Protein AF-A0A7S3SD68-F1 (afdb_monomer)

Foldseek 3Di:
DPPPQPPQLCADPQFGHAQEEAQDDQPLCLVVLVVVLCVVVQEDFFAFDPPPQPPTGSAAHCQLQDPVNLVVADNSVRNRGDGSVVHDHYYHYHHCLLLRPRSLVSVLVRCDPVNLLLHAYEYEAFALLSSLQSLLLVLVVVQVVCVVPPGCPPVSDDQSNVLCDPDHDFSAVVLVVCVVVVHPPGPSRSSNLRQVSVVSNCVSRVAYEYEQSLNCQVQVVLQSQLVSQQSSCSNVPSDGDPPCSSQSVPPDDDDDDDDPPPPLDDDPLVRHDPVSVVSSLVVRVVSLVSVLCCDVPPPRYHYPPPPDDCVSRNCRNPDPNDDDPPPPPDDDPPVPPDDDPPVVVVVVVVDDPDDDDDDDDPPVVVVVVVVVVVVVVVVDVVPPDDDDDDDDDDDDDDDDDD

InterPro domains:
  IPR027417 P-loop containing nucleoside triphosphate hydrolase [G3DSA:3.40.50.300] (6-228)
  IPR027417 P-loop containing nucleoside triphosphate hydrolase [SSF52540] (15-207)
  IPR037359 Heparan sulfate sulfotransferase [PTHR10605] (15-203)

Solvent-accessible surface area (backbone atoms only — not comparable to full-atom values): 23434 Å² total; per-residue (Å²): 143,77,79,83,63,78,79,40,85,52,36,46,97,59,8,27,43,59,29,35,31,34,32,13,35,64,74,30,54,46,69,58,54,50,52,54,44,46,72,38,91,64,32,38,62,36,40,47,67,95,74,81,54,86,78,43,31,40,46,21,64,54,42,55,60,35,68,77,50,44,74,60,38,66,72,54,59,21,68,33,28,47,43,42,92,76,38,91,32,22,45,40,41,28,29,61,36,43,70,29,86,59,11,38,52,48,48,34,66,70,48,35,71,75,43,46,40,22,39,39,46,36,34,23,43,50,27,36,65,62,27,29,48,51,45,54,48,50,49,51,49,54,53,58,57,29,70,81,42,78,70,76,50,78,90,74,50,49,64,45,53,63,57,68,51,84,78,86,66,54,62,29,60,47,48,50,50,29,58,76,68,71,51,69,77,51,44,53,49,44,67,44,43,48,26,71,36,51,49,49,38,33,72,41,61,66,39,39,33,38,29,42,42,69,40,35,75,73,36,51,61,25,28,52,50,25,52,51,44,43,34,54,38,13,54,73,69,43,41,81,60,63,91,64,79,43,61,28,63,83,56,84,69,72,82,85,70,87,68,81,85,61,78,80,57,78,60,66,80,82,41,39,53,70,69,49,48,53,57,54,51,60,77,37,43,72,30,50,51,45,42,52,49,39,63,75,68,37,92,48,37,42,63,42,52,50,86,63,61,65,86,65,47,74,62,48,64,51,84,83,81,70,76,62,88,76,66,80,79,61,85,75,84,77,86,67,86,72,83,82,85,67,57,69,73,51,51,62,74,74,60,75,98,79,78,88,80,78,94,74,72,84,68,62,59,56,56,55,51,51,55,54,50,52,52,54,53,61,58,46,77,78,46,98,66,89,78,85,84,80,85,80,85,80,85,88,81,87,85,76,96,127

Secondary structure (DSSP, 8-state):
--GGGTT-TTEETTEE--SEEEEE-TTTTHHHHHHHHHHSTTEE-----SS--TT--SS---TTT-HHHHTTHHHHHHTTSPBTTT-SEEEE--TTTTTSTTHHHHHHHHHHHHHHHT-EEEEEE--HHHHHHHHHHHHHHHHHHTTTS----GGG--HHHHHH-SS---HHHHHHHHHHHT---SHHHHTT--HHHHHHHHHHHS-EEEEEHHHHTTSHHHHHHHHHHHHHHHHHHSSPPPTTTT--TT--PPPPPP-TTTTSS--GGGSS-HHHHHHHHHTTHHHHHHHHHHHHH-TTEEESSSSS-GGGTTTTTS---PPPGGGGS----GGG--S-SSHHHHHHHH----SPPP---THHHHHHHHHHHHHHHHHHTTS--PPP---PPPPP------

Nearest PDB structures (foldseek):
  2iyr-assembly1_A  TM=3.519E-01  e=1.895E+00  Mycobacterium tuberculosis H37Rv
  6voo-assembly1_C  TM=1.651E-01  e=2.221E+00  Spinacia oleracea

pLDDT: mean 78.7, std 23.63, range [26.19, 98.69]

Structure (mmCIF, N/CA/C/O backbone):
data_AF-A0A7S3SD68-F1
#
_entry.id   AF-A0A7S3SD68-F1
#
loop_
_atom_site.group_PDB
_atom_site.id
_atom_site.type_symbol
_atom_site.label_atom_id
_atom_site.label_alt_id
_atom_site.label_comp_id
_atom_site.label_asym_id
_atom_site.label_entity_id
_atom_site.label_seq_id
_atom_site.pdbx_PDB_ins_code
_atom_site.Cartn_x
_atom_site.Cartn_y
_atom_site.Cartn_z
_atom_site.occupancy
_atom_site.B_iso_or_equiv
_atom_site.auth_seq_id
_atom_site.auth_comp_id
_atom_site.auth_asym_id
_atom_site.auth_atom_id
_atom_site.pdbx_PDB_model_num
ATOM 1 N N . MET A 1 1 ? -20.235 -7.145 31.728 1.00 45.88 1 MET A N 1
ATOM 2 C CA . MET A 1 1 ? -19.307 -6.408 30.833 1.00 45.88 1 MET A CA 1
ATOM 3 C C . MET A 1 1 ? -19.720 -6.555 29.355 1.00 45.88 1 MET A C 1
ATOM 5 O O . MET A 1 1 ? -18.863 -6.823 28.525 1.00 45.88 1 MET A O 1
ATOM 9 N N . SER A 1 2 ? -21.004 -6.404 28.993 1.00 45.41 2 SER A N 1
ATOM 10 C CA . SER A 1 2 ? -21.493 -6.671 27.618 1.00 45.41 2 SER A CA 1
ATOM 11 C C . SER A 1 2 ? -21.974 -5.443 26.838 1.00 45.41 2 SER A C 1
ATOM 13 O O . SER A 1 2 ? -22.003 -5.509 25.616 1.00 45.41 2 SER A O 1
ATOM 15 N N . ASP A 1 3 ? -22.279 -4.320 27.492 1.00 44.66 3 ASP A N 1
ATOM 16 C CA . ASP A 1 3 ? -23.001 -3.221 26.823 1.00 44.66 3 ASP A CA 1
ATOM 17 C C . ASP A 1 3 ? -22.100 -2.143 26.201 1.00 44.66 3 ASP A C 1
ATOM 19 O O . ASP A 1 3 ? -22.580 -1.264 25.499 1.00 44.66 3 ASP A O 1
ATOM 23 N N . GLN A 1 4 ? -20.779 -2.213 26.391 1.00 48.41 4 GLN A N 1
ATOM 24 C CA . GLN A 1 4 ? -19.869 -1.137 25.968 1.00 48.41 4 GLN A CA 1
ATOM 25 C C . GLN A 1 4 ? -19.414 -1.224 24.495 1.00 48.41 4 GLN A C 1
ATOM 27 O O . GLN A 1 4 ? -18.772 -0.303 24.000 1.00 48.41 4 GLN A O 1
ATOM 32 N N . TYR A 1 5 ? -19.723 -2.317 23.783 1.00 53.31 5 TYR A N 1
ATOM 33 C CA . TYR A 1 5 ? -19.239 -2.553 22.411 1.00 53.31 5 TYR A CA 1
ATOM 34 C C . TYR A 1 5 ? -20.271 -2.283 21.307 1.00 53.31 5 TYR A C 1
ATOM 36 O O . TYR A 1 5 ? -19.901 -2.327 20.134 1.00 53.31 5 TYR A O 1
ATOM 44 N N . HIS A 1 6 ? -21.541 -2.018 21.640 1.00 53.97 6 HIS A N 1
ATOM 45 C CA . HIS A 1 6 ? 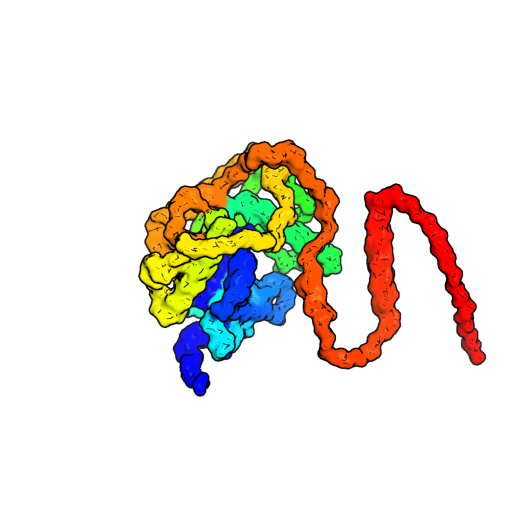-22.571 -1.759 20.624 1.00 53.97 6 HIS A CA 1
ATOM 46 C C . HIS A 1 6 ? -22.479 -0.366 19.984 1.00 53.97 6 HIS A C 1
ATOM 48 O O . HIS A 1 6 ? -22.871 -0.230 18.828 1.00 53.97 6 HIS A O 1
ATOM 54 N N . ASP A 1 7 ? -21.851 0.604 20.654 1.00 72.69 7 ASP A N 1
ATOM 55 C CA . ASP A 1 7 ? -21.763 1.989 20.163 1.00 72.69 7 ASP A CA 1
ATOM 56 C C . ASP A 1 7 ? -20.435 2.327 19.460 1.00 72.69 7 ASP A C 1
ATOM 58 O O . ASP A 1 7 ? -20.222 3.457 19.012 1.00 72.69 7 ASP A O 1
ATOM 62 N N . ASP A 1 8 ? -19.509 1.370 19.328 1.00 90.00 8 ASP A N 1
ATOM 63 C CA . ASP A 1 8 ? -18.271 1.619 18.590 1.00 90.00 8 ASP A CA 1
ATOM 64 C C . ASP A 1 8 ? -18.556 1.672 17.082 1.00 90.00 8 ASP A C 1
ATOM 66 O O . ASP A 1 8 ? -18.919 0.668 16.475 1.00 90.00 8 ASP A O 1
ATOM 70 N N . ILE A 1 9 ? -18.311 2.820 16.441 1.00 93.56 9 ILE A N 1
ATOM 71 C CA . ILE A 1 9 ? -18.489 2.991 14.988 1.00 93.56 9 ILE A CA 1
ATOM 72 C C . ILE A 1 9 ? -17.643 2.029 14.133 1.00 93.56 9 ILE A C 1
ATOM 74 O O . ILE A 1 9 ? -17.964 1.818 12.961 1.00 93.56 9 ILE A O 1
ATOM 78 N N . MET A 1 10 ? -16.583 1.436 14.694 1.00 95.69 10 MET A N 1
ATOM 79 C CA . MET A 1 10 ? -15.778 0.389 14.051 1.00 95.69 10 MET A CA 1
ATOM 80 C C . MET A 1 10 ? -16.393 -1.011 14.200 1.00 95.69 10 MET A C 1
ATOM 82 O O . MET A 1 10 ? -15.876 -1.970 13.629 1.00 95.69 10 MET A O 1
ATOM 86 N N . CYS A 1 11 ? -17.488 -1.148 14.945 1.00 96.00 11 CYS A N 1
ATOM 87 C CA . CYS A 1 11 ? -18.274 -2.365 15.064 1.00 96.00 11 CYS A CA 1
ATOM 88 C C . CYS A 1 11 ? -19.447 -2.328 14.072 1.00 96.00 11 CYS A C 1
ATOM 90 O O . CYS A 1 11 ? -20.323 -1.472 14.153 1.00 96.00 11 CYS A O 1
ATOM 92 N N . VAL A 1 12 ? -19.477 -3.257 13.115 1.00 96.06 12 VAL A N 1
ATOM 93 C CA . VAL A 1 12 ? -20.584 -3.408 12.155 1.00 96.06 12 VAL A CA 1
ATOM 94 C C . VAL A 1 12 ? -21.152 -4.810 12.294 1.00 96.06 12 VAL A C 1
ATOM 96 O O . VAL A 1 12 ? -20.423 -5.787 12.143 1.00 96.06 12 VAL A O 1
ATOM 99 N N . ASP A 1 13 ? -22.442 -4.904 12.625 1.00 94.50 13 ASP A N 1
ATOM 100 C CA . ASP A 1 13 ? -23.149 -6.163 12.901 1.00 94.50 13 ASP A CA 1
ATOM 101 C C . ASP A 1 13 ? -22.372 -7.079 13.879 1.00 94.50 13 ASP A C 1
ATOM 103 O O . ASP A 1 13 ? -22.239 -8.289 13.687 1.00 94.50 13 ASP A O 1
ATOM 107 N N . GLY A 1 14 ? -21.789 -6.482 14.926 1.00 95.00 14 GLY A N 1
ATOM 108 C CA . GLY A 1 14 ? -21.011 -7.196 15.943 1.00 95.00 14 GLY A CA 1
ATOM 109 C C . GLY A 1 14 ? -19.599 -7.616 15.514 1.00 95.00 14 GLY A C 1
ATOM 110 O O . GLY A 1 14 ? -18.927 -8.312 16.280 1.00 95.00 14 GLY A O 1
ATOM 111 N N . ARG A 1 15 ? -19.124 -7.212 14.326 1.00 96.56 15 ARG A N 1
ATOM 112 C CA . ARG A 1 15 ? -17.778 -7.507 13.803 1.00 96.56 15 ARG A CA 1
ATOM 113 C C . ARG A 1 15 ? -16.884 -6.268 13.745 1.00 96.56 15 ARG A C 1
ATOM 115 O O . ARG A 1 15 ? -17.340 -5.184 13.385 1.00 96.56 15 ARG A O 1
ATOM 122 N N . ARG A 1 16 ? -15.599 -6.436 14.077 1.00 96.38 16 ARG A N 1
ATOM 123 C CA . ARG A 1 16 ? -14.609 -5.345 14.154 1.00 96.38 16 ARG A CA 1
ATOM 124 C C . ARG A 1 16 ? -14.020 -5.020 12.778 1.00 96.38 16 ARG A C 1
ATOM 126 O O . ARG A 1 16 ? -13.140 -5.735 12.303 1.00 96.38 16 ARG A O 1
ATOM 133 N N . LEU A 1 17 ? -14.440 -3.917 12.164 1.00 97.88 17 LEU A N 1
ATOM 134 C CA . LEU A 1 17 ? -13.827 -3.414 10.930 1.00 97.88 17 LEU A CA 1
ATOM 135 C C . LEU A 1 17 ? -12.346 -3.042 11.130 1.00 97.88 17 LEU A C 1
ATOM 137 O O . LEU A 1 17 ? -11.998 -2.552 12.208 1.00 97.88 17 LEU A O 1
ATOM 141 N N . PRO A 1 18 ? -11.497 -3.189 10.093 1.00 97.62 18 PRO A N 1
ATOM 142 C CA . PRO A 1 18 ? -10.097 -2.782 10.146 1.00 97.62 18 PRO A CA 1
ATOM 143 C C . PRO A 1 18 ? -9.900 -1.330 10.528 1.00 97.62 18 PRO A C 1
ATOM 145 O O . PRO A 1 18 ? -10.494 -0.436 9.923 1.00 97.62 18 PRO A O 1
ATOM 148 N N . THR A 1 19 ? -9.016 -1.123 11.497 1.00 97.19 19 THR A N 1
ATOM 149 C CA . THR A 1 19 ? -8.502 0.184 11.925 1.00 97.19 19 THR A CA 1
ATOM 150 C C . THR A 1 19 ? -7.141 0.484 11.298 1.00 97.19 19 THR A C 1
ATOM 152 O O . THR A 1 19 ? -6.697 1.629 11.304 1.00 97.19 19 THR A O 1
ATOM 155 N N . LEU A 1 20 ? -6.495 -0.522 10.702 1.00 98.12 20 LEU A N 1
ATOM 156 C CA . LEU A 1 20 ? -5.298 -0.379 9.883 1.00 98.12 20 LEU A CA 1
ATOM 157 C C . LEU A 1 20 ? -5.532 -0.985 8.499 1.00 98.12 20 LEU A C 1
ATOM 159 O O . LEU A 1 20 ? -6.016 -2.111 8.370 1.00 98.12 20 LEU A O 1
ATOM 163 N N . PHE A 1 21 ? -5.096 -0.262 7.474 1.00 98.62 21 PHE A N 1
ATOM 164 C CA . PHE A 1 21 ? -4.935 -0.785 6.128 1.00 98.62 21 PHE A CA 1
ATOM 165 C C . PHE A 1 21 ? -3.475 -0.719 5.695 1.00 98.62 21 PHE A C 1
ATOM 167 O O . PHE A 1 21 ? -2.864 0.347 5.752 1.00 98.62 21 PHE A O 1
ATOM 174 N N . ILE A 1 22 ? -2.934 -1.835 5.201 1.00 98.50 22 ILE A N 1
ATOM 175 C CA . ILE A 1 22 ? -1.673 -1.848 4.445 1.00 98.50 22 ILE A CA 1
ATOM 176 C C . ILE A 1 22 ? -2.030 -2.057 2.976 1.00 98.50 22 ILE A C 1
ATOM 178 O O . ILE A 1 22 ? -2.191 -3.184 2.508 1.00 98.50 22 ILE A O 1
ATOM 182 N N . VAL A 1 23 ? -2.197 -0.954 2.255 1.00 98.38 23 VAL A N 1
ATOM 183 C CA . VAL A 1 23 ? -2.877 -0.952 0.948 1.00 98.38 23 VAL A CA 1
ATOM 184 C C . VAL A 1 23 ? -1.957 -1.344 -0.205 1.00 98.38 23 VAL A C 1
ATOM 186 O O . VAL A 1 23 ? -2.410 -1.593 -1.317 1.00 98.38 23 VAL A O 1
ATOM 189 N N . GLY A 1 24 ? -0.652 -1.420 0.040 1.00 97.44 24 GLY A N 1
ATOM 190 C CA . GLY A 1 24 ? 0.339 -1.730 -0.977 1.00 97.44 24 GLY A CA 1
ATOM 191 C C . GLY A 1 24 ? 1.759 -1.535 -0.477 1.00 97.44 24 GLY A C 1
ATOM 192 O O . GLY A 1 24 ? 1.967 -1.320 0.710 1.00 97.44 24 GLY A O 1
ATOM 193 N N . ALA A 1 25 ? 2.753 -1.629 -1.352 1.00 97.50 25 ALA A N 1
ATOM 194 C CA . ALA A 1 25 ? 2.660 -2.110 -2.726 1.00 97.50 25 ALA A CA 1
ATOM 195 C C . ALA A 1 25 ? 2.907 -3.625 -2.796 1.00 97.50 25 ALA A C 1
ATOM 197 O O . ALA A 1 25 ? 3.632 -4.223 -1.991 1.00 97.50 25 ALA A O 1
ATOM 198 N N . GLN A 1 26 ? 2.315 -4.273 -3.797 1.00 94.69 26 GLN A N 1
ATOM 199 C CA . GLN A 1 26 ? 2.551 -5.690 -4.053 1.00 94.69 26 GLN A CA 1
ATOM 200 C C . GLN A 1 26 ? 4.046 -5.954 -4.257 1.00 94.69 26 GLN A C 1
ATOM 202 O O . GLN A 1 26 ? 4.686 -5.292 -5.071 1.00 94.69 26 GLN A O 1
ATOM 207 N N . LYS A 1 27 ? 4.556 -6.972 -3.549 1.00 93.75 27 LYS A N 1
ATOM 208 C CA . LYS A 1 27 ? 5.970 -7.392 -3.506 1.00 93.75 27 LYS A CA 1
ATOM 209 C C . LYS A 1 27 ? 6.917 -6.482 -2.716 1.00 93.75 27 LYS A C 1
ATOM 211 O O . LYS A 1 27 ? 8.107 -6.764 -2.682 1.00 93.75 27 LYS A O 1
ATOM 216 N N . CYS A 1 28 ? 6.397 -5.498 -1.988 1.00 95.50 28 CYS A N 1
ATOM 217 C CA . CYS A 1 28 ? 7.182 -4.654 -1.088 1.00 95.50 28 CYS A CA 1
ATOM 218 C C . CYS A 1 28 ? 6.975 -5.041 0.390 1.00 95.50 28 CYS A C 1
ATOM 220 O O . CYS A 1 28 ? 6.731 -4.191 1.226 1.00 95.50 28 CYS A O 1
ATOM 222 N N . ALA A 1 29 ? 7.037 -6.337 0.723 1.00 93.75 29 ALA A N 1
ATOM 223 C CA . ALA A 1 29 ? 6.995 -6.859 2.103 1.00 93.75 29 ALA A CA 1
ATOM 224 C C . ALA A 1 29 ? 5.717 -6.614 2.944 1.00 93.75 29 ALA A C 1
ATOM 226 O O . ALA A 1 29 ? 5.742 -6.817 4.158 1.00 93.75 29 ALA A O 1
ATOM 227 N N . THR A 1 30 ? 4.567 -6.303 2.332 1.00 95.44 30 THR A N 1
ATOM 228 C CA . THR A 1 30 ? 3.289 -6.160 3.070 1.00 95.44 30 THR A CA 1
ATOM 229 C C . THR A 1 30 ? 2.927 -7.402 3.894 1.00 95.44 30 THR A C 1
ATOM 231 O O . THR A 1 30 ? 2.394 -7.288 4.994 1.00 95.44 30 THR A O 1
ATOM 234 N N . SER A 1 31 ? 3.247 -8.603 3.398 1.00 92.94 31 SER A N 1
ATOM 235 C CA . SER A 1 31 ? 3.030 -9.861 4.124 1.00 92.94 31 SER A CA 1
ATOM 236 C C . SER A 1 31 ? 3.932 -10.018 5.346 1.00 92.94 31 SER A C 1
ATOM 238 O O . SER A 1 31 ? 3.476 -10.581 6.336 1.00 92.94 31 SER A O 1
ATOM 240 N N . SER A 1 32 ? 5.178 -9.538 5.293 1.00 92.31 32 SER A N 1
ATOM 241 C CA . SER A 1 32 ? 6.097 -9.591 6.437 1.00 92.31 32 SER A CA 1
ATOM 242 C C . SER A 1 32 ? 5.591 -8.693 7.559 1.00 92.31 32 SER A C 1
ATOM 244 O O . SER A 1 32 ? 5.398 -9.173 8.673 1.00 92.31 32 SER A O 1
ATOM 246 N N . ILE A 1 33 ? 5.252 -7.442 7.228 1.00 94.12 33 ILE A N 1
ATOM 247 C CA . ILE A 1 33 ? 4.716 -6.477 8.193 1.00 94.12 33 ILE A CA 1
ATOM 248 C C . ILE A 1 33 ? 3.411 -6.993 8.800 1.00 94.12 33 ILE A C 1
ATOM 250 O O . ILE A 1 33 ? 3.291 -7.049 10.017 1.00 94.12 33 ILE A O 1
ATOM 254 N N . ALA A 1 34 ? 2.451 -7.445 7.988 1.00 94.69 34 ALA A N 1
ATOM 255 C CA . ALA A 1 34 ? 1.184 -7.949 8.515 1.00 94.69 34 ALA A CA 1
ATOM 256 C C . ALA A 1 34 ? 1.363 -9.177 9.422 1.00 94.69 34 ALA A C 1
ATOM 258 O O . ALA A 1 34 ? 0.767 -9.229 10.491 1.00 94.69 34 ALA A O 1
ATOM 259 N N . LYS A 1 35 ? 2.206 -10.151 9.039 1.00 92.44 35 LYS A N 1
ATOM 260 C CA . LYS A 1 35 ? 2.485 -11.331 9.877 1.00 92.44 35 LYS A CA 1
ATOM 261 C C . LYS A 1 35 ? 3.128 -10.939 11.205 1.00 92.44 35 LYS A C 1
ATOM 263 O O . LYS A 1 35 ? 2.746 -11.478 12.237 1.00 92.44 35 LYS A O 1
ATOM 268 N N . GLN A 1 36 ? 4.071 -9.998 11.186 1.00 92.69 36 GLN A N 1
ATOM 269 C CA . GLN A 1 36 ? 4.694 -9.486 12.403 1.00 92.69 36 GLN A CA 1
ATOM 270 C C . GLN A 1 36 ? 3.688 -8.718 13.270 1.00 92.69 36 GLN A C 1
ATOM 272 O O . GLN A 1 36 ? 3.681 -8.907 14.480 1.00 92.69 36 GLN A O 1
ATOM 277 N N . LEU A 1 37 ? 2.799 -7.916 12.677 1.00 93.88 37 LEU A N 1
ATOM 278 C CA . LEU A 1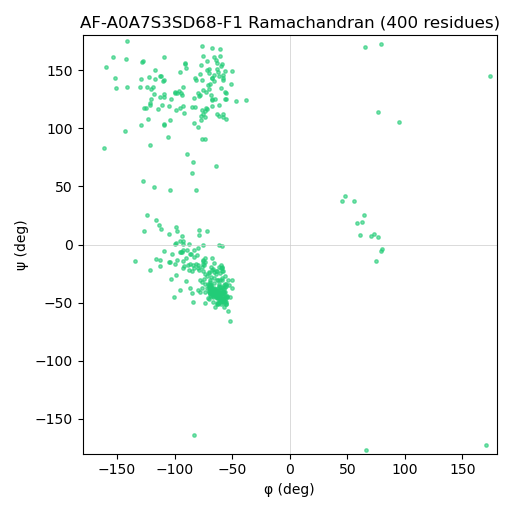 37 ? 1.730 -7.231 13.409 1.00 93.88 37 LEU A CA 1
ATOM 279 C C . LEU A 1 37 ? 0.711 -8.206 14.005 1.00 93.88 37 LEU A C 1
ATOM 281 O O . LEU A 1 37 ? 0.286 -7.969 15.122 1.00 93.88 37 LEU A O 1
ATOM 285 N N . PHE A 1 38 ? 0.358 -9.302 13.325 1.00 92.50 38 PHE A N 1
ATOM 286 C CA . PHE A 1 38 ? -0.507 -10.351 13.889 1.00 92.50 38 PHE A CA 1
ATOM 287 C C . PHE A 1 38 ? 0.174 -11.147 15.005 1.00 92.50 38 PHE A C 1
ATOM 289 O O . PHE A 1 38 ? -0.481 -11.591 15.942 1.00 92.50 38 PHE A O 1
ATOM 296 N N . ALA A 1 39 ? 1.490 -11.355 14.903 1.00 89.62 39 ALA A N 1
ATOM 297 C CA . ALA A 1 39 ? 2.266 -12.009 15.953 1.00 89.62 39 ALA A CA 1
ATOM 298 C C . ALA A 1 39 ? 2.395 -11.129 17.208 1.00 89.62 39 ALA A C 1
ATOM 300 O O . ALA A 1 39 ? 2.603 -11.638 18.308 1.00 89.62 39 ALA A O 1
ATOM 301 N N . ARG A 1 40 ? 2.259 -9.808 17.053 1.00 82.12 40 ARG A N 1
ATOM 302 C CA . ARG A 1 40 ? 2.111 -8.861 18.157 1.00 82.12 40 ARG A CA 1
ATOM 303 C C . ARG A 1 40 ? 0.635 -8.857 18.565 1.00 82.12 40 ARG A C 1
ATOM 305 O O . ARG A 1 40 ? -0.242 -8.645 17.741 1.00 82.12 40 ARG A O 1
ATOM 312 N N . SER A 1 41 ? 0.331 -9.085 19.837 1.00 66.00 41 SER A N 1
ATOM 313 C CA . SER A 1 41 ? -1.037 -9.329 20.335 1.00 66.00 41 SER A CA 1
ATOM 314 C C . SER A 1 41 ? -2.054 -8.190 20.129 1.00 66.00 41 SER A C 1
ATOM 316 O O . SER A 1 41 ? -3.207 -8.332 20.524 1.00 66.00 41 SER A O 1
ATOM 318 N N . ALA A 1 42 ? -1.658 -7.062 19.536 1.00 81.38 42 ALA A N 1
ATOM 319 C CA . ALA A 1 42 ? -2.522 -5.913 19.296 1.00 81.38 42 ALA A CA 1
ATOM 320 C C . ALA A 1 42 ? -3.470 -6.090 18.095 1.00 81.38 42 ALA A C 1
ATOM 322 O O . ALA A 1 42 ? -4.572 -5.541 18.118 1.00 81.38 42 ALA A O 1
ATOM 323 N N . PHE A 1 43 ? -3.081 -6.850 17.059 1.00 92.81 43 PHE A N 1
ATOM 324 C CA . PHE A 1 43 ? -3.864 -6.986 15.824 1.00 92.81 43 PHE A CA 1
ATOM 325 C C . PHE A 1 43 ? -4.427 -8.388 15.636 1.00 92.81 43 PHE A C 1
ATOM 327 O O . PHE A 1 43 ? -3.695 -9.373 15.591 1.00 92.81 43 PHE A O 1
ATOM 334 N N . SER A 1 44 ? -5.737 -8.469 15.417 1.00 93.75 44 SER A N 1
ATOM 335 C CA . SER A 1 44 ? -6.393 -9.717 15.037 1.00 93.75 44 SER A CA 1
ATOM 336 C C . SER A 1 44 ? -6.502 -9.856 13.512 1.00 93.75 44 SER A C 1
ATOM 338 O O . SER A 1 44 ? -6.889 -8.892 12.838 1.00 93.75 44 SER A O 1
ATOM 340 N N . PRO A 1 45 ? -6.194 -11.040 12.950 1.00 92.69 45 PRO A N 1
ATOM 341 C CA . PRO A 1 45 ? -6.396 -11.313 11.534 1.00 92.69 45 PRO A CA 1
ATOM 342 C C . PRO A 1 45 ? -7.886 -11.460 11.197 1.00 92.69 45 PRO A C 1
ATOM 344 O O . PRO A 1 45 ? -8.711 -11.769 12.062 1.00 92.69 45 PRO A O 1
ATOM 347 N N . GLY A 1 46 ? -8.225 -11.261 9.924 1.00 93.12 46 GLY A N 1
ATOM 348 C CA . GLY A 1 46 ? -9.540 -11.609 9.391 1.00 93.12 46 GLY A CA 1
ATOM 349 C C . GLY A 1 46 ? -9.632 -13.088 9.014 1.00 93.12 46 GLY A C 1
ATOM 350 O O . GLY A 1 46 ? -8.802 -13.917 9.400 1.00 93.12 46 GLY A O 1
ATOM 351 N N . ARG A 1 47 ? -10.644 -13.429 8.220 1.00 93.94 47 ARG A N 1
ATOM 352 C CA . ARG A 1 47 ? -10.848 -14.758 7.642 1.00 93.94 47 ARG A CA 1
ATOM 353 C C . ARG A 1 47 ? -11.064 -14.622 6.135 1.00 93.94 47 ARG A C 1
ATOM 355 O O . ARG A 1 47 ? -11.708 -13.680 5.689 1.00 93.94 47 ARG A O 1
ATOM 362 N N . PRO A 1 48 ? -10.549 -15.549 5.316 1.00 92.06 48 PRO A N 1
ATOM 363 C CA . PRO A 1 48 ? -10.850 -15.518 3.890 1.00 92.06 48 PRO A CA 1
ATOM 364 C C . PRO A 1 48 ? -12.366 -15.592 3.663 1.00 92.06 48 PRO A C 1
ATOM 366 O O . PRO A 1 48 ? -13.079 -16.262 4.411 1.00 92.06 48 PRO A O 1
ATOM 369 N N . PHE A 1 49 ? -12.852 -14.922 2.619 1.00 89.94 49 PHE A N 1
ATOM 370 C CA . PHE A 1 49 ? -14.238 -15.083 2.201 1.00 89.94 49 PHE A CA 1
ATOM 371 C C . PHE A 1 49 ? -14.468 -16.493 1.649 1.00 89.94 49 PHE A C 1
ATOM 373 O O . PHE A 1 49 ? -13.626 -17.040 0.938 1.00 89.94 49 PHE A O 1
ATOM 380 N N . GLU A 1 50 ? -15.640 -17.058 1.927 1.00 85.19 50 GLU A N 1
ATOM 381 C CA . GLU A 1 50 ? -16.075 -18.356 1.397 1.00 85.19 50 GLU A CA 1
ATOM 382 C C . GLU A 1 50 ? -16.641 -18.221 -0.031 1.00 85.19 50 GLU A C 1
ATOM 384 O O . GLU A 1 50 ? -17.721 -18.711 -0.343 1.00 85.19 50 GLU A O 1
ATOM 389 N N . ASP A 1 51 ? -15.933 -17.506 -0.910 1.00 82.44 51 ASP A N 1
ATOM 390 C CA . ASP A 1 51 ? -16.325 -17.278 -2.311 1.00 82.44 51 ASP A CA 1
ATOM 391 C C . ASP A 1 51 ? -15.402 -17.983 -3.322 1.00 82.44 51 ASP A C 1
ATOM 393 O O . ASP A 1 51 ? -15.462 -17.711 -4.518 1.00 82.44 51 ASP A O 1
ATOM 397 N N . GLN A 1 52 ? -14.569 -18.909 -2.832 1.00 74.12 52 GLN A N 1
ATOM 398 C CA . GLN A 1 52 ? -13.664 -19.765 -3.611 1.00 74.12 52 GLN A CA 1
ATOM 399 C C . GLN A 1 52 ? -12.593 -19.020 -4.431 1.00 74.12 52 GLN A C 1
ATOM 401 O O . GLN A 1 52 ? -11.854 -19.650 -5.189 1.00 74.12 52 GLN A O 1
ATOM 406 N N . LEU A 1 53 ? -12.438 -17.703 -4.262 1.00 77.81 53 LEU A N 1
ATOM 407 C CA . LEU A 1 53 ? -11.351 -16.964 -4.899 1.00 77.81 53 LEU A CA 1
ATOM 408 C C . LEU A 1 53 ? -10.025 -17.281 -4.196 1.00 77.81 53 LEU A C 1
ATOM 410 O O . LEU A 1 53 ? -9.813 -16.932 -3.034 1.00 77.81 53 LEU A O 1
ATOM 414 N N . TRP A 1 54 ? -9.111 -17.917 -4.933 1.00 73.44 54 TRP A N 1
ATOM 415 C CA . TRP A 1 54 ? -7.843 -18.464 -4.425 1.00 73.44 54 TRP A CA 1
ATOM 416 C C . TRP A 1 54 ? -6.909 -17.432 -3.770 1.00 73.44 54 TRP A C 1
ATOM 418 O O . TRP A 1 54 ? -6.013 -17.800 -3.015 1.00 73.44 54 TRP A O 1
ATOM 428 N N . PHE A 1 55 ? -7.099 -16.146 -4.062 1.00 78.38 55 PHE A N 1
ATOM 429 C CA . PHE A 1 55 ? -6.290 -15.046 -3.535 1.00 78.38 55 PHE A CA 1
ATOM 430 C C . PHE A 1 55 ? -6.865 -14.425 -2.250 1.00 78.38 55 PHE A C 1
ATOM 432 O O . PHE A 1 55 ? -6.278 -13.496 -1.701 1.00 78.38 55 PHE A O 1
ATOM 439 N N . SER A 1 56 ? -7.994 -14.923 -1.730 1.00 84.94 56 SER A N 1
ATOM 440 C CA . SER A 1 56 ? -8.482 -14.512 -0.412 1.00 84.94 56 SER A CA 1
ATOM 441 C C . SER A 1 56 ? -7.668 -15.156 0.701 1.00 84.94 56 SER A C 1
ATOM 443 O O . SER A 1 56 ? -7.484 -16.369 0.723 1.00 84.94 56 SER A O 1
ATOM 445 N N . SER A 1 57 ? -7.257 -14.373 1.692 1.00 89.62 57 SER A N 1
ATOM 446 C CA . SER A 1 57 ? -6.600 -14.894 2.892 1.00 89.62 57 SER A CA 1
ATOM 447 C C . SER A 1 57 ? -7.045 -14.141 4.142 1.00 89.62 57 SER A C 1
ATOM 449 O O . SER A 1 57 ? -7.741 -13.135 4.057 1.00 89.62 57 SER A O 1
ATOM 451 N N . ALA A 1 58 ? -6.593 -14.596 5.312 1.00 90.88 58 ALA A N 1
ATOM 452 C CA . ALA A 1 58 ? -6.774 -13.885 6.581 1.00 90.88 58 ALA A CA 1
ATOM 453 C C . ALA A 1 58 ? -6.145 -12.471 6.594 1.00 90.88 58 ALA A C 1
ATOM 455 O O . ALA A 1 58 ? -6.466 -11.648 7.451 1.00 90.88 58 ALA A O 1
ATOM 456 N N . LYS A 1 59 ? -5.228 -12.202 5.650 1.00 93.12 59 LYS A N 1
ATOM 457 C CA . LYS A 1 59 ? -4.546 -10.917 5.459 1.00 93.12 59 LYS A CA 1
ATOM 458 C C . LYS A 1 59 ? -5.144 -10.098 4.311 1.00 93.12 59 LYS A C 1
ATOM 460 O O . LYS A 1 59 ? -5.278 -8.885 4.442 1.00 93.12 5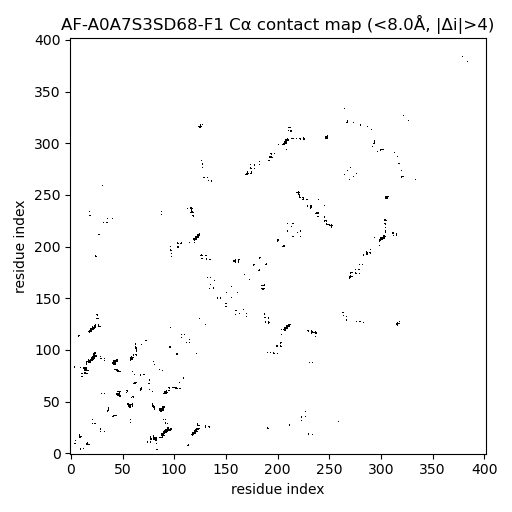9 LYS A O 1
ATOM 465 N N . GLU A 1 60 ? -5.404 -10.747 3.175 1.00 95.12 60 GLU A N 1
ATOM 466 C CA . GLU A 1 60 ? -5.793 -10.120 1.905 1.00 95.12 60 GLU A CA 1
ATOM 467 C C . GLU A 1 60 ? -7.262 -10.429 1.601 1.00 95.12 60 GLU A C 1
ATOM 469 O O . GLU A 1 60 ? -7.614 -11.535 1.184 1.00 95.12 60 GLU A O 1
ATOM 474 N N . HIS A 1 61 ? -8.129 -9.447 1.833 1.00 95.62 61 HIS A N 1
ATOM 475 C CA . HIS A 1 61 ? -9.577 -9.591 1.698 1.00 95.62 61 HIS A CA 1
ATOM 476 C C . HIS A 1 61 ? -10.092 -9.207 0.323 1.00 95.62 61 HIS A C 1
ATOM 478 O O . HIS A 1 61 ? -11.206 -9.587 -0.022 1.00 95.62 61 HIS A O 1
ATOM 484 N N . HIS A 1 62 ? -9.320 -8.454 -0.460 1.00 96.12 62 HIS A N 1
ATOM 485 C CA . HIS A 1 62 ? -9.691 -8.028 -1.808 1.00 96.12 62 HIS A CA 1
ATOM 486 C C . HIS A 1 62 ? -11.133 -7.498 -1.938 1.00 96.12 62 HIS A C 1
ATOM 488 O O . HIS A 1 62 ? -11.844 -7.790 -2.896 1.00 96.12 62 HIS A O 1
ATOM 494 N N . PHE A 1 63 ? -11.620 -6.775 -0.928 1.00 97.75 63 PHE A N 1
ATOM 495 C CA . PHE A 1 63 ? -13.004 -6.305 -0.897 1.00 97.75 63 PHE A CA 1
ATOM 496 C C . PHE A 1 63 ? -13.196 -5.064 -1.774 1.00 97.75 63 PHE A C 1
ATOM 498 O O . PHE A 1 63 ? -14.199 -4.953 -2.475 1.00 97.75 63 PHE A O 1
ATOM 505 N N . PHE A 1 64 ? -12.224 -4.147 -1.765 1.00 98.06 64 PHE A N 1
ATOM 506 C CA . PHE A 1 64 ? -12.318 -2.871 -2.480 1.00 98.06 64 PHE A CA 1
ATOM 507 C C . PHE A 1 64 ? -11.820 -2.920 -3.933 1.00 98.06 64 PHE A C 1
ATOM 509 O O . PHE A 1 64 ? -12.172 -2.040 -4.723 1.00 98.06 64 PHE A O 1
ATOM 516 N N . ASP A 1 65 ? -11.043 -3.933 -4.324 1.00 95.38 65 ASP A N 1
ATOM 517 C CA . ASP A 1 65 ? -10.548 -4.127 -5.694 1.00 95.38 65 ASP A CA 1
ATOM 518 C C . ASP A 1 65 ? -11.372 -5.135 -6.511 1.00 95.38 65 ASP A C 1
ATOM 520 O O . ASP A 1 65 ? -11.439 -4.981 -7.730 1.00 95.38 65 ASP A O 1
ATOM 524 N N . VAL A 1 66 ? -12.060 -6.096 -5.878 1.00 93.38 66 VAL A N 1
ATOM 525 C CA . VAL A 1 66 ? -12.954 -7.050 -6.564 1.00 93.38 66 VAL A CA 1
ATOM 526 C C . VAL A 1 66 ? -14.392 -6.513 -6.600 1.00 93.38 66 VAL A C 1
ATOM 528 O O . VAL A 1 66 ? -15.043 -6.436 -5.552 1.00 93.38 66 VAL A O 1
ATOM 531 N N . PRO A 1 67 ? -14.938 -6.170 -7.786 1.00 92.56 67 PRO A N 1
ATOM 532 C CA . PRO A 1 67 ? -16.284 -5.609 -7.908 1.00 92.56 67 PRO A CA 1
ATOM 533 C C . PRO A 1 67 ? -17.382 -6.483 -7.290 1.00 92.56 67 PRO A C 1
ATOM 535 O O . PRO A 1 67 ? -18.328 -5.961 -6.703 1.00 92.56 67 PRO A O 1
ATOM 538 N N . GLU A 1 68 ? -17.258 -7.805 -7.395 1.00 92.12 68 GLU A N 1
ATOM 539 C CA . GLU A 1 68 ? -18.211 -8.789 -6.870 1.00 92.12 68 GLU A CA 1
ATOM 540 C C . GLU A 1 68 ? -18.308 -8.705 -5.348 1.00 92.12 68 GLU A C 1
ATOM 542 O O . GLU A 1 68 ? -19.411 -8.713 -4.804 1.00 92.12 68 GLU A O 1
ATOM 547 N N . ARG A 1 69 ? -17.166 -8.574 -4.664 1.00 94.50 69 ARG A N 1
ATOM 548 C CA . ARG A 1 69 ? -17.107 -8.422 -3.207 1.00 94.50 69 ARG A CA 1
ATOM 549 C C . ARG A 1 69 ? -17.649 -7.063 -2.797 1.00 94.50 69 ARG A C 1
ATOM 551 O O . ARG A 1 69 ? -18.526 -7.006 -1.939 1.00 94.50 69 ARG A O 1
ATOM 558 N N . TRP A 1 70 ? -17.211 -5.999 -3.471 1.00 96.75 70 TRP A N 1
ATOM 559 C CA . TRP A 1 70 ? -17.670 -4.637 -3.208 1.00 96.75 70 TRP A CA 1
ATOM 560 C C . TRP A 1 70 ? -19.200 -4.504 -3.272 1.00 96.75 70 TRP A C 1
ATOM 562 O O . TRP A 1 70 ? -19.810 -3.948 -2.358 1.00 96.75 70 TRP A O 1
ATOM 572 N N . ARG A 1 71 ? -19.844 -5.081 -4.300 1.00 96.44 71 ARG A N 1
ATOM 573 C CA . ARG A 1 71 ? -21.310 -5.038 -4.479 1.00 96.44 71 ARG A CA 1
ATOM 574 C C . ARG A 1 71 ? -22.099 -5.652 -3.318 1.00 96.44 71 ARG A C 1
ATOM 576 O O . ARG A 1 71 ? -23.272 -5.331 -3.161 1.00 96.44 71 ARG A O 1
ATOM 583 N N . ARG A 1 72 ? -21.484 -6.506 -2.493 1.00 96.88 72 ARG A N 1
ATOM 584 C CA . ARG A 1 72 ? -22.134 -7.112 -1.316 1.00 96.88 72 ARG A CA 1
ATOM 585 C C . ARG A 1 72 ? -22.177 -6.181 -0.096 1.00 96.88 72 ARG A C 1
ATOM 587 O O . ARG A 1 72 ? -22.858 -6.494 0.878 1.00 96.88 72 ARG A O 1
ATOM 594 N N . GLY A 1 73 ? -21.488 -5.040 -0.150 1.00 97.50 73 GLY A N 1
ATOM 595 C CA . GLY A 1 73 ? -21.572 -3.974 0.847 1.00 97.50 73 GLY A CA 1
ATOM 596 C C . GLY A 1 73 ? -20.768 -4.211 2.129 1.00 97.50 73 GLY A C 1
ATOM 597 O O . GLY A 1 73 ? -20.197 -5.276 2.369 1.00 97.50 73 GLY A O 1
ATOM 598 N N . LEU A 1 74 ? -20.719 -3.179 2.977 1.00 97.81 74 LEU A N 1
ATOM 599 C CA . LEU A 1 74 ? -19.866 -3.141 4.172 1.00 97.81 74 LEU A CA 1
ATOM 600 C C . LEU A 1 74 ? -20.194 -4.241 5.194 1.00 97.81 74 LEU A C 1
ATOM 602 O O . LEU A 1 74 ? -19.290 -4.773 5.831 1.00 97.81 74 LEU A O 1
ATOM 606 N N . ARG A 1 75 ? -21.471 -4.617 5.329 1.00 97.31 75 ARG A N 1
ATOM 607 C CA . ARG A 1 75 ? -21.883 -5.720 6.212 1.00 97.31 75 ARG A CA 1
ATOM 608 C C . ARG A 1 75 ? -21.247 -7.041 5.796 1.00 97.31 75 ARG A C 1
ATOM 610 O O . ARG A 1 75 ? -20.746 -7.766 6.646 1.00 97.31 75 ARG A O 1
ATOM 617 N N . TYR A 1 76 ? -21.194 -7.323 4.492 1.00 97.00 76 TYR A N 1
ATOM 618 C CA . TYR A 1 76 ? -20.483 -8.494 3.987 1.00 97.00 76 TYR A CA 1
ATOM 619 C C . TYR A 1 76 ? -18.988 -8.415 4.294 1.00 97.00 76 TYR A C 1
ATOM 621 O O . TYR A 1 76 ? -18.432 -9.385 4.800 1.00 97.00 76 TYR A O 1
ATOM 629 N N . TYR A 1 77 ? -18.351 -7.262 4.075 1.00 97.88 77 TYR A N 1
ATOM 630 C CA . TYR A 1 77 ? -16.939 -7.075 4.425 1.00 97.88 77 TYR A CA 1
ATOM 631 C C . TYR A 1 77 ? -16.650 -7.392 5.896 1.00 97.88 77 TYR A C 1
ATOM 633 O O . TYR A 1 77 ? -15.711 -8.124 6.206 1.00 97.88 77 TYR A O 1
ATOM 641 N N . ALA A 1 78 ? -17.513 -6.908 6.792 1.00 97.50 78 ALA A N 1
ATOM 642 C CA . ALA A 1 78 ? -17.391 -7.101 8.229 1.00 97.50 78 ALA A CA 1
ATOM 643 C C . ALA A 1 78 ? -17.388 -8.589 8.638 1.00 97.50 78 ALA A C 1
ATOM 645 O O . ALA A 1 78 ? -16.735 -8.945 9.615 1.00 97.50 78 ALA A O 1
ATOM 646 N N . THR A 1 79 ? -18.041 -9.479 7.875 1.00 96.31 79 THR A N 1
ATOM 647 C CA . THR A 1 79 ? -18.119 -10.922 8.193 1.00 96.31 79 THR A CA 1
ATOM 648 C C . THR A 1 79 ? -16.762 -11.625 8.245 1.00 96.31 79 THR A C 1
ATOM 650 O O . THR A 1 79 ? -16.635 -12.629 8.950 1.00 96.31 79 THR A O 1
ATOM 653 N N . SER A 1 80 ? -15.752 -11.088 7.553 1.00 96.12 80 SER A N 1
ATOM 654 C CA . SER A 1 80 ? -14.386 -11.609 7.608 1.00 96.12 80 SER A CA 1
ATOM 655 C C . SER A 1 80 ? -13.748 -11.438 8.995 1.00 96.12 80 SER A C 1
ATOM 657 O O . SER A 1 80 ? -12.947 -12.262 9.441 1.00 96.12 80 SER A O 1
ATOM 659 N N . PHE A 1 81 ? -14.091 -10.367 9.702 1.00 96.75 81 PHE A N 1
ATOM 660 C CA . PHE A 1 81 ? -13.360 -9.949 10.890 1.00 96.75 81 PHE A CA 1
ATOM 661 C C . PHE A 1 81 ? -13.928 -10.574 12.171 1.00 96.75 81 PHE A C 1
ATOM 663 O O . PHE A 1 81 ? -15.092 -10.984 12.199 1.00 96.75 81 PHE A O 1
ATOM 670 N N . PRO A 1 82 ? -13.130 -10.697 13.247 1.00 95.88 82 PRO A N 1
ATOM 671 C CA . PRO A 1 82 ? -13.583 -11.228 14.535 1.00 95.88 82 PRO A CA 1
ATOM 672 C C . PRO A 1 82 ? -14.710 -10.399 15.161 1.00 95.88 82 PRO A C 1
ATOM 674 O O . PRO A 1 82 ? -15.022 -9.284 14.721 1.00 95.88 82 PRO A O 1
ATOM 677 N N . ARG A 1 83 ? -15.334 -10.948 16.210 1.00 96.06 83 ARG A N 1
ATOM 678 C CA . ARG A 1 83 ? -16.337 -10.195 16.973 1.00 96.06 83 ARG A CA 1
ATOM 679 C C . ARG A 1 83 ? -15.699 -8.976 17.640 1.00 96.06 83 ARG A C 1
ATOM 681 O O . ARG A 1 83 ? -14.535 -9.016 18.030 1.00 96.06 83 ARG A O 1
ATOM 688 N N . CYS A 1 84 ? -16.471 -7.912 17.842 1.00 94.31 84 CYS A N 1
ATOM 689 C CA . CYS A 1 84 ? -15.976 -6.686 18.487 1.00 94.31 84 CYS A CA 1
ATOM 690 C C . CYS A 1 84 ? -15.437 -6.923 19.906 1.00 94.31 84 CYS A C 1
ATOM 692 O O . CYS A 1 84 ? -14.489 -6.260 20.315 1.00 94.31 84 CYS A O 1
ATOM 694 N N . SER A 1 85 ? -15.989 -7.908 20.621 1.00 92.31 85 SER A N 1
ATOM 695 C CA . SER A 1 85 ? -15.526 -8.333 21.946 1.00 92.31 85 SER A CA 1
ATOM 696 C C . SER A 1 85 ? -14.230 -9.153 21.930 1.00 92.31 85 SER A C 1
ATOM 698 O O . SER A 1 85 ? -13.627 -9.344 22.978 1.00 92.31 85 SER A O 1
ATOM 700 N N . GLU A 1 86 ? -13.829 -9.688 20.774 1.00 92.19 86 GLU A N 1
ATOM 701 C CA . GLU A 1 86 ? -12.686 -10.603 20.627 1.00 92.19 86 GLU A CA 1
ATOM 702 C C . GLU A 1 86 ? -11.424 -9.891 20.116 1.00 92.19 86 GLU A C 1
ATOM 704 O O . GLU A 1 86 ? -10.331 -10.437 20.227 1.00 92.19 86 GLU A O 1
ATOM 709 N N . ALA A 1 87 ? -11.557 -8.685 19.555 1.00 91.06 87 ALA A N 1
ATOM 710 C CA . ALA A 1 87 ? -10.447 -7.949 18.962 1.00 91.06 87 ALA A CA 1
ATOM 711 C C . ALA A 1 87 ? -10.544 -6.452 19.246 1.00 91.06 87 ALA A C 1
ATOM 713 O O . ALA A 1 87 ? -11.600 -5.843 19.059 1.00 91.06 87 ALA A O 1
ATOM 714 N N . GLN A 1 88 ? -9.423 -5.836 19.620 1.00 88.12 88 GLN A N 1
ATOM 715 C CA . GLN A 1 88 ? -9.320 -4.382 19.746 1.00 88.12 88 GLN A CA 1
ATOM 716 C C . GLN A 1 88 ? -9.010 -3.731 18.395 1.00 88.12 88 GLN A C 1
ATOM 718 O O . GLN A 1 88 ? -9.712 -2.810 17.986 1.00 88.12 88 GLN A O 1
ATOM 723 N N . LEU A 1 89 ? -8.001 -4.241 17.683 1.00 94.44 89 LEU A N 1
ATOM 724 C CA . LEU A 1 89 ? -7.610 -3.774 16.356 1.00 94.44 89 LEU A CA 1
ATOM 725 C C . LEU A 1 89 ? -7.675 -4.924 15.352 1.00 94.44 89 LEU A C 1
ATOM 727 O O . LEU A 1 89 ? -7.330 -6.067 15.662 1.00 94.44 89 LEU A O 1
ATOM 731 N N . THR A 1 90 ? -8.077 -4.611 14.127 1.00 96.81 90 THR A N 1
ATOM 732 C CA . THR A 1 90 ? -8.027 -5.528 12.984 1.00 96.81 90 THR A CA 1
ATOM 733 C C . THR A 1 90 ? -7.322 -4.850 11.812 1.00 96.81 90 THR A C 1
ATOM 735 O O . THR A 1 90 ? -7.229 -3.620 11.740 1.00 96.81 90 THR A O 1
ATOM 738 N N . LEU A 1 91 ? -6.779 -5.666 10.911 1.00 96.56 91 LEU A N 1
ATOM 739 C CA . LEU A 1 91 ? -5.949 -5.232 9.788 1.00 96.56 91 LEU A CA 1
ATOM 740 C C . LEU A 1 91 ? -6.446 -5.862 8.481 1.00 96.56 91 LEU A C 1
ATOM 742 O O . LEU A 1 91 ? -6.665 -7.072 8.421 1.00 96.56 91 LEU A O 1
ATOM 746 N N . ASP A 1 92 ? -6.532 -5.055 7.422 1.00 97.88 92 ASP A N 1
ATOM 747 C CA . ASP A 1 92 ? -6.589 -5.535 6.036 1.00 97.88 92 ASP A CA 1
ATOM 748 C C . ASP A 1 92 ? -5.321 -5.088 5.300 1.00 97.88 92 ASP A C 1
ATOM 750 O O . ASP A 1 92 ? -5.045 -3.899 5.144 1.00 97.88 92 ASP A O 1
ATOM 754 N N . ALA A 1 93 ? -4.518 -6.053 4.862 1.00 97.38 93 ALA A N 1
ATOM 755 C CA . ALA A 1 93 ? -3.243 -5.807 4.202 1.00 97.38 93 ALA A CA 1
ATOM 756 C C . ALA A 1 93 ? -3.248 -6.343 2.766 1.00 97.38 93 ALA A C 1
ATOM 758 O O . ALA A 1 93 ? -2.334 -7.078 2.368 1.00 97.38 93 ALA A O 1
ATOM 759 N N . THR A 1 94 ? -4.293 -5.997 2.009 1.00 97.81 94 THR A N 1
ATOM 760 C CA . THR A 1 94 ? -4.438 -6.307 0.582 1.00 97.81 94 THR A CA 1
ATOM 761 C C . THR A 1 94 ? -3.574 -5.370 -0.275 1.00 97.81 94 THR A C 1
ATOM 763 O O . THR A 1 94 ? -3.934 -4.210 -0.482 1.00 97.81 94 THR A O 1
ATOM 766 N N . PRO A 1 95 ? -2.455 -5.846 -0.854 1.00 97.00 95 PRO A N 1
ATOM 767 C CA . PRO A 1 95 ? -1.507 -4.975 -1.544 1.00 97.00 95 PRO A CA 1
ATOM 768 C C . PRO A 1 95 ? -1.982 -4.466 -2.912 1.00 97.00 95 PRO A C 1
ATOM 770 O O . PRO A 1 95 ? -1.363 -3.566 -3.480 1.00 97.00 95 PRO A O 1
ATOM 773 N N . ASN A 1 96 ? -3.025 -5.077 -3.480 1.00 95.56 96 ASN A N 1
ATOM 774 C CA . ASN A 1 96 ? -3.596 -4.659 -4.758 1.00 95.56 96 ASN A CA 1
ATOM 775 C C . ASN A 1 96 ? -4.426 -3.376 -4.635 1.00 95.56 96 ASN A C 1
ATOM 777 O O . ASN A 1 96 ? -4.675 -2.734 -5.655 1.00 95.56 96 ASN A O 1
ATOM 781 N N . TYR A 1 97 ? -4.838 -2.987 -3.426 1.00 98.31 97 TYR A N 1
ATOM 782 C CA . TYR A 1 97 ? -5.630 -1.779 -3.200 1.00 98.31 97 TYR A CA 1
ATOM 783 C C . TYR A 1 97 ? -4.922 -0.515 -3.709 1.00 98.31 97 TYR A C 1
ATOM 785 O O . TYR A 1 97 ? -5.577 0.332 -4.310 1.00 98.31 97 TYR A O 1
ATOM 793 N N . LEU A 1 98 ? -3.596 -0.417 -3.562 1.00 98.44 98 LEU A N 1
ATOM 794 C CA . LEU A 1 98 ? -2.812 0.744 -3.992 1.00 98.44 98 LEU A CA 1
ATOM 795 C C . LEU A 1 98 ? -3.002 1.063 -5.481 1.00 98.44 98 LEU A C 1
ATOM 797 O O . LEU A 1 98 ? -3.291 2.200 -5.833 1.00 98.44 98 LEU A O 1
ATOM 801 N N . SER A 1 99 ? -2.889 0.054 -6.346 1.00 96.50 99 SER A N 1
ATOM 802 C CA . SER A 1 99 ? -2.940 0.233 -7.803 1.00 96.50 99 SER A CA 1
ATOM 803 C C . SER A 1 99 ? -4.329 0.029 -8.413 1.00 96.50 99 SER A C 1
ATOM 805 O O . SER A 1 99 ? -4.492 0.177 -9.623 1.00 96.50 99 SER A O 1
ATOM 807 N N . SER A 1 100 ? -5.312 -0.410 -7.625 1.00 95.88 100 SER A N 1
ATOM 808 C CA . SER A 1 100 ? -6.637 -0.753 -8.143 1.00 95.88 100 SER A CA 1
ATOM 809 C C . SER A 1 100 ? -7.495 0.493 -8.302 1.00 95.88 100 SER A C 1
ATOM 811 O O . SER A 1 100 ? -7.826 1.168 -7.326 1.00 95.88 100 SER A O 1
ATOM 813 N N . ALA A 1 101 ? -7.901 0.768 -9.541 1.00 92.94 101 ALA A N 1
ATOM 814 C CA . ALA A 1 101 ? -8.765 1.896 -9.854 1.00 92.94 101 ALA A CA 1
ATOM 815 C C . ALA A 1 101 ? -10.057 1.851 -9.016 1.00 92.94 101 ALA A C 1
ATOM 817 O O . ALA A 1 101 ? -10.782 0.853 -9.000 1.00 92.94 101 ALA A O 1
ATOM 818 N N . GLY A 1 102 ? -10.332 2.945 -8.306 1.00 95.75 102 GLY A N 1
ATOM 819 C CA . GLY A 1 102 ? -11.517 3.103 -7.466 1.00 95.75 102 GLY A CA 1
ATOM 820 C C . GLY A 1 102 ? -11.456 2.428 -6.091 1.00 95.75 102 GLY A C 1
ATOM 821 O O . GLY A 1 102 ? -12.373 2.649 -5.307 1.00 95.75 102 GLY A O 1
ATOM 822 N N . ALA A 1 103 ? -10.415 1.657 -5.749 1.00 98.12 103 ALA A N 1
ATOM 823 C CA . ALA A 1 103 ? -10.330 1.015 -4.431 1.00 98.12 103 ALA A CA 1
ATOM 824 C C . ALA A 1 103 ? -10.293 2.046 -3.287 1.00 98.12 103 ALA A C 1
ATOM 826 O O . ALA A 1 103 ? -11.046 1.909 -2.324 1.00 98.12 103 ALA A O 1
ATOM 827 N N . ALA A 1 104 ? -9.498 3.112 -3.434 1.00 98.44 104 ALA A N 1
ATOM 828 C CA . ALA A 1 104 ? -9.427 4.210 -2.467 1.00 98.44 104 ALA A CA 1
ATOM 829 C C . ALA A 1 104 ? -10.794 4.898 -2.273 1.00 98.44 104 ALA A C 1
ATOM 831 O O . ALA A 1 104 ? -11.275 5.026 -1.149 1.00 98.44 104 ALA A O 1
ATOM 832 N N . ALA A 1 105 ? -11.472 5.249 -3.373 1.00 98.44 105 ALA A N 1
ATOM 833 C CA . ALA A 1 105 ? -12.791 5.886 -3.339 1.00 98.44 105 ALA A CA 1
ATOM 834 C C . ALA A 1 105 ? -13.871 4.984 -2.716 1.00 98.44 105 ALA A C 1
ATOM 836 O O . ALA A 1 105 ? -14.660 5.442 -1.892 1.00 98.44 105 ALA A O 1
ATOM 837 N N . ARG A 1 106 ? -13.890 3.686 -3.054 1.00 98.69 106 ARG A N 1
ATOM 838 C CA . ARG A 1 106 ? -14.818 2.709 -2.454 1.00 98.69 106 ARG A CA 1
ATOM 839 C C . ARG A 1 106 ? -14.573 2.548 -0.958 1.00 98.69 106 ARG A C 1
ATOM 841 O O . ARG A 1 106 ? -15.533 2.464 -0.197 1.00 98.69 106 ARG A O 1
ATOM 848 N N . LEU A 1 107 ? -13.308 2.533 -0.530 1.00 98.56 107 LEU A N 1
ATOM 849 C CA . LEU A 1 107 ? -12.964 2.494 0.888 1.00 98.56 107 LEU A CA 1
ATOM 850 C C . LEU A 1 107 ? -13.487 3.736 1.602 1.00 98.56 107 LEU A C 1
ATOM 852 O O . LEU A 1 107 ? -14.195 3.602 2.600 1.00 98.56 107 LEU A O 1
ATOM 856 N N . ALA A 1 108 ? -13.202 4.923 1.068 1.00 98.50 108 ALA A N 1
ATOM 857 C CA . ALA A 1 108 ? -13.670 6.177 1.643 1.00 98.50 108 ALA A CA 1
ATOM 858 C C . ALA A 1 108 ? -15.201 6.239 1.730 1.00 98.50 108 ALA A C 1
ATOM 860 O O . ALA A 1 108 ? -15.744 6.600 2.774 1.00 98.50 108 ALA A O 1
ATOM 861 N N . GLN A 1 109 ? -15.898 5.794 0.680 1.00 98.31 109 GLN A N 1
ATOM 862 C CA . GLN A 1 109 ? -17.355 5.687 0.654 1.00 98.31 109 GLN A CA 1
ATOM 863 C C . GLN A 1 109 ? -17.884 4.729 1.730 1.00 98.31 109 GLN A C 1
ATOM 865 O O . GLN A 1 109 ? -18.860 5.040 2.409 1.00 98.31 109 GLN A O 1
ATOM 870 N N . ALA A 1 110 ? -17.262 3.561 1.890 1.00 98.12 110 ALA A N 1
ATOM 871 C CA . ALA A 1 110 ? -17.707 2.555 2.849 1.00 98.12 110 ALA A CA 1
ATOM 872 C C . ALA A 1 110 ? -17.467 2.987 4.301 1.00 98.12 110 ALA A C 1
ATOM 874 O O . ALA A 1 110 ? -18.304 2.758 5.174 1.00 98.12 110 ALA A O 1
ATOM 875 N N . TYR A 1 111 ? -16.315 3.598 4.568 1.00 98.06 111 TYR A N 1
ATOM 876 C CA . TYR A 1 111 ? -15.928 3.995 5.916 1.00 98.06 111 TYR A CA 1
ATOM 877 C C . TYR A 1 111 ? -16.640 5.280 6.344 1.00 98.06 111 TYR A C 1
ATOM 879 O O . TYR A 1 111 ? -17.123 5.366 7.477 1.00 98.06 111 TYR A O 1
ATOM 887 N N . GLY A 1 112 ? -16.764 6.247 5.436 1.00 97.94 112 GLY A N 1
ATOM 888 C CA . GLY A 1 112 ? -17.249 7.586 5.741 1.00 97.94 112 GLY A CA 1
ATOM 889 C C . GLY A 1 112 ? -16.301 8.363 6.671 1.00 97.94 112 GLY A C 1
ATOM 890 O O . GLY A 1 112 ? -15.376 7.788 7.255 1.00 97.94 112 GLY A O 1
ATOM 891 N N . PRO A 1 113 ? -16.528 9.675 6.859 1.00 96.81 113 PRO A N 1
ATOM 892 C CA . PRO A 1 113 ? -15.586 10.544 7.571 1.00 96.81 113 PRO A CA 1
ATOM 893 C C . PRO A 1 113 ? -15.259 10.078 8.997 1.00 96.81 113 PRO A C 1
ATOM 895 O O . PRO A 1 113 ? -14.098 10.081 9.401 1.00 96.81 113 PRO A O 1
ATOM 898 N N . ALA A 1 114 ? -16.266 9.612 9.743 1.00 96.00 114 ALA A N 1
ATOM 899 C CA . ALA A 1 114 ? -16.098 9.216 11.141 1.00 96.00 114 ALA A CA 1
ATOM 900 C C . ALA A 1 114 ? -15.190 7.983 11.312 1.00 96.00 114 ALA A C 1
ATOM 902 O O . ALA A 1 114 ? -14.334 7.968 12.197 1.00 96.00 114 ALA A O 1
ATOM 903 N N . ARG A 1 115 ? -15.325 6.956 10.456 1.00 97.31 115 ARG A N 1
ATOM 904 C CA . ARG A 1 115 ? -14.436 5.780 10.519 1.00 97.31 115 ARG A CA 1
ATOM 905 C C . ARG A 1 115 ? -13.070 6.079 9.925 1.00 97.31 115 ARG A C 1
ATOM 907 O O . ARG A 1 115 ? -12.077 5.621 10.480 1.00 97.31 115 ARG A O 1
ATOM 914 N N . LEU A 1 116 ? -12.995 6.867 8.848 1.00 97.50 116 LEU A N 1
ATOM 915 C CA . LEU A 1 116 ? -11.714 7.296 8.273 1.00 97.50 116 LEU A CA 1
ATOM 916 C C . LEU A 1 116 ? -10.856 8.042 9.303 1.00 97.50 116 LEU A C 1
ATOM 918 O O . LEU A 1 116 ? -9.663 7.765 9.416 1.00 97.50 116 LEU A O 1
ATOM 922 N N . ALA A 1 117 ? -11.464 8.910 10.119 1.00 96.56 117 ALA A N 1
ATOM 923 C CA . ALA A 1 117 ? -10.767 9.594 11.207 1.00 96.56 117 ALA A CA 1
ATOM 924 C C . ALA A 1 117 ? -10.109 8.612 12.195 1.00 96.56 117 ALA A C 1
ATOM 926 O O . ALA A 1 117 ? -9.004 8.867 12.664 1.00 96.56 117 ALA A O 1
ATOM 927 N N . ARG A 1 118 ? -10.736 7.456 12.445 1.00 96.94 118 ARG A N 1
ATOM 928 C CA . ARG A 1 118 ? -10.240 6.395 13.342 1.00 96.94 118 ARG A CA 1
ATOM 929 C C . ARG A 1 118 ? -9.437 5.292 12.642 1.00 96.94 118 ARG A C 1
ATOM 931 O O . ARG A 1 118 ? -9.095 4.293 13.269 1.00 96.94 118 ARG A O 1
ATOM 938 N N . THR A 1 119 ? -9.133 5.463 11.356 1.00 97.75 119 THR A N 1
ATOM 939 C CA . THR A 1 119 ? -8.418 4.479 10.534 1.00 97.75 119 THR A CA 1
ATOM 940 C C . THR A 1 119 ? -7.041 5.005 10.136 1.00 97.75 119 THR A C 1
ATOM 942 O O . THR A 1 119 ? -6.859 6.203 9.900 1.00 97.75 119 THR A O 1
ATOM 945 N N . SER A 1 120 ? -6.061 4.108 10.065 1.00 97.94 120 SER A N 1
ATOM 946 C CA . SER A 1 120 ? -4.705 4.376 9.581 1.00 97.94 120 SER A CA 1
ATOM 947 C C . SER A 1 120 ? -4.464 3.707 8.232 1.00 97.94 120 SER A C 1
ATOM 949 O O . SER A 1 120 ? -4.854 2.557 8.026 1.00 97.94 120 SER A O 1
ATOM 951 N N . PHE A 1 121 ? -3.750 4.398 7.345 1.00 98.38 121 PHE A N 1
ATOM 952 C CA . PHE A 1 121 ? -3.396 3.909 6.013 1.00 98.38 121 PHE A CA 1
ATOM 953 C C . PHE A 1 121 ? -1.881 3.884 5.856 1.00 98.38 121 PHE A C 1
ATOM 955 O O . PHE A 1 121 ? -1.219 4.911 5.998 1.00 98.38 121 PHE A O 1
ATOM 962 N N . VAL A 1 122 ? -1.341 2.704 5.563 1.00 98.56 122 VAL A N 1
ATOM 963 C CA . VAL A 1 122 ? 0.087 2.463 5.365 1.00 98.56 122 VAL A CA 1
ATOM 964 C C . VAL A 1 122 ? 0.334 1.951 3.949 1.00 98.56 122 VAL A C 1
ATOM 966 O O . VAL A 1 122 ? -0.347 1.042 3.468 1.00 98.56 122 VAL A O 1
ATOM 969 N N . VAL A 1 123 ? 1.357 2.495 3.296 1.00 98.62 123 VAL A N 1
ATOM 970 C CA . VAL A 1 123 ? 1.900 1.997 2.030 1.00 98.62 123 VAL A CA 1
ATOM 971 C C . VAL A 1 123 ? 3.362 1.645 2.220 1.00 98.62 123 VAL A C 1
ATOM 973 O O . VAL A 1 123 ? 4.161 2.479 2.619 1.00 98.62 123 VAL A O 1
ATOM 976 N N . VAL A 1 124 ? 3.736 0.420 1.886 1.00 98.44 124 VAL A N 1
ATOM 977 C CA . VAL A 1 124 ? 5.120 -0.045 1.890 1.00 98.44 124 VAL A CA 1
ATOM 978 C C . VAL A 1 124 ? 5.653 0.013 0.470 1.00 98.44 124 VAL A C 1
ATOM 980 O O . VAL A 1 124 ? 5.159 -0.689 -0.411 1.00 98.44 124 VAL A O 1
ATOM 983 N N . LEU A 1 125 ? 6.650 0.850 0.218 1.00 98.44 125 LEU A N 1
ATOM 984 C CA . LEU A 1 125 ? 7.168 1.079 -1.128 1.00 98.44 125 LEU A CA 1
ATOM 985 C C . LEU A 1 125 ? 8.585 0.526 -1.269 1.00 98.44 125 LEU A C 1
ATOM 987 O O . LEU A 1 125 ? 9.389 0.555 -0.339 1.00 98.44 125 LEU A O 1
ATOM 991 N N . CYS A 1 126 ? 8.898 0.015 -2.453 1.00 96.19 126 CYS A N 1
ATOM 992 C CA . CYS A 1 126 ? 10.202 -0.534 -2.792 1.00 96.19 126 CYS A CA 1
ATOM 993 C C . CYS A 1 126 ? 10.575 -0.183 -4.231 1.00 96.19 126 CYS A C 1
ATOM 995 O O . CYS A 1 126 ? 9.696 0.130 -5.037 1.00 96.19 126 CYS A O 1
ATOM 997 N N . GLU A 1 127 ? 11.872 -0.254 -4.536 1.00 96.31 127 GLU A N 1
ATOM 998 C CA . GLU A 1 127 ? 12.425 0.029 -5.862 1.00 96.31 127 GLU A CA 1
ATOM 999 C C . GLU A 1 127 ? 11.614 -0.685 -6.973 1.00 96.31 127 GLU A C 1
ATOM 1001 O O . GLU A 1 127 ? 11.401 -1.907 -6.904 1.00 96.31 127 GLU A O 1
ATOM 1006 N N . PRO A 1 128 ? 11.088 0.062 -7.961 1.00 96.88 128 PRO A N 1
ATOM 1007 C CA . PRO A 1 128 ? 10.045 -0.428 -8.859 1.00 96.88 128 PRO A CA 1
ATOM 1008 C C . PRO A 1 128 ? 10.502 -1.537 -9.820 1.00 96.88 128 PRO A C 1
ATOM 1010 O O . PRO A 1 128 ? 9.687 -2.394 -10.180 1.00 96.88 128 PRO A O 1
ATOM 1013 N N . ILE A 1 129 ? 11.782 -1.596 -10.202 1.00 95.56 129 ILE A N 1
ATOM 1014 C CA . ILE A 1 129 ? 12.319 -2.676 -11.041 1.00 95.56 129 ILE A CA 1
ATOM 1015 C C . ILE A 1 129 ? 12.393 -3.981 -10.241 1.00 95.56 129 ILE A C 1
ATOM 1017 O O . ILE A 1 129 ? 11.909 -5.013 -10.711 1.00 95.56 129 ILE A O 1
ATOM 1021 N N . ARG A 1 130 ? 12.906 -3.957 -9.006 1.00 93.81 130 ARG A N 1
ATOM 1022 C CA . ARG A 1 130 ? 12.894 -5.107 -8.082 1.00 93.81 130 ARG A CA 1
ATOM 1023 C C . ARG A 1 130 ? 11.474 -5.566 -7.781 1.00 93.81 130 ARG A C 1
ATOM 1025 O O . ARG A 1 130 ? 11.222 -6.772 -7.745 1.00 93.81 130 ARG A O 1
ATOM 1032 N N . ARG A 1 131 ? 10.529 -4.635 -7.620 1.00 95.25 131 ARG A N 1
ATOM 1033 C CA . ARG A 1 131 ? 9.100 -4.952 -7.474 1.00 95.25 131 ARG A CA 1
ATOM 1034 C C . ARG A 1 131 ? 8.572 -5.714 -8.690 1.00 95.25 131 ARG A C 1
ATOM 1036 O O . ARG A 1 131 ? 7.936 -6.756 -8.529 1.00 95.25 131 ARG A O 1
ATOM 1043 N N . ALA A 1 132 ? 8.853 -5.219 -9.898 1.00 95.00 132 ALA A N 1
ATOM 1044 C CA . ALA A 1 132 ? 8.465 -5.858 -11.154 1.00 95.00 132 ALA A CA 1
ATOM 1045 C C . ALA A 1 132 ? 9.095 -7.253 -11.308 1.00 95.00 132 ALA A C 1
ATOM 1047 O O . ALA A 1 132 ? 8.380 -8.213 -11.595 1.00 95.00 132 ALA A O 1
ATOM 1048 N N . GLN A 1 133 ? 10.394 -7.398 -11.034 1.00 93.56 133 GLN A N 1
ATOM 1049 C CA . GLN A 1 133 ? 11.083 -8.690 -11.042 1.00 93.56 133 GLN A CA 1
ATOM 1050 C C . GLN A 1 133 ? 10.400 -9.667 -10.077 1.00 93.56 133 GLN A C 1
ATOM 1052 O O . GLN A 1 133 ? 9.955 -10.744 -10.474 1.00 93.56 133 GLN A O 1
ATOM 1057 N N . SER A 1 134 ? 10.230 -9.262 -8.818 1.00 92.50 134 SER A N 1
ATOM 1058 C CA . SER A 1 134 ? 9.605 -10.090 -7.787 1.00 92.50 134 SER A CA 1
ATOM 1059 C C . SER A 1 134 ? 8.176 -10.505 -8.157 1.00 92.50 134 SER A C 1
ATOM 1061 O O . SER A 1 134 ? 7.761 -11.636 -7.882 1.00 92.50 134 SER A O 1
ATOM 1063 N N . ALA A 1 135 ? 7.417 -9.623 -8.815 1.00 92.00 135 ALA A N 1
ATOM 1064 C CA . ALA A 1 135 ? 6.073 -9.928 -9.291 1.00 92.00 135 ALA A CA 1
ATOM 1065 C C . ALA A 1 135 ? 6.102 -10.986 -10.402 1.00 92.00 135 ALA A C 1
ATOM 1067 O O . ALA A 1 135 ? 5.343 -11.952 -10.321 1.00 92.00 135 ALA A O 1
ATOM 1068 N N . LEU A 1 136 ? 7.007 -10.866 -11.384 1.00 90.88 136 LEU A N 1
ATOM 1069 C CA . LEU A 1 136 ? 7.150 -11.852 -12.459 1.00 90.88 136 LEU A CA 1
ATOM 1070 C C . LEU A 1 136 ? 7.388 -13.259 -11.903 1.00 90.88 136 LEU A C 1
ATOM 1072 O O . LEU A 1 136 ? 6.660 -14.186 -12.255 1.00 90.88 136 LEU A O 1
ATOM 1076 N N . TYR A 1 137 ? 8.358 -13.419 -11.000 1.00 88.69 137 TYR A N 1
ATOM 1077 C CA . TYR A 1 137 ? 8.684 -14.735 -10.441 1.00 88.69 137 TYR A CA 1
ATOM 1078 C C . TYR A 1 137 ? 7.598 -15.283 -9.526 1.00 88.69 137 TYR A C 1
ATOM 1080 O O . TYR A 1 137 ? 7.320 -16.480 -9.560 1.00 88.69 137 TYR A O 1
ATOM 1088 N N . HIS A 1 138 ? 6.944 -14.421 -8.748 1.00 86.25 138 HIS A N 1
ATOM 1089 C CA . HIS A 1 138 ? 5.808 -14.833 -7.935 1.00 86.25 138 HIS A CA 1
ATOM 1090 C C . HIS A 1 138 ? 4.686 -15.408 -8.796 1.00 86.25 138 HIS A C 1
ATOM 1092 O O . HIS A 1 138 ? 4.230 -16.519 -8.548 1.00 86.25 138 HIS A O 1
ATOM 1098 N N . PHE A 1 139 ? 4.282 -14.681 -9.836 1.00 82.44 139 PHE A N 1
ATOM 1099 C CA . PHE A 1 139 ? 3.186 -15.097 -10.699 1.00 82.44 139 PHE A CA 1
ATOM 1100 C C . PHE A 1 139 ? 3.557 -16.289 -11.584 1.00 82.44 139 PHE A C 1
ATOM 1102 O O . PHE A 1 139 ? 2.725 -17.173 -11.768 1.00 82.44 139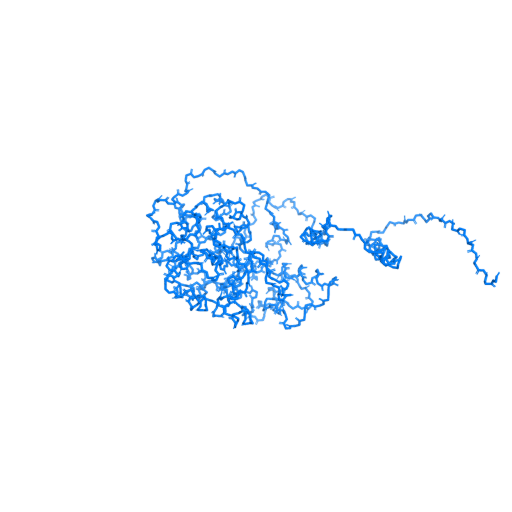 PHE A O 1
ATOM 1109 N N . ARG A 1 140 ? 4.812 -16.390 -12.038 1.00 80.81 140 ARG A N 1
ATOM 1110 C CA . ARG A 1 140 ? 5.340 -17.612 -12.662 1.00 80.81 140 ARG A CA 1
ATOM 1111 C C . ARG A 1 140 ? 5.235 -18.810 -11.715 1.00 80.81 140 ARG A C 1
ATOM 1113 O O . ARG A 1 140 ? 4.809 -19.875 -12.143 1.00 80.81 140 ARG A O 1
ATOM 1120 N N . GLY A 1 141 ? 5.593 -18.643 -10.441 1.00 77.44 141 GLY A N 1
ATOM 1121 C CA . GLY A 1 141 ? 5.478 -19.688 -9.423 1.00 77.44 141 GLY A CA 1
ATOM 1122 C C . GLY A 1 141 ? 4.030 -20.104 -9.156 1.00 77.44 141 GLY A C 1
ATOM 1123 O O . GLY A 1 141 ? 3.742 -21.296 -9.133 1.00 77.44 141 GLY A O 1
ATOM 1124 N N . VAL A 1 142 ? 3.111 -19.140 -9.027 1.00 75.31 142 VAL A N 1
ATOM 1125 C CA . VAL A 1 142 ? 1.668 -19.404 -8.873 1.00 75.31 142 VAL A CA 1
ATOM 1126 C C . VAL A 1 142 ? 1.127 -20.176 -10.073 1.00 75.31 142 VAL A C 1
ATOM 1128 O O . VAL A 1 142 ? 0.451 -21.181 -9.894 1.00 75.31 142 VAL A O 1
ATOM 1131 N N . MET A 1 143 ? 1.462 -19.756 -11.295 1.00 70.31 143 MET A N 1
ATOM 1132 C CA . MET A 1 143 ? 0.951 -20.397 -12.507 1.00 70.31 143 MET A CA 1
ATOM 1133 C C . MET A 1 143 ? 1.607 -21.754 -12.783 1.00 70.31 143 MET A C 1
ATOM 1135 O O . MET A 1 143 ? 0.939 -22.640 -13.296 1.00 70.31 143 MET A O 1
ATOM 1139 N N . LEU A 1 144 ? 2.866 -21.967 -12.383 1.00 67.12 144 LEU A N 1
ATOM 1140 C CA . LEU A 1 144 ? 3.501 -23.289 -12.414 1.00 67.12 144 LEU A CA 1
ATOM 1141 C C . LEU A 1 144 ? 2.932 -24.224 -11.332 1.00 67.12 144 LEU A C 1
ATOM 1143 O O . LEU A 1 144 ? 2.737 -25.407 -11.585 1.00 67.12 144 LEU A O 1
ATOM 1147 N N . GLY A 1 145 ? 2.611 -23.708 -10.142 1.00 58.88 145 GLY A N 1
ATOM 1148 C CA . GLY A 1 145 ? 1.852 -24.456 -9.134 1.00 58.88 145 GLY A CA 1
ATOM 1149 C C . GLY A 1 145 ? 0.447 -24.818 -9.630 1.00 58.88 145 GLY A C 1
ATOM 1150 O O . GLY A 1 145 ? -0.016 -25.937 -9.426 1.00 58.88 145 GLY A O 1
ATOM 1151 N N . ALA A 1 146 ? -0.181 -23.913 -10.384 1.00 52.84 146 ALA A N 1
ATOM 1152 C CA . ALA A 1 146 ? -1.440 -24.124 -11.094 1.00 52.84 146 ALA A CA 1
ATOM 1153 C C . ALA A 1 146 ? -1.297 -24.907 -12.419 1.00 52.84 146 ALA A C 1
ATOM 1155 O O . ALA A 1 146 ? -2.237 -24.933 -13.197 1.00 52.84 146 ALA A O 1
ATOM 1156 N N . PHE A 1 147 ? -0.149 -25.538 -12.701 1.00 44.94 147 PHE A N 1
ATOM 1157 C CA . PHE A 1 147 ? -0.068 -26.645 -13.670 1.00 44.94 147 PHE A CA 1
ATOM 1158 C C . PHE A 1 147 ? -0.376 -28.000 -13.005 1.00 44.94 147 PHE A C 1
ATOM 1160 O O . PHE A 1 147 ? -0.665 -28.968 -13.701 1.00 44.94 147 PHE A O 1
ATOM 1167 N N . ILE A 1 148 ? -0.327 -28.074 -11.666 1.00 46.41 148 ILE A N 1
ATOM 1168 C CA . ILE A 1 148 ? -0.739 -29.248 -10.872 1.00 46.41 148 ILE A CA 1
ATOM 1169 C C . ILE A 1 148 ? -2.221 -29.132 -10.444 1.00 46.41 148 ILE A C 1
ATOM 1171 O O . ILE A 1 148 ? -2.870 -30.134 -10.164 1.00 46.41 148 ILE A O 1
ATOM 1175 N N . PHE A 1 149 ? -2.778 -27.918 -10.452 1.00 39.00 149 PHE A N 1
ATOM 1176 C CA . PHE A 1 149 ? -4.207 -27.613 -10.280 1.00 39.00 149 PHE A CA 1
ATOM 1177 C C . PHE A 1 149 ? -4.806 -27.133 -11.618 1.00 39.00 149 PHE A C 1
ATOM 1179 O O . PHE A 1 149 ? -4.037 -26.780 -12.502 1.00 39.00 149 PHE A O 1
ATOM 1186 N N . PRO A 1 150 ? -6.135 -27.148 -11.842 1.00 48.56 150 PRO A N 1
ATOM 1187 C CA . PRO A 1 150 ? -6.702 -26.713 -13.117 1.00 48.56 150 PRO A CA 1
ATOM 1188 C C . PRO A 1 150 ? -6.303 -25.265 -13.435 1.00 48.56 150 PRO A C 1
ATOM 1190 O O . PRO A 1 150 ? -6.243 -24.422 -12.538 1.00 48.56 150 PRO A O 1
ATOM 1193 N N . LEU A 1 151 ? -6.031 -25.008 -14.721 1.00 60.41 151 LEU A N 1
ATOM 1194 C CA . LEU A 1 151 ? -5.724 -23.694 -15.295 1.00 60.41 151 LEU A CA 1
ATOM 1195 C C . LEU A 1 151 ? -6.582 -22.612 -14.630 1.00 60.41 151 LEU A C 1
ATOM 1197 O O . LEU A 1 151 ? -7.805 -22.717 -14.667 1.00 60.41 151 LEU A O 1
ATOM 1201 N N . VAL A 1 152 ? -5.958 -21.573 -14.058 1.00 61.34 152 VAL A N 1
ATOM 1202 C CA . VAL A 1 152 ? -6.693 -20.388 -13.584 1.00 61.34 152 VAL A CA 1
ATOM 1203 C C . VAL A 1 152 ? -7.451 -19.824 -14.792 1.00 61.34 152 VAL A C 1
ATOM 1205 O O . VAL A 1 152 ? -6.789 -19.356 -15.732 1.00 61.34 152 VAL A O 1
ATOM 1208 N N . PRO A 1 153 ? -8.799 -19.886 -14.807 1.00 67.25 153 PRO A N 1
ATOM 1209 C CA . PRO A 1 153 ? -9.584 -19.430 -15.946 1.00 67.25 153 PRO A CA 1
ATOM 1210 C C . PRO A 1 153 ? -9.251 -17.974 -16.277 1.00 67.25 153 PRO A C 1
ATOM 1212 O O . PRO A 1 153 ? -8.876 -17.207 -15.385 1.00 67.25 153 PRO A O 1
ATOM 1215 N N . ALA A 1 154 ? -9.343 -17.580 -17.548 1.00 67.94 154 ALA A N 1
ATOM 1216 C CA . ALA A 1 154 ? -8.924 -16.247 -17.997 1.00 67.94 154 ALA A CA 1
ATOM 1217 C C . ALA A 1 154 ? -9.615 -15.118 -17.207 1.00 67.94 154 ALA A C 1
ATOM 1219 O O . ALA A 1 154 ? -9.001 -14.092 -16.911 1.00 67.94 154 ALA A O 1
ATOM 1220 N N . GLU A 1 155 ? -10.863 -15.345 -16.803 1.00 67.00 155 GLU A N 1
ATOM 1221 C CA . GLU A 1 155 ? -11.685 -14.468 -15.975 1.00 67.00 155 GLU A CA 1
ATOM 1222 C C . GLU A 1 155 ? -11.177 -14.301 -14.531 1.00 67.00 155 GLU A C 1
ATOM 1224 O O . GLU A 1 155 ? -11.472 -13.292 -13.895 1.00 67.00 155 GLU A O 1
ATOM 1229 N N . GLN A 1 156 ? -10.365 -15.233 -14.023 1.00 67.31 156 GLN A N 1
ATOM 1230 C CA . GLN A 1 156 ? -9.750 -15.175 -12.690 1.00 67.31 156 GLN A CA 1
ATOM 1231 C C . GLN A 1 156 ? -8.291 -14.686 -12.721 1.00 67.31 156 GLN A C 1
ATOM 1233 O O . GLN A 1 156 ? -7.636 -14.594 -11.678 1.00 67.31 156 GLN A O 1
ATOM 1238 N N . GLN A 1 157 ? -7.751 -14.363 -13.903 1.00 73.12 157 GLN A N 1
ATOM 1239 C CA . GLN A 1 157 ? -6.377 -13.886 -14.035 1.00 73.12 157 GLN A CA 1
ATOM 1240 C C . GLN A 1 157 ? -6.248 -12.406 -13.662 1.00 73.12 157 GLN A C 1
ATOM 1242 O O . GLN A 1 157 ? -6.893 -11.515 -14.228 1.00 73.12 157 GLN A O 1
ATOM 1247 N N . THR A 1 158 ? -5.305 -12.114 -12.765 1.00 76.38 158 THR A N 1
ATOM 1248 C CA . THR A 1 158 ? -4.964 -10.727 -12.422 1.00 76.38 158 THR A CA 1
ATOM 1249 C C . THR A 1 158 ? -4.404 -9.976 -13.644 1.00 76.38 158 THR A C 1
ATOM 1251 O O . THR A 1 158 ? -3.843 -10.598 -14.555 1.00 76.38 158 THR A O 1
ATOM 1254 N N . PRO A 1 159 ? -4.485 -8.631 -13.693 1.00 80.88 159 PRO A N 1
ATOM 1255 C CA . PRO A 1 159 ? -3.863 -7.848 -14.765 1.00 80.88 159 PRO A CA 1
ATOM 1256 C C . PRO A 1 159 ? -2.369 -8.158 -14.955 1.00 80.88 159 PRO A C 1
ATOM 1258 O O . PRO A 1 159 ? -1.879 -8.192 -16.083 1.00 80.88 159 PRO A O 1
ATOM 1261 N N . THR A 1 160 ? -1.646 -8.442 -13.867 1.00 79.88 160 THR A N 1
ATOM 1262 C CA . THR A 1 160 ? -0.229 -8.825 -13.919 1.00 79.88 160 THR A CA 1
ATOM 1263 C C . THR A 1 160 ? -0.030 -10.203 -14.544 1.00 79.88 160 THR A C 1
ATOM 1265 O O . THR A 1 160 ? 0.857 -10.341 -15.382 1.00 79.88 160 THR A O 1
ATOM 1268 N N . MET A 1 161 ? -0.865 -11.198 -14.218 1.00 78.56 161 MET A N 1
ATOM 1269 C CA . MET A 1 161 ? -0.824 -12.521 -14.864 1.00 78.56 161 MET A CA 1
ATOM 1270 C C . MET A 1 161 ? -1.049 -12.411 -16.375 1.00 78.56 161 MET A C 1
ATOM 1272 O O . MET A 1 161 ? -0.235 -12.912 -17.152 1.00 78.56 161 MET A O 1
ATOM 1276 N N . ARG A 1 162 ? -2.082 -11.661 -16.787 1.00 78.69 162 ARG A N 1
ATOM 1277 C CA . ARG A 1 162 ? -2.376 -11.391 -18.204 1.00 78.69 162 ARG A CA 1
ATOM 1278 C C . ARG A 1 162 ? -1.222 -10.678 -18.906 1.00 78.69 162 ARG A C 1
ATOM 1280 O O . ARG A 1 162 ? -0.868 -11.033 -20.025 1.00 78.69 162 ARG A O 1
ATOM 1287 N N . HIS A 1 163 ? -0.603 -9.698 -18.243 1.00 76.94 163 HIS A N 1
ATOM 1288 C CA . HIS A 1 163 ? 0.538 -8.982 -18.804 1.00 76.94 163 HIS A CA 1
ATOM 1289 C C . HIS A 1 163 ? 1.775 -9.879 -18.945 1.00 76.94 163 HIS A C 1
ATOM 1291 O O . HIS A 1 163 ? 2.449 -9.798 -19.971 1.00 76.94 163 HIS A O 1
ATOM 1297 N N . ILE A 1 164 ? 2.093 -10.722 -17.954 1.00 81.19 164 ILE A N 1
ATOM 1298 C CA . ILE A 1 164 ? 3.235 -11.650 -18.017 1.00 81.19 164 ILE A CA 1
ATOM 1299 C C . ILE A 1 164 ? 3.047 -12.632 -19.183 1.00 81.19 164 ILE A C 1
ATOM 1301 O O . ILE A 1 164 ? 3.961 -12.745 -20.002 1.00 81.19 164 ILE A O 1
ATOM 1305 N N . GLY A 1 165 ? 1.856 -13.231 -19.304 1.00 71.50 165 GLY A N 1
ATOM 1306 C CA . GLY A 1 165 ? 1.490 -14.143 -20.390 1.00 71.50 165 GLY A CA 1
ATOM 1307 C C . GLY A 1 165 ? 2.268 -15.467 -20.394 1.00 71.50 165 GLY A C 1
ATOM 1308 O O . GLY A 1 165 ? 3.086 -15.733 -19.516 1.00 71.50 165 GLY A O 1
ATOM 1309 N N . TRP A 1 166 ? 2.013 -16.295 -21.411 1.00 67.00 166 TRP A N 1
ATOM 1310 C CA . TRP A 1 166 ? 2.708 -17.561 -21.689 1.00 67.00 166 TRP A CA 1
ATOM 1311 C C . TRP A 1 166 ? 3.431 -17.490 -23.051 1.00 67.00 166 TRP A C 1
ATOM 1313 O O . TRP A 1 166 ? 2.919 -16.811 -23.945 1.00 67.00 166 TRP A O 1
ATOM 1323 N N . PRO A 1 167 ? 4.565 -18.193 -23.275 1.00 64.88 167 PRO A N 1
ATOM 1324 C CA . PRO A 1 167 ? 5.367 -18.972 -22.320 1.00 64.88 167 PRO A CA 1
ATOM 1325 C C . PRO A 1 167 ? 6.238 -18.094 -21.409 1.00 64.88 167 PRO A C 1
ATOM 1327 O O . PRO A 1 167 ? 6.605 -16.979 -21.783 1.00 64.88 167 PRO A O 1
ATOM 1330 N N . TRP A 1 168 ? 6.580 -18.602 -20.215 1.00 66.94 168 TRP A N 1
ATOM 1331 C CA . TRP A 1 168 ? 7.398 -17.879 -19.230 1.00 66.94 168 TRP A CA 1
ATOM 1332 C C . TRP A 1 168 ? 8.760 -17.492 -19.815 1.00 66.94 168 TRP A C 1
ATOM 1334 O O . TRP A 1 168 ? 9.628 -18.341 -20.001 1.00 66.94 168 TRP A O 1
ATOM 1344 N N . ARG A 1 169 ? 8.967 -16.199 -20.062 1.00 77.25 169 ARG A N 1
ATOM 1345 C CA . ARG A 1 169 ? 10.279 -15.633 -20.395 1.00 77.25 169 ARG A CA 1
ATOM 1346 C C . ARG A 1 169 ? 11.003 -15.190 -19.120 1.00 77.25 169 ARG A C 1
ATOM 1348 O O . ARG A 1 169 ? 10.345 -14.922 -18.110 1.00 77.25 169 ARG A O 1
ATOM 1355 N N . SER A 1 170 ? 12.337 -15.126 -19.149 1.00 86.94 170 SER A N 1
ATOM 1356 C CA . SER A 1 170 ? 13.102 -14.536 -18.039 1.00 86.94 170 SER A CA 1
ATOM 1357 C C . SER A 1 170 ? 12.722 -13.062 -17.845 1.00 86.94 170 SER A C 1
ATOM 1359 O O . SER A 1 170 ? 12.137 -12.441 -18.742 1.00 86.94 170 SER A O 1
ATOM 1361 N N . PHE A 1 171 ? 13.041 -12.481 -16.682 1.00 91.75 171 PHE A N 1
ATOM 1362 C CA . PHE A 1 171 ? 12.830 -11.044 -16.493 1.00 91.75 171 PHE A CA 1
ATOM 1363 C C . PHE A 1 171 ? 13.662 -10.244 -17.502 1.00 91.75 171 PHE A C 1
ATOM 1365 O O . PHE A 1 171 ? 13.127 -9.321 -18.114 1.00 91.75 171 PHE A O 1
ATOM 1372 N N . ARG A 1 172 ? 14.898 -10.683 -17.784 1.00 92.44 172 ARG A N 1
ATOM 1373 C CA . ARG A 1 172 ? 15.754 -10.115 -18.835 1.00 92.44 172 ARG A CA 1
ATOM 1374 C C . ARG A 1 172 ? 15.050 -10.079 -20.186 1.00 92.44 172 ARG A C 1
ATOM 1376 O O . ARG A 1 172 ? 14.883 -9.006 -20.751 1.00 92.44 172 ARG A O 1
ATOM 1383 N N . ASP A 1 173 ? 14.585 -11.224 -20.680 1.00 90.88 173 ASP A N 1
ATOM 1384 C CA . ASP A 1 173 ? 13.926 -11.321 -21.991 1.00 90.88 173 ASP A CA 1
ATOM 1385 C C . ASP A 1 173 ? 12.667 -10.453 -22.067 1.00 90.88 173 ASP A C 1
ATOM 1387 O O . ASP A 1 173 ? 12.338 -9.890 -23.116 1.00 90.88 173 ASP A O 1
ATOM 1391 N N . ARG A 1 174 ? 11.932 -10.378 -20.951 1.00 90.88 174 ARG A N 1
ATOM 1392 C CA . ARG A 1 174 ? 10.727 -9.566 -20.841 1.00 90.88 174 ARG A CA 1
ATOM 1393 C C . ARG A 1 174 ? 11.059 -8.086 -20.981 1.00 90.88 174 ARG A C 1
ATOM 1395 O O . ARG A 1 174 ? 10.469 -7.424 -21.834 1.00 90.88 174 ARG A O 1
ATOM 1402 N N . VAL A 1 175 ? 11.994 -7.589 -20.177 1.00 93.19 175 VAL A N 1
ATOM 1403 C CA . VAL A 1 175 ? 12.388 -6.181 -20.227 1.00 93.19 175 VAL A CA 1
ATOM 1404 C C . VAL A 1 175 ? 13.012 -5.854 -21.580 1.00 93.19 175 VAL A C 1
ATOM 1406 O O . VAL A 1 175 ? 12.610 -4.870 -22.187 1.00 93.19 175 VAL A O 1
ATOM 1409 N N . HIS A 1 176 ? 13.890 -6.708 -22.109 1.00 94.06 176 HIS A N 1
ATOM 1410 C CA . HIS A 1 176 ? 14.532 -6.499 -23.408 1.00 94.06 176 HIS A CA 1
ATOM 1411 C C . HIS A 1 176 ? 13.523 -6.303 -24.542 1.00 94.06 176 HIS A C 1
ATOM 1413 O O . HIS A 1 176 ? 13.624 -5.385 -25.360 1.00 94.06 176 HIS A O 1
ATOM 1419 N N . ARG A 1 177 ? 12.495 -7.155 -24.583 1.00 91.88 177 ARG A N 1
ATOM 1420 C CA . ARG A 1 177 ? 11.414 -7.032 -25.561 1.00 91.88 177 ARG A CA 1
ATOM 1421 C C . ARG A 1 177 ? 10.633 -5.731 -25.376 1.00 91.88 177 ARG A C 1
ATOM 1423 O O . ARG A 1 177 ? 10.347 -5.059 -26.363 1.00 91.88 177 ARG A O 1
ATOM 1430 N N . ASP A 1 178 ? 10.285 -5.390 -24.140 1.00 92.62 178 ASP A N 1
ATOM 1431 C CA . ASP A 1 178 ? 9.478 -4.210 -23.822 1.00 92.62 178 ASP A CA 1
ATOM 1432 C C . ASP A 1 178 ? 10.259 -2.897 -24.079 1.00 92.62 178 ASP A C 1
ATOM 1434 O O . ASP A 1 178 ? 9.676 -1.922 -24.554 1.00 92.62 178 ASP A O 1
ATOM 1438 N N . VAL A 1 179 ? 11.588 -2.902 -23.894 1.00 93.88 179 VAL A N 1
ATOM 1439 C CA . VAL A 1 179 ? 12.518 -1.836 -24.316 1.00 93.88 179 VAL A CA 1
ATOM 1440 C C . VAL A 1 179 ? 12.498 -1.672 -25.835 1.00 93.88 179 VAL A C 1
ATOM 1442 O O . VAL A 1 179 ? 12.270 -0.566 -26.326 1.00 93.88 179 VAL A O 1
ATOM 1445 N N . ARG A 1 180 ? 12.669 -2.763 -26.599 1.00 93.56 180 ARG A N 1
ATOM 1446 C CA . ARG A 1 180 ? 12.623 -2.719 -28.075 1.00 93.56 180 ARG A CA 1
ATOM 1447 C C . ARG A 1 180 ? 11.278 -2.234 -28.605 1.00 93.56 180 ARG A C 1
ATOM 1449 O O . ARG A 1 180 ? 11.238 -1.488 -29.578 1.00 93.56 180 ARG A O 1
ATOM 1456 N N . ALA A 1 181 ? 10.191 -2.651 -27.963 1.00 92.31 181 ALA A N 1
ATOM 1457 C CA . ALA A 1 181 ? 8.841 -2.230 -28.310 1.00 92.31 181 ALA A CA 1
ATOM 1458 C C . ALA A 1 181 ? 8.523 -0.794 -27.860 1.00 92.31 181 ALA A C 1
ATOM 1460 O O . ALA A 1 181 ? 7.529 -0.231 -28.308 1.00 92.31 181 ALA A O 1
ATOM 1461 N N . ARG A 1 182 ? 9.352 -0.191 -26.992 1.00 89.38 182 ARG A N 1
ATOM 1462 C CA . ARG A 1 182 ? 9.092 1.097 -26.326 1.00 89.38 182 ARG A CA 1
ATOM 1463 C C . ARG A 1 182 ? 7.772 1.095 -25.547 1.00 89.38 182 ARG A C 1
ATOM 1465 O O . ARG A 1 182 ? 7.054 2.092 -25.509 1.00 89.38 182 ARG A O 1
ATOM 1472 N N . THR A 1 183 ? 7.445 -0.029 -24.910 1.00 87.06 183 THR A N 1
ATOM 1473 C CA . THR A 1 183 ? 6.180 -0.216 -24.189 1.00 87.06 183 THR A CA 1
ATOM 1474 C C . THR A 1 183 ? 6.413 -0.593 -22.732 1.00 87.06 183 THR A C 1
ATOM 1476 O O . THR A 1 183 ? 6.728 -1.739 -22.424 1.00 87.06 183 THR A O 1
ATOM 1479 N N . PHE A 1 184 ? 6.144 0.335 -21.812 1.00 88.00 184 PHE A N 1
ATOM 1480 C CA . PHE A 1 184 ? 6.156 0.064 -20.367 1.00 88.00 184 PHE A CA 1
ATOM 1481 C C . PHE A 1 184 ? 4.776 0.233 -19.714 1.00 88.00 184 PHE A C 1
ATOM 1483 O O . PHE A 1 184 ? 4.681 0.446 -18.507 1.00 88.00 184 PHE A O 1
ATOM 1490 N N . SER A 1 185 ? 3.689 0.170 -20.485 1.00 85.00 185 SER A N 1
ATOM 1491 C CA . SER A 1 185 ? 2.328 0.466 -20.010 1.00 85.00 185 SER A CA 1
ATOM 1492 C C . SER A 1 185 ? 1.659 -0.674 -19.240 1.00 85.00 185 SER A C 1
ATOM 1494 O O . SER A 1 185 ? 0.715 -0.431 -18.495 1.00 85.00 185 SER A O 1
ATOM 1496 N N . GLY A 1 186 ? 2.116 -1.918 -19.391 1.00 88.31 186 GLY A N 1
ATOM 1497 C CA . GLY A 1 186 ? 1.410 -3.042 -18.788 1.00 88.31 186 GLY A CA 1
ATOM 1498 C C . GLY A 1 186 ? 1.600 -3.182 -17.275 1.00 88.31 186 GLY A C 1
ATOM 1499 O O . GLY A 1 186 ? 2.538 -2.646 -16.677 1.00 88.31 186 GLY A O 1
ATOM 1500 N N . ALA A 1 187 ? 0.698 -3.951 -16.657 1.00 88.12 187 ALA A N 1
ATOM 1501 C CA . ALA A 1 187 ? 0.499 -4.024 -15.205 1.00 88.12 187 ALA A CA 1
ATOM 1502 C C . ALA A 1 187 ? 1.765 -4.343 -14.390 1.00 88.12 187 ALA A C 1
ATOM 1504 O O . ALA A 1 187 ? 1.918 -3.865 -13.268 1.00 88.12 187 ALA A O 1
ATOM 1505 N N . LEU A 1 188 ? 2.706 -5.099 -14.967 1.00 90.81 188 LEU A N 1
ATOM 1506 C CA . LEU A 1 188 ? 3.974 -5.436 -14.309 1.00 90.81 188 LEU A CA 1
ATOM 1507 C C . LEU A 1 188 ? 4.766 -4.180 -13.915 1.00 90.81 188 LEU A C 1
ATOM 1509 O O . LEU A 1 188 ? 5.302 -4.130 -12.807 1.00 90.81 188 LEU A O 1
ATOM 1513 N N . TYR A 1 189 ? 4.788 -3.174 -14.793 1.00 95.00 189 TYR A N 1
ATOM 1514 C CA . TYR A 1 189 ? 5.462 -1.899 -14.558 1.00 95.00 189 TYR A CA 1
ATOM 1515 C C . TYR A 1 189 ? 4.495 -0.849 -14.016 1.00 95.00 189 TYR A C 1
ATOM 1517 O O . TYR A 1 189 ? 4.854 -0.121 -13.103 1.00 95.00 189 TYR A O 1
ATOM 1525 N N . ALA A 1 190 ? 3.250 -0.795 -14.501 1.00 95.19 190 ALA A N 1
ATOM 1526 C CA . ALA A 1 190 ? 2.282 0.209 -14.052 1.00 95.19 190 ALA A CA 1
ATOM 1527 C C . ALA A 1 190 ? 2.052 0.181 -12.530 1.00 95.19 190 ALA A C 1
ATOM 1529 O O . ALA A 1 190 ? 2.010 1.236 -11.907 1.00 95.19 190 ALA A O 1
ATOM 1530 N N . MET A 1 191 ? 2.021 -1.004 -11.906 1.00 95.62 191 MET A N 1
ATOM 1531 C CA . MET A 1 191 ? 1.902 -1.126 -10.445 1.00 95.62 191 MET A CA 1
ATOM 1532 C C . MET A 1 191 ? 3.117 -0.577 -9.671 1.00 95.62 191 MET A C 1
ATOM 1534 O O . MET A 1 191 ? 3.005 -0.367 -8.470 1.00 95.62 191 MET A O 1
ATOM 1538 N N . GLY A 1 192 ? 4.263 -0.355 -10.325 1.00 96.75 192 GLY A N 1
ATOM 1539 C CA . GLY A 1 192 ? 5.446 0.304 -9.755 1.00 96.75 192 GLY A CA 1
ATOM 1540 C C . GLY A 1 192 ? 5.457 1.830 -9.916 1.00 96.75 192 GLY A C 1
ATOM 1541 O O . GLY A 1 192 ? 6.361 2.483 -9.411 1.00 96.75 192 GLY A O 1
ATOM 1542 N N . ARG A 1 193 ? 4.476 2.415 -10.621 1.00 97.31 193 ARG A N 1
ATOM 1543 C CA . ARG A 1 193 ? 4.331 3.873 -10.773 1.00 97.31 193 ARG A CA 1
ATOM 1544 C C . ARG A 1 193 ? 3.474 4.434 -9.648 1.00 97.31 193 ARG A C 1
ATOM 1546 O O . ARG A 1 193 ? 2.275 4.647 -9.819 1.00 97.31 193 ARG A O 1
ATOM 1553 N N . TYR A 1 194 ? 4.081 4.586 -8.478 1.00 98.44 194 TYR A N 1
ATOM 1554 C CA . TYR A 1 194 ? 3.366 4.891 -7.243 1.00 98.44 194 TYR A CA 1
ATOM 1555 C C . TYR A 1 194 ? 2.776 6.305 -7.176 1.00 98.44 194 TYR A C 1
ATOM 1557 O O . TYR A 1 194 ? 1.802 6.476 -6.463 1.00 98.44 194 TYR A O 1
ATOM 1565 N N . GLY A 1 195 ? 3.303 7.295 -7.907 1.00 98.19 195 GLY A N 1
ATOM 1566 C CA . GLY A 1 195 ? 2.965 8.712 -7.713 1.00 98.19 195 GLY A CA 1
ATOM 1567 C C . GLY A 1 195 ? 1.458 8.999 -7.725 1.00 98.19 195 GLY A C 1
ATOM 1568 O O . GLY A 1 195 ? 0.877 9.279 -6.681 1.00 98.19 195 GLY A O 1
ATOM 1569 N N . ALA A 1 196 ? 0.809 8.793 -8.873 1.00 97.81 196 ALA A N 1
ATOM 1570 C CA . ALA A 1 196 ? -0.641 8.975 -9.009 1.00 97.81 196 ALA A CA 1
ATOM 1571 C C . ALA A 1 196 ? -1.468 8.002 -8.142 1.00 97.81 196 ALA A C 1
ATOM 1573 O O . ALA A 1 196 ? -2.622 8.273 -7.818 1.00 97.81 196 ALA A O 1
ATOM 1574 N N . GLN A 1 197 ? -0.894 6.853 -7.762 1.00 98.38 197 GLN A N 1
ATOM 1575 C CA . GLN A 1 197 ? -1.552 5.926 -6.839 1.00 98.38 197 GLN A CA 1
ATOM 1576 C C . GLN A 1 197 ? -1.621 6.542 -5.434 1.00 98.38 197 GLN A C 1
ATOM 1578 O O . GLN A 1 197 ? -2.671 6.483 -4.804 1.00 98.38 197 GLN A O 1
ATOM 1583 N N . LEU A 1 198 ? -0.539 7.169 -4.954 1.00 98.69 198 LEU A N 1
ATOM 1584 C CA . LEU A 1 198 ? -0.531 7.866 -3.665 1.00 98.69 198 LEU A CA 1
ATOM 1585 C C . LEU A 1 198 ? -1.489 9.061 -3.665 1.00 98.69 198 LEU A C 1
ATOM 1587 O O . LEU A 1 198 ? -2.186 9.238 -2.670 1.00 98.69 198 LEU A O 1
ATOM 1591 N N . ASP A 1 199 ? -1.585 9.810 -4.768 1.00 98.44 199 ASP A N 1
ATOM 1592 C CA . ASP A 1 199 ? -2.532 10.929 -4.892 1.00 98.44 199 ASP A CA 1
ATOM 1593 C C . ASP A 1 199 ? -3.977 10.469 -4.674 1.00 98.44 199 ASP A C 1
ATOM 1595 O O . ASP A 1 199 ? -4.685 11.029 -3.842 1.00 98.44 199 ASP A O 1
ATOM 1599 N N . ALA A 1 200 ? -4.396 9.386 -5.340 1.00 98.38 200 ALA A N 1
ATOM 1600 C CA . ALA A 1 200 ? -5.747 8.843 -5.188 1.00 98.38 200 ALA A CA 1
ATOM 1601 C C . ALA A 1 200 ? -6.047 8.394 -3.745 1.00 98.38 200 ALA A C 1
ATOM 1603 O O . ALA A 1 200 ? -7.173 8.526 -3.260 1.00 98.38 200 ALA A O 1
ATOM 1604 N N . TRP A 1 201 ? -5.046 7.856 -3.044 1.00 98.56 201 TRP A N 1
ATOM 1605 C CA . TRP A 1 201 ? -5.185 7.479 -1.638 1.00 98.56 201 TRP A CA 1
ATOM 1606 C C . TRP A 1 201 ? -5.223 8.696 -0.715 1.00 98.56 201 TRP A C 1
ATOM 1608 O O . TRP A 1 201 ? -6.042 8.721 0.204 1.00 98.56 201 TRP A O 1
ATOM 1618 N N . LEU A 1 202 ? -4.395 9.710 -0.963 1.00 98.12 202 LEU A N 1
ATOM 1619 C CA . LEU A 1 202 ? -4.400 10.960 -0.207 1.00 98.12 202 LEU A CA 1
ATOM 1620 C C . LEU A 1 202 ? -5.710 11.726 -0.382 1.00 98.12 202 LEU A C 1
ATOM 1622 O O . LEU A 1 202 ? -6.265 12.181 0.612 1.00 98.12 202 LEU A O 1
ATOM 1626 N N . GLU A 1 203 ? -6.242 11.803 -1.600 1.00 98.06 203 GLU A N 1
ATOM 1627 C CA . GLU A 1 203 ? -7.538 12.425 -1.880 1.00 98.06 203 GLU A CA 1
ATOM 1628 C C . GLU A 1 203 ? -8.671 11.714 -1.126 1.00 98.06 203 GLU A C 1
ATOM 1630 O O . GLU A 1 203 ? -9.487 12.351 -0.463 1.00 98.06 203 GLU A O 1
ATOM 1635 N N . ALA A 1 204 ? -8.696 10.379 -1.169 1.00 98.25 204 ALA A N 1
ATOM 1636 C CA . ALA A 1 204 ? -9.773 9.596 -0.570 1.00 98.25 204 ALA A CA 1
ATOM 1637 C C . ALA A 1 204 ? -9.722 9.545 0.968 1.00 98.25 204 ALA A C 1
ATOM 1639 O O . ALA A 1 204 ? -10.760 9.453 1.623 1.00 98.25 204 ALA A O 1
ATOM 1640 N N . THR A 1 205 ? -8.524 9.548 1.556 1.00 96.75 205 THR A N 1
ATOM 1641 C CA . THR A 1 205 ? -8.334 9.288 2.998 1.00 96.75 205 THR A CA 1
ATOM 1642 C C . THR A 1 205 ? -7.844 10.502 3.785 1.00 96.75 205 THR A C 1
ATOM 1644 O O . THR A 1 205 ? -7.869 10.498 5.017 1.00 96.75 205 THR A O 1
ATOM 1647 N N . GLY A 1 206 ? -7.388 11.545 3.091 1.00 95.94 206 GLY A N 1
ATOM 1648 C CA . GLY A 1 206 ? -6.833 12.772 3.653 1.00 95.94 206 GLY A CA 1
ATOM 1649 C C . GLY A 1 206 ? -5.418 12.642 4.221 1.00 95.94 206 GLY A C 1
ATOM 1650 O O . GLY A 1 206 ? -4.798 13.670 4.490 1.00 95.94 206 GLY A O 1
ATOM 1651 N N . ARG A 1 207 ? -4.896 11.423 4.433 1.00 95.06 207 ARG A N 1
ATOM 1652 C CA . ARG A 1 207 ? -3.564 11.184 5.016 1.00 95.06 207 ARG A CA 1
ATOM 1653 C C . ARG A 1 207 ? -3.010 9.802 4.700 1.00 95.06 207 ARG A C 1
ATOM 1655 O O . ARG A 1 207 ? -3.765 8.845 4.560 1.00 95.06 207 ARG A O 1
ATOM 1662 N N . LEU A 1 208 ? -1.686 9.680 4.675 1.00 96.94 208 LEU A N 1
ATOM 1663 C CA . LEU A 1 208 ? -1.022 8.433 4.311 1.00 96.94 208 LEU A CA 1
ATOM 1664 C C . LEU A 1 208 ? 0.338 8.289 4.992 1.00 96.94 208 LEU A C 1
ATOM 1666 O O . LEU A 1 208 ? 1.159 9.202 4.970 1.00 96.94 208 LEU A O 1
ATOM 1670 N N . SER A 1 209 ? 0.613 7.113 5.543 1.00 97.75 209 SER A N 1
ATOM 1671 C CA . SER A 1 209 ? 1.947 6.769 6.025 1.00 97.75 209 SER A CA 1
ATOM 1672 C C . SER A 1 209 ? 2.678 5.910 4.999 1.00 97.75 209 SER A C 1
ATOM 1674 O O . SER A 1 209 ? 2.149 4.902 4.533 1.00 97.75 209 SER A O 1
ATOM 1676 N N . VAL A 1 210 ? 3.909 6.278 4.657 1.00 98.56 210 VAL A N 1
ATOM 1677 C CA . VAL A 1 210 ? 4.757 5.538 3.721 1.00 98.56 210 VAL A CA 1
ATOM 1678 C C . VAL A 1 210 ? 5.903 4.881 4.479 1.00 98.56 210 VAL A C 1
ATOM 1680 O O . VAL A 1 210 ? 6.614 5.533 5.234 1.00 98.56 210 VAL A O 1
ATOM 1683 N N . VAL A 1 211 ? 6.098 3.587 4.250 1.00 98.44 211 VAL A N 1
ATOM 1684 C CA . VAL A 1 211 ? 7.194 2.777 4.786 1.00 98.44 211 VAL A CA 1
ATOM 1685 C C . VAL A 1 211 ? 8.154 2.442 3.638 1.00 98.44 211 VAL A C 1
ATOM 1687 O O . VAL A 1 211 ? 7.854 1.568 2.816 1.00 98.44 211 VAL A O 1
ATOM 1690 N N . PRO A 1 212 ? 9.315 3.107 3.537 1.00 97.94 212 PRO A N 1
ATOM 1691 C CA . PRO A 1 212 ? 10.368 2.720 2.606 1.00 97.94 212 PRO A CA 1
ATOM 1692 C C . PRO A 1 212 ? 10.925 1.339 2.972 1.00 97.94 212 PRO A C 1
ATOM 1694 O O . PRO A 1 212 ? 11.386 1.120 4.093 1.00 97.94 212 PRO A O 1
ATOM 1697 N N . LEU A 1 213 ? 10.934 0.394 2.028 1.00 94.62 213 LEU A N 1
ATOM 1698 C CA . LEU A 1 213 ? 11.367 -0.982 2.294 1.00 94.62 213 LEU A CA 1
ATOM 1699 C C . LEU A 1 213 ? 12.796 -1.090 2.871 1.00 94.62 213 LEU A C 1
ATOM 1701 O O . LEU A 1 213 ? 12.984 -1.904 3.780 1.00 94.62 213 LEU A O 1
ATOM 1705 N N . PRO A 1 214 ? 13.805 -0.318 2.409 1.00 92.31 214 PRO A N 1
ATOM 1706 C CA . PRO A 1 214 ? 15.140 -0.343 3.011 1.00 92.31 214 PRO A CA 1
ATOM 1707 C C . PRO A 1 214 ? 15.184 0.189 4.446 1.00 92.31 214 PRO A C 1
ATOM 1709 O O . PRO A 1 214 ? 16.039 -0.246 5.215 1.00 92.31 214 PRO A O 1
ATOM 1712 N N . LEU A 1 215 ? 14.282 1.110 4.803 1.00 94.38 215 LEU A N 1
ATOM 1713 C CA . LEU A 1 215 ? 14.178 1.646 6.158 1.00 94.38 215 LEU A CA 1
ATOM 1714 C C . LEU A 1 215 ? 13.556 0.599 7.086 1.00 94.38 215 LEU A C 1
ATOM 1716 O O . LEU A 1 215 ? 14.176 0.226 8.076 1.00 94.38 215 LEU A O 1
ATOM 1720 N N . TYR A 1 216 ? 12.420 0.014 6.690 1.00 94.19 216 TYR A N 1
ATOM 1721 C CA . TYR A 1 216 ? 11.820 -1.117 7.406 1.00 94.19 216 TYR A CA 1
ATOM 1722 C C . TYR A 1 216 ? 12.797 -2.285 7.557 1.00 94.19 216 TYR A C 1
ATOM 1724 O O . TYR A 1 216 ? 12.943 -2.820 8.641 1.00 94.19 216 TYR A O 1
ATOM 1732 N N . SER A 1 217 ? 13.531 -2.637 6.498 1.00 90.62 217 SER A N 1
ATOM 1733 C CA . SER A 1 217 ? 14.504 -3.740 6.518 1.00 90.62 217 SER A CA 1
ATOM 1734 C C . SER A 1 217 ? 15.649 -3.563 7.520 1.00 90.62 217 SER A C 1
ATOM 1736 O O . SER A 1 217 ? 16.347 -4.543 7.783 1.00 90.62 217 SER A O 1
ATOM 1738 N N . ARG A 1 218 ? 15.912 -2.334 7.976 1.00 91.12 218 ARG A N 1
ATOM 1739 C CA . ARG A 1 218 ? 16.950 -2.015 8.966 1.00 91.12 218 ARG A CA 1
ATOM 1740 C C . ARG A 1 218 ? 16.371 -1.765 10.355 1.00 91.12 218 ARG A C 1
ATOM 1742 O O . ARG A 1 218 ? 17.048 -2.067 11.327 1.00 91.12 218 ARG A O 1
ATOM 1749 N N . HIS A 1 219 ? 15.134 -1.274 10.414 1.00 94.00 219 HIS A N 1
ATOM 1750 C CA . HIS A 1 219 ? 14.456 -0.830 11.630 1.00 94.00 219 HIS A CA 1
ATOM 1751 C C . HIS A 1 219 ? 13.083 -1.507 11.762 1.00 94.00 219 HIS A C 1
ATOM 1753 O O . HIS A 1 219 ? 12.040 -0.846 11.808 1.00 94.00 219 HIS A O 1
ATOM 1759 N N . GLU A 1 220 ? 13.060 -2.844 11.711 1.00 93.38 220 GLU A N 1
ATOM 1760 C CA . GLU A 1 220 ? 11.820 -3.627 11.646 1.00 93.38 220 GLU A CA 1
ATOM 1761 C C . GLU A 1 220 ? 10.970 -3.422 12.906 1.00 93.38 220 GLU A C 1
ATOM 1763 O O . GLU A 1 220 ? 9.784 -3.094 12.807 1.00 93.38 220 GLU A O 1
ATOM 1768 N N . LEU A 1 221 ? 11.559 -3.578 14.095 1.00 93.62 221 LEU A N 1
ATOM 1769 C CA . LEU A 1 221 ? 10.833 -3.449 15.354 1.00 93.62 221 LEU A CA 1
ATOM 1770 C C . LEU A 1 221 ? 10.381 -2.008 15.595 1.00 93.62 221 LEU A C 1
ATOM 1772 O O . LEU A 1 221 ? 9.255 -1.809 16.063 1.00 93.62 221 LEU A O 1
ATOM 1776 N N . ALA A 1 222 ? 11.211 -1.021 15.253 1.00 95.12 222 ALA A N 1
ATOM 1777 C CA . ALA A 1 222 ? 10.838 0.385 15.328 1.00 95.12 222 ALA A CA 1
ATOM 1778 C C . ALA A 1 222 ? 9.622 0.685 14.435 1.00 95.12 222 ALA A C 1
ATOM 1780 O O . ALA A 1 222 ? 8.628 1.238 14.908 1.00 95.12 222 ALA A O 1
ATOM 1781 N N . THR A 1 223 ? 9.646 0.218 13.179 1.00 95.62 223 THR A N 1
ATOM 1782 C CA . THR A 1 223 ? 8.526 0.362 12.232 1.00 95.62 223 THR A CA 1
ATOM 1783 C C . THR A 1 223 ? 7.230 -0.204 12.811 1.00 95.62 223 THR A C 1
ATOM 1785 O O . THR A 1 223 ? 6.189 0.453 12.794 1.00 95.62 223 THR A O 1
ATOM 1788 N N . LEU A 1 224 ? 7.279 -1.434 13.333 1.00 95.38 224 LEU A N 1
ATOM 1789 C CA . LEU A 1 224 ? 6.099 -2.121 13.858 1.00 95.38 224 LEU A CA 1
ATOM 1790 C C . LEU A 1 224 ? 5.531 -1.426 15.097 1.00 95.38 224 LEU A C 1
ATOM 1792 O O . LEU A 1 224 ? 4.315 -1.269 15.193 1.00 95.38 224 LEU A O 1
ATOM 1796 N N . ARG A 1 225 ? 6.393 -1.004 16.032 1.00 94.56 225 ARG A N 1
ATOM 1797 C CA . ARG A 1 225 ? 5.975 -0.302 17.254 1.00 94.56 225 ARG A CA 1
ATOM 1798 C C . ARG A 1 225 ? 5.321 1.035 16.942 1.00 94.56 225 ARG A C 1
ATOM 1800 O O . ARG A 1 225 ? 4.299 1.357 17.543 1.00 94.56 225 ARG A O 1
ATOM 1807 N N . GLU A 1 226 ? 5.871 1.789 15.997 1.00 95.38 226 GLU A N 1
ATOM 1808 C CA . GLU A 1 226 ? 5.290 3.072 15.620 1.00 95.38 226 GLU A CA 1
ATOM 1809 C C . GLU A 1 226 ? 3.948 2.906 14.894 1.00 95.38 226 GLU A C 1
ATOM 1811 O O . GLU A 1 226 ? 2.997 3.622 15.212 1.00 95.38 226 GLU A O 1
ATOM 1816 N N . ILE A 1 227 ? 3.823 1.927 13.983 1.00 96.06 227 ILE A N 1
ATOM 1817 C CA . ILE A 1 227 ? 2.530 1.587 13.362 1.00 96.06 227 ILE A CA 1
ATOM 1818 C C . ILE A 1 227 ? 1.502 1.238 14.443 1.00 96.06 227 ILE A C 1
ATOM 1820 O O . ILE A 1 227 ? 0.400 1.784 14.442 1.00 96.06 227 ILE A O 1
ATOM 1824 N N . GLU A 1 228 ? 1.856 0.352 15.373 1.00 95.38 228 GLU A N 1
ATOM 1825 C CA . GLU A 1 228 ? 0.972 -0.089 16.453 1.00 95.38 228 GLU A CA 1
ATOM 1826 C C . GLU A 1 228 ? 0.520 1.089 17.331 1.00 95.38 228 GLU A C 1
ATOM 1828 O O . GLU A 1 228 ? -0.678 1.275 17.541 1.00 95.38 228 GLU A O 1
ATOM 1833 N N . CYS A 1 229 ? 1.458 1.932 17.769 1.00 94.81 229 CYS A N 1
ATOM 1834 C CA . CYS A 1 229 ? 1.183 3.116 18.582 1.00 94.81 229 CYS A CA 1
ATOM 1835 C C . CYS A 1 229 ? 0.255 4.112 17.868 1.00 94.81 229 CYS A C 1
ATOM 1837 O O . CYS A 1 229 ? -0.775 4.513 18.420 1.00 94.81 229 CYS A O 1
ATOM 1839 N N . ARG A 1 230 ? 0.555 4.457 16.607 1.00 94.88 230 ARG A N 1
ATOM 1840 C CA . ARG A 1 230 ? -0.267 5.385 15.813 1.00 94.88 230 ARG A CA 1
ATOM 1841 C C . ARG A 1 230 ? -1.672 4.841 15.579 1.00 94.88 230 ARG A C 1
ATOM 1843 O O . ARG A 1 230 ? -2.639 5.590 15.687 1.00 94.88 230 ARG A O 1
ATOM 1850 N N . VAL A 1 231 ? -1.803 3.548 15.278 1.00 95.81 231 VAL A N 1
ATOM 1851 C CA . VAL A 1 231 ? -3.112 2.909 15.081 1.00 95.81 231 VAL A CA 1
ATOM 1852 C C . VAL A 1 231 ? -3.907 2.874 16.380 1.00 95.81 231 VAL A C 1
ATOM 1854 O O . VAL A 1 231 ? -5.085 3.217 16.353 1.00 95.81 231 VAL A O 1
ATOM 1857 N N . MET A 1 232 ? -3.291 2.512 17.509 1.00 94.25 232 MET A N 1
ATOM 1858 C CA . MET A 1 232 ? -3.962 2.537 18.812 1.00 94.25 232 MET A CA 1
ATOM 1859 C C . MET A 1 232 ? -4.498 3.936 19.133 1.00 94.25 232 MET A C 1
ATOM 1861 O O . MET A 1 232 ? -5.678 4.077 19.455 1.00 94.25 232 MET A O 1
ATOM 1865 N N . HIS A 1 233 ? -3.668 4.971 18.969 1.00 94.62 233 HIS A N 1
ATOM 1866 C CA . HIS A 1 233 ? -4.065 6.352 19.232 1.00 94.62 233 HIS A CA 1
ATOM 1867 C C . HIS A 1 233 ? -5.197 6.815 18.305 1.00 94.62 233 HIS A C 1
ATOM 1869 O O . HIS A 1 233 ? -6.229 7.295 18.775 1.00 94.62 233 HIS A O 1
ATOM 1875 N N . ARG A 1 234 ? -5.060 6.619 16.987 1.00 93.94 234 ARG A N 1
ATOM 1876 C CA . ARG A 1 234 ? -6.093 7.010 16.013 1.00 93.94 234 ARG A CA 1
ATOM 1877 C C . ARG A 1 234 ? -7.393 6.249 16.222 1.00 93.94 234 ARG A C 1
ATOM 1879 O O . ARG A 1 234 ? -8.464 6.848 16.200 1.00 93.94 234 ARG A O 1
ATOM 1886 N N . SER A 1 235 ? -7.310 4.948 16.475 1.00 93.88 235 SER A N 1
ATOM 1887 C CA . SER A 1 235 ? -8.479 4.121 16.755 1.00 93.88 235 SER A CA 1
ATOM 1888 C C . SER A 1 235 ? -9.209 4.579 18.019 1.00 93.88 235 SER A C 1
ATOM 1890 O O . SER A 1 235 ? -10.423 4.418 18.090 1.00 93.88 235 SER A O 1
ATOM 1892 N N . ALA A 1 236 ? -8.520 5.152 19.008 1.00 91.88 236 ALA A N 1
ATOM 1893 C CA . ALA A 1 236 ? -9.146 5.669 20.224 1.00 91.88 236 ALA A CA 1
ATOM 1894 C C . ALA A 1 236 ? -9.680 7.105 20.066 1.00 91.88 236 ALA A C 1
ATOM 1896 O O . ALA A 1 236 ? -10.784 7.396 20.519 1.00 91.88 236 ALA A O 1
ATOM 1897 N N . HIS A 1 237 ? -8.925 7.989 19.409 1.00 91.62 237 HIS A N 1
ATOM 1898 C CA . HIS A 1 237 ? -9.155 9.440 19.468 1.00 91.62 237 HIS A CA 1
ATOM 1899 C C . HIS A 1 237 ? -9.542 10.087 18.133 1.00 91.62 237 HIS A C 1
ATOM 1901 O O . HIS A 1 237 ? -9.963 11.238 18.108 1.00 91.62 237 HIS A O 1
ATOM 1907 N N . GLY A 1 238 ? -9.397 9.380 17.011 1.00 92.06 238 GLY A N 1
ATOM 1908 C CA . GLY A 1 238 ? -9.630 9.936 15.674 1.00 92.06 238 GLY A CA 1
ATOM 1909 C C . GLY A 1 238 ? -8.569 10.948 15.211 1.00 92.06 238 GLY A C 1
ATOM 1910 O O . GLY A 1 238 ? -8.730 11.585 14.170 1.00 92.06 238 GLY A O 1
ATOM 1911 N N . THR A 1 239 ? -7.489 11.108 15.977 1.00 90.31 239 THR A N 1
ATOM 1912 C CA . THR A 1 239 ? -6.406 12.070 15.743 1.00 90.31 239 THR A CA 1
ATOM 1913 C C . THR A 1 239 ? -5.049 11.377 15.754 1.00 90.31 239 THR A C 1
ATOM 1915 O O . THR A 1 239 ? -4.895 10.279 16.299 1.00 90.31 239 THR A O 1
ATOM 1918 N N . ASP A 1 240 ? -4.055 12.008 15.129 1.00 87.25 240 ASP A N 1
ATOM 1919 C CA . ASP A 1 240 ? -2.679 11.524 15.220 1.00 87.25 240 ASP A CA 1
ATOM 1920 C C . ASP A 1 240 ? -2.123 11.759 16.630 1.00 87.25 240 ASP A C 1
ATOM 1922 O O . ASP A 1 240 ? -2.510 12.731 17.287 1.00 87.25 240 ASP A O 1
ATOM 1926 N N . PRO A 1 241 ? -1.240 10.869 17.105 1.00 89.38 241 PRO A N 1
ATOM 1927 C CA . PRO A 1 241 ? -0.527 11.094 18.352 1.00 89.38 241 PRO A CA 1
ATOM 1928 C C . PRO A 1 241 ? 0.385 12.328 18.241 1.00 89.38 241 PRO A C 1
ATOM 1930 O O . PRO A 1 241 ? 0.774 12.705 17.129 1.00 89.38 241 PRO A O 1
ATOM 1933 N N . PRO A 1 242 ? 0.776 12.938 19.375 1.00 86.81 242 PRO A N 1
ATOM 1934 C CA . PRO A 1 242 ? 1.861 13.917 19.406 1.00 86.81 242 PRO A CA 1
ATOM 1935 C C . PRO A 1 242 ? 3.121 13.385 18.702 1.00 86.81 242 PRO A C 1
ATOM 1937 O O . PRO A 1 242 ? 3.367 12.178 18.695 1.00 86.81 242 PRO A O 1
ATOM 1940 N N . ALA A 1 243 ? 3.915 14.282 18.108 1.00 73.94 243 ALA A N 1
ATOM 1941 C CA . ALA A 1 243 ? 5.005 13.934 17.188 1.00 73.94 243 ALA A CA 1
ATOM 1942 C C . ALA A 1 243 ? 6.061 12.968 17.768 1.00 73.94 243 ALA A C 1
ATOM 1944 O O . ALA A 1 243 ? 6.681 12.222 17.015 1.00 73.94 243 ALA A O 1
ATOM 1945 N N . ASP A 1 244 ? 6.247 12.962 19.085 1.00 80.56 244 ASP A N 1
ATOM 1946 C CA . ASP A 1 244 ? 7.211 12.149 19.828 1.00 80.56 244 ASP A CA 1
ATOM 1947 C C . ASP A 1 244 ? 6.581 10.956 20.568 1.00 80.56 244 ASP A C 1
ATOM 1949 O O . ASP A 1 244 ? 7.287 10.028 20.960 1.00 80.56 244 ASP A O 1
ATOM 1953 N N . ALA A 1 245 ? 5.255 10.926 20.728 1.00 86.88 245 ALA A N 1
ATOM 1954 C CA . ALA A 1 245 ? 4.573 9.913 21.536 1.00 86.88 245 ALA A CA 1
ATOM 1955 C C . ALA A 1 245 ? 4.727 8.485 20.982 1.00 86.88 245 ALA A C 1
ATOM 1957 O O . ALA A 1 245 ? 4.644 7.517 21.737 1.00 86.88 245 ALA A O 1
ATOM 1958 N N . CYS A 1 246 ? 4.965 8.356 19.675 1.00 90.00 246 CYS A N 1
ATOM 1959 C CA . CYS A 1 246 ? 5.230 7.081 19.011 1.00 90.00 246 CYS A CA 1
ATOM 1960 C C . CYS A 1 246 ? 6.662 6.966 18.465 1.00 90.00 246 CYS A C 1
ATOM 1962 O O . CYS A 1 246 ? 6.901 6.106 17.616 1.00 90.00 246 CYS A O 1
ATOM 1964 N N . ASP A 1 247 ? 7.599 7.809 18.919 1.00 87.44 247 ASP A N 1
ATOM 1965 C CA . ASP A 1 247 ? 8.998 7.740 18.490 1.00 87.44 247 ASP A CA 1
ATOM 1966 C C . ASP A 1 247 ? 9.615 6.390 18.886 1.00 87.44 247 ASP A C 1
ATOM 1968 O O . ASP A 1 247 ? 9.845 6.084 20.060 1.00 87.44 247 ASP A O 1
ATOM 1972 N N . ALA A 1 248 ? 9.879 5.567 17.874 1.00 89.12 248 ALA A N 1
ATOM 1973 C CA . ALA A 1 248 ? 10.468 4.249 18.029 1.00 89.12 248 ALA A CA 1
ATOM 1974 C C . ALA A 1 248 ? 11.951 4.206 17.618 1.00 89.12 248 ALA A C 1
ATOM 1976 O O . ALA A 1 248 ? 12.540 3.126 17.593 1.00 89.12 248 ALA A O 1
ATOM 1977 N N . SER A 1 249 ? 12.582 5.355 17.347 1.00 88.06 249 SER A N 1
ATOM 1978 C CA . SER A 1 249 ? 13.976 5.443 16.877 1.00 88.06 249 SER A CA 1
ATOM 1979 C C . SER A 1 249 ? 15.009 4.911 17.876 1.00 88.06 249 SER A C 1
ATOM 1981 O O . SER A 1 249 ? 16.106 4.510 17.497 1.00 88.06 249 SER A O 1
ATOM 1983 N N . ARG A 1 250 ? 14.657 4.869 19.166 1.00 89.00 250 ARG A N 1
ATOM 1984 C CA . ARG A 1 250 ? 15.527 4.386 20.255 1.00 89.00 250 ARG A CA 1
ATOM 1985 C C . ARG A 1 250 ? 15.341 2.909 20.585 1.00 89.00 250 ARG A C 1
ATOM 1987 O O . ARG A 1 250 ? 15.920 2.411 21.550 1.00 89.00 250 ARG A O 1
ATOM 1994 N N . VAL A 1 251 ? 14.487 2.210 19.845 1.00 91.44 251 VAL A N 1
ATOM 1995 C CA . VAL A 1 251 ? 14.233 0.793 20.082 1.00 91.44 251 VAL A CA 1
ATOM 1996 C C . VAL A 1 251 ? 15.466 -0.013 19.685 1.00 91.44 251 VAL A C 1
ATOM 1998 O O . VAL A 1 251 ? 16.045 0.186 18.623 1.00 91.44 251 VAL A O 1
ATOM 2001 N N . HIS A 1 252 ? 15.867 -0.946 20.548 1.00 90.62 252 HIS A N 1
ATOM 2002 C CA . HIS A 1 252 ? 16.932 -1.882 20.217 1.00 90.62 252 HIS A CA 1
ATOM 2003 C C . HIS A 1 252 ? 16.399 -2.946 19.254 1.00 90.62 252 HIS A C 1
ATOM 2005 O O . HIS A 1 252 ? 15.540 -3.751 19.627 1.00 90.62 252 HIS A O 1
ATOM 2011 N N . GLU A 1 253 ? 16.892 -2.926 18.017 1.00 90.44 253 GLU A N 1
ATOM 2012 C CA . GLU A 1 253 ? 16.531 -3.909 17.001 1.00 90.44 253 GLU A CA 1
ATOM 2013 C C . GLU A 1 253 ? 17.101 -5.287 17.367 1.00 90.44 253 GLU A C 1
ATOM 2015 O O . GLU A 1 253 ? 18.300 -5.408 17.640 1.00 90.44 253 GLU A O 1
ATOM 2020 N N . PRO A 1 254 ? 16.275 -6.347 17.377 1.00 85.94 254 PRO A N 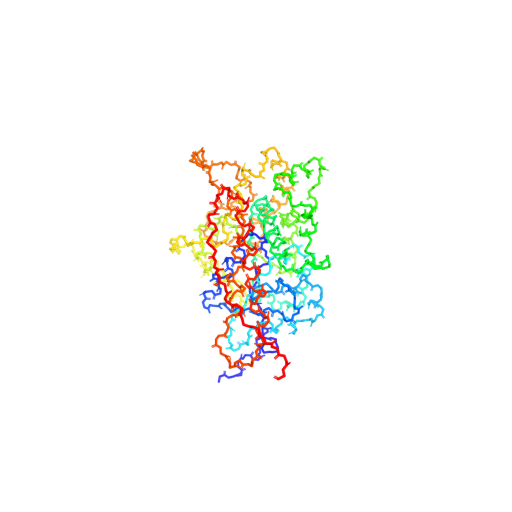1
ATOM 2021 C CA . PRO A 1 254 ? 16.797 -7.695 17.506 1.00 85.94 254 PRO A CA 1
ATOM 2022 C C . PRO A 1 254 ? 17.637 -8.057 16.267 1.00 85.94 254 PRO A C 1
ATOM 2024 O O . PRO A 1 254 ? 17.474 -7.456 15.201 1.00 85.94 254 PRO A O 1
ATOM 2027 N N . PRO A 1 255 ? 18.503 -9.084 16.357 1.00 82.12 255 PRO A N 1
ATOM 2028 C CA . PRO A 1 255 ? 19.165 -9.632 15.182 1.00 82.12 255 PRO A CA 1
ATOM 2029 C C . PRO A 1 255 ? 18.140 -9.966 14.083 1.00 82.12 255 PRO A C 1
ATOM 2031 O O . PRO A 1 255 ? 17.082 -10.520 14.404 1.00 82.12 255 PRO A O 1
ATOM 2034 N N . PRO A 1 256 ? 18.430 -9.672 12.800 1.00 73.81 256 PRO A N 1
ATOM 2035 C CA . PRO A 1 256 ? 17.485 -9.920 11.720 1.00 73.81 256 PRO A CA 1
ATOM 2036 C C . PRO A 1 256 ? 17.058 -11.389 11.689 1.00 73.81 256 PRO A C 1
ATOM 2038 O O . PRO A 1 256 ? 17.893 -12.293 11.601 1.00 73.81 256 PRO A O 1
ATOM 2041 N N . GLY A 1 257 ? 15.749 -11.630 11.743 1.00 67.31 257 GLY A N 1
ATOM 2042 C CA . GLY A 1 257 ? 15.193 -12.971 11.600 1.00 67.31 257 GLY A CA 1
ATOM 2043 C C . GLY A 1 257 ? 15.378 -13.533 10.186 1.00 67.31 257 GLY A C 1
ATOM 2044 O O . GLY A 1 257 ? 15.716 -12.822 9.234 1.00 67.31 257 GLY A O 1
ATOM 2045 N N . ALA A 1 258 ? 15.103 -14.829 10.019 1.00 69.12 258 ALA A N 1
ATOM 2046 C CA . ALA A 1 258 ? 15.087 -15.449 8.698 1.00 69.12 258 ALA A CA 1
ATOM 2047 C C . ALA A 1 258 ? 14.011 -14.793 7.815 1.00 69.12 258 ALA A C 1
ATOM 2049 O O . ALA A 1 258 ? 12.818 -14.823 8.127 1.00 69.12 258 ALA A O 1
ATOM 2050 N N . ARG A 1 259 ? 14.420 -14.212 6.682 1.00 69.56 259 ARG A N 1
ATOM 2051 C CA . ARG A 1 259 ? 13.480 -13.564 5.764 1.00 69.56 259 ARG A CA 1
ATOM 2052 C C . ARG A 1 259 ? 12.774 -14.604 4.894 1.00 69.56 259 ARG A C 1
ATOM 2054 O O . ARG A 1 259 ? 13.320 -15.088 3.903 1.00 69.56 259 ARG A O 1
ATOM 2061 N N . ILE A 1 260 ? 11.535 -14.924 5.255 1.00 62.12 260 ILE A N 1
ATOM 2062 C CA . ILE A 1 260 ? 10.677 -15.859 4.514 1.00 62.12 260 ILE A CA 1
ATOM 2063 C C . ILE A 1 260 ? 10.461 -15.337 3.083 1.00 62.12 260 ILE A C 1
ATOM 2065 O O . ILE A 1 260 ? 10.176 -14.156 2.885 1.00 62.12 260 ILE A O 1
ATOM 2069 N N . ASN A 1 261 ? 10.583 -16.214 2.081 1.00 63.91 261 ASN A N 1
ATOM 2070 C CA . ASN A 1 261 ? 10.415 -15.896 0.652 1.00 63.91 261 ASN A CA 1
ATOM 2071 C C . ASN A 1 261 ? 11.361 -14.807 0.100 1.00 63.91 261 ASN A C 1
ATOM 2073 O O . ASN A 1 261 ? 11.089 -14.227 -0.953 1.00 63.91 261 ASN A O 1
ATOM 2077 N N . SER A 1 262 ? 12.470 -14.515 0.786 1.00 58.50 262 SER A N 1
ATOM 2078 C CA . SER A 1 262 ? 13.553 -13.713 0.205 1.00 58.50 262 SER A CA 1
ATOM 2079 C C . SER A 1 262 ? 14.401 -14.568 -0.735 1.00 58.50 262 SER A C 1
ATOM 2081 O O . SER A 1 262 ? 14.577 -15.759 -0.501 1.00 58.50 262 SER A O 1
ATOM 2083 N N . ASN A 1 263 ? 14.934 -13.960 -1.798 1.00 58.31 263 ASN A N 1
ATOM 2084 C CA . ASN A 1 263 ? 15.792 -14.614 -2.799 1.00 58.31 263 ASN A CA 1
ATOM 2085 C C . ASN A 1 263 ? 15.122 -15.723 -3.633 1.00 58.31 263 ASN A C 1
ATOM 2087 O O . ASN A 1 263 ? 15.804 -16.580 -4.181 1.00 58.31 263 ASN A O 1
ATOM 2091 N N . SER A 1 264 ? 13.797 -15.695 -3.807 1.00 72.06 264 SER A N 1
ATOM 2092 C CA . SER A 1 264 ? 13.083 -16.637 -4.692 1.00 72.06 264 SER A CA 1
ATOM 2093 C C . SER A 1 264 ? 13.301 -16.384 -6.197 1.00 72.06 264 SER A C 1
ATOM 2095 O O . SER A 1 264 ? 12.568 -16.918 -7.027 1.00 72.06 264 SER A O 1
ATOM 2097 N N . HIS A 1 265 ? 14.259 -15.529 -6.555 1.00 83.38 265 HIS A N 1
ATOM 2098 C CA . HIS A 1 265 ? 14.639 -15.185 -7.921 1.00 83.38 265 HIS A CA 1
ATOM 2099 C C . HIS A 1 265 ? 16.111 -14.737 -7.971 1.00 83.38 265 HIS A C 1
ATOM 2101 O O . HIS A 1 265 ? 16.663 -14.367 -6.927 1.00 83.38 265 HIS A O 1
ATOM 2107 N N . PRO A 1 266 ? 16.762 -14.744 -9.152 1.00 86.12 266 PRO A N 1
ATOM 2108 C CA . PRO A 1 266 ? 18.142 -14.287 -9.287 1.00 86.12 266 PRO A CA 1
ATOM 2109 C C . PRO A 1 266 ? 18.308 -12.821 -8.845 1.00 86.12 266 PRO A C 1
ATOM 2111 O O . PRO A 1 266 ? 17.341 -12.044 -8.877 1.00 86.12 266 PRO A O 1
ATOM 2114 N N . PRO A 1 267 ? 19.522 -12.401 -8.438 1.00 86.06 267 PRO A N 1
ATOM 2115 C CA . PRO A 1 267 ? 19.772 -10.999 -8.137 1.00 86.06 267 PRO A CA 1
ATOM 2116 C C . PRO A 1 267 ? 19.551 -10.152 -9.393 1.00 86.06 267 PRO A C 1
ATOM 2118 O O . PRO A 1 267 ? 19.868 -10.590 -10.497 1.00 86.06 267 PRO A O 1
ATOM 2121 N N . LEU A 1 268 ? 19.036 -8.930 -9.220 1.00 86.75 268 LEU A N 1
ATOM 2122 C CA . LEU A 1 268 ? 18.614 -8.093 -10.345 1.00 86.75 268 LEU A CA 1
ATOM 2123 C C . LEU A 1 268 ? 19.711 -7.939 -11.410 1.00 86.75 268 LEU A C 1
ATOM 2125 O O . LEU A 1 268 ? 19.440 -8.149 -12.581 1.00 86.75 268 LEU A O 1
ATOM 2129 N N . TRP A 1 269 ? 20.961 -7.680 -11.009 1.00 85.19 269 TRP A N 1
ATOM 2130 C CA . TRP A 1 269 ? 22.094 -7.517 -11.933 1.00 85.19 269 TRP A CA 1
ATOM 2131 C C . TRP A 1 269 ? 22.369 -8.740 -12.825 1.00 85.19 269 TRP A C 1
ATOM 2133 O O . TRP A 1 269 ? 22.987 -8.594 -13.876 1.00 85.19 269 TRP A O 1
ATOM 2143 N N . ALA A 1 270 ? 21.938 -9.939 -12.420 1.00 87.88 270 ALA A N 1
ATOM 2144 C CA . ALA A 1 270 ? 22.085 -11.163 -13.204 1.00 87.88 270 ALA A CA 1
ATOM 2145 C C . ALA A 1 270 ? 20.887 -11.416 -14.137 1.00 87.88 270 ALA A C 1
ATOM 2147 O O . ALA A 1 270 ? 20.971 -12.270 -15.013 1.00 87.88 270 ALA A O 1
ATOM 2148 N N . ASP A 1 271 ? 19.789 -10.679 -13.974 1.00 91.12 271 ASP A N 1
ATOM 2149 C CA . ASP A 1 271 ? 18.479 -10.971 -14.569 1.00 91.12 271 ASP A CA 1
ATOM 2150 C C . ASP A 1 271 ? 17.901 -9.792 -15.365 1.00 91.12 271 ASP A C 1
ATOM 2152 O O . ASP A 1 271 ? 16.731 -9.782 -15.733 1.00 91.12 271 ASP A O 1
ATOM 2156 N N . ILE A 1 272 ? 18.721 -8.776 -15.629 1.00 91.88 272 ILE A N 1
ATOM 2157 C CA . ILE A 1 272 ? 18.418 -7.657 -16.520 1.00 91.88 272 ILE A CA 1
ATOM 2158 C C . ILE A 1 272 ? 19.727 -7.121 -17.105 1.00 91.88 272 ILE A C 1
ATOM 2160 O O . ILE A 1 272 ? 20.748 -7.083 -16.414 1.00 91.88 272 ILE A O 1
ATOM 2164 N N . ASP A 1 273 ? 19.711 -6.708 -18.370 1.00 91.88 273 ASP A N 1
ATOM 2165 C CA . ASP A 1 273 ? 20.863 -6.042 -18.975 1.00 91.88 273 ASP A CA 1
ATOM 2166 C C . ASP A 1 273 ? 20.956 -4.595 -18.480 1.00 91.88 273 ASP A C 1
ATOM 2168 O O . ASP A 1 273 ? 19.944 -3.913 -18.324 1.00 91.88 273 ASP A O 1
ATOM 2172 N N . ARG A 1 274 ? 22.174 -4.092 -18.235 1.00 90.25 274 ARG A N 1
ATOM 2173 C CA . ARG A 1 274 ? 22.378 -2.758 -17.635 1.00 90.25 274 ARG A CA 1
ATOM 2174 C C . ARG A 1 274 ? 21.710 -1.633 -18.439 1.00 90.25 274 ARG A C 1
ATOM 2176 O O . ARG A 1 274 ? 21.132 -0.730 -17.843 1.00 90.25 274 ARG A O 1
ATOM 2183 N N . ALA A 1 275 ? 21.794 -1.680 -19.769 1.00 91.88 275 ALA A N 1
ATOM 2184 C CA . ALA A 1 275 ? 21.199 -0.667 -20.647 1.00 91.88 275 ALA A CA 1
ATOM 2185 C C . ALA A 1 275 ? 19.660 -0.714 -20.628 1.00 91.88 275 ALA A C 1
ATOM 2187 O O . ALA A 1 275 ? 18.997 0.324 -20.548 1.00 91.88 275 ALA A O 1
ATOM 2188 N N . ASP A 1 276 ? 19.098 -1.922 -20.624 1.00 94.38 276 ASP A N 1
ATOM 2189 C CA . ASP A 1 276 ? 17.656 -2.138 -20.520 1.00 94.38 276 ASP A CA 1
ATOM 2190 C C . ASP A 1 276 ? 17.129 -1.690 -19.152 1.00 94.38 276 ASP A C 1
ATOM 2192 O O . ASP A 1 276 ? 16.075 -1.062 -19.063 1.00 94.38 276 ASP A O 1
ATOM 2196 N N . ALA A 1 277 ? 17.899 -1.930 -18.088 1.00 92.50 277 ALA A N 1
ATOM 2197 C CA . ALA A 1 277 ? 17.585 -1.466 -16.744 1.00 92.50 277 ALA A CA 1
ATOM 2198 C C . ALA A 1 277 ? 17.568 0.063 -16.646 1.00 92.50 277 ALA A C 1
ATOM 2200 O O . ALA A 1 277 ? 16.616 0.626 -16.110 1.00 92.50 277 ALA A O 1
ATOM 2201 N N . ALA A 1 278 ? 18.570 0.741 -17.214 1.00 92.38 278 ALA A N 1
ATOM 2202 C CA . ALA A 1 278 ? 18.595 2.201 -17.282 1.00 92.38 278 ALA A CA 1
ATOM 2203 C C . ALA A 1 278 ? 17.359 2.749 -18.017 1.00 92.38 278 ALA A C 1
ATOM 2205 O O . ALA A 1 278 ? 16.672 3.625 -17.497 1.00 92.38 278 ALA A O 1
ATOM 2206 N N . THR A 1 279 ? 17.017 2.164 -19.168 1.00 94.44 279 THR A N 1
ATOM 2207 C CA . THR A 1 279 ? 15.829 2.554 -19.945 1.00 94.44 279 THR A CA 1
ATOM 2208 C C . THR A 1 279 ? 14.535 2.345 -19.152 1.00 94.44 279 THR A C 1
ATOM 2210 O O . THR A 1 279 ? 13.658 3.210 -19.131 1.00 94.44 279 THR A O 1
ATOM 2213 N N . LEU A 1 280 ? 14.408 1.207 -18.465 1.00 94.25 280 LEU A N 1
ATOM 2214 C CA . LEU A 1 280 ? 13.253 0.915 -17.624 1.00 94.25 280 LEU A CA 1
ATOM 2215 C C . LEU A 1 280 ? 13.169 1.870 -16.420 1.00 94.25 280 LEU A C 1
ATOM 2217 O O . LEU A 1 280 ? 12.071 2.323 -16.097 1.00 94.25 280 LEU A O 1
ATOM 2221 N N . ALA A 1 281 ? 14.295 2.217 -15.791 1.00 93.94 281 ALA A N 1
ATOM 2222 C CA . ALA A 1 281 ? 14.348 3.171 -14.682 1.00 93.94 281 ALA A CA 1
ATOM 2223 C C . ALA A 1 281 ? 13.861 4.564 -15.092 1.00 93.94 281 ALA A C 1
ATOM 2225 O O . ALA A 1 281 ? 13.039 5.143 -14.383 1.00 93.94 281 ALA A O 1
ATOM 2226 N N . THR A 1 282 ? 14.262 5.061 -16.268 1.00 94.06 282 THR A N 1
ATOM 2227 C CA . THR A 1 282 ? 13.740 6.325 -16.818 1.00 94.06 282 THR A CA 1
ATOM 2228 C C . THR A 1 282 ? 12.213 6.301 -16.940 1.00 94.06 282 THR A C 1
ATOM 2230 O O . THR A 1 282 ? 11.548 7.298 -16.678 1.00 94.06 282 THR A O 1
ATOM 2233 N N . SER A 1 283 ? 11.609 5.143 -17.239 1.00 95.00 283 SER A N 1
ATOM 2234 C CA . SER A 1 283 ? 10.143 5.015 -17.313 1.00 95.00 283 SER A CA 1
ATOM 2235 C C . SER A 1 283 ? 9.408 5.172 -15.965 1.00 95.00 283 SER A C 1
ATOM 2237 O O . SER A 1 283 ? 8.174 5.277 -15.949 1.00 95.00 283 SER A O 1
ATOM 2239 N N . PHE A 1 284 ? 10.141 5.161 -14.845 1.00 96.50 284 PHE A N 1
ATOM 2240 C CA . PHE A 1 284 ? 9.632 5.375 -13.487 1.00 96.50 284 PHE A CA 1
ATOM 2241 C C . PHE A 1 284 ? 9.965 6.758 -12.923 1.00 96.50 284 PHE A C 1
ATOM 2243 O O . PHE A 1 284 ? 9.346 7.160 -11.943 1.00 96.50 284 PHE A O 1
ATOM 2250 N N . GLU A 1 285 ? 10.897 7.491 -13.531 1.00 94.50 285 GLU A N 1
ATOM 2251 C CA . GLU A 1 285 ? 11.516 8.685 -12.949 1.00 94.50 285 GLU A CA 1
ATOM 2252 C C . GLU A 1 285 ? 10.501 9.750 -12.521 1.00 94.50 285 GLU A C 1
ATOM 2254 O O . GLU A 1 285 ? 10.490 10.137 -11.357 1.00 94.50 285 GLU A O 1
ATOM 2259 N N . CYS A 1 286 ? 9.577 10.135 -13.405 1.00 96.62 286 CYS A N 1
ATOM 2260 C CA . CYS A 1 286 ? 8.530 11.110 -13.080 1.00 96.62 286 CYS A CA 1
ATOM 2261 C C . CYS A 1 286 ? 7.660 10.654 -11.893 1.00 96.62 286 CYS A C 1
ATOM 2263 O O . CYS A 1 286 ? 7.373 11.429 -10.982 1.00 96.62 286 CYS A O 1
ATOM 2265 N N . SER A 1 287 ? 7.295 9.368 -11.852 1.00 97.88 287 SER A N 1
ATOM 2266 C CA . SER A 1 287 ? 6.542 8.813 -10.726 1.00 97.88 287 SER A CA 1
ATOM 2267 C C . SER A 1 287 ? 7.364 8.806 -9.437 1.00 97.88 287 SER A C 1
ATOM 2269 O O . SER A 1 287 ? 6.812 9.071 -8.375 1.00 97.88 287 SER A O 1
ATOM 2271 N N . ASN A 1 288 ? 8.649 8.457 -9.500 1.00 97.69 288 ASN A N 1
ATOM 2272 C CA . ASN A 1 288 ? 9.516 8.390 -8.325 1.00 97.69 288 ASN A CA 1
ATOM 2273 C C . ASN A 1 288 ? 9.777 9.788 -7.758 1.00 97.69 288 ASN A C 1
ATOM 2275 O O . ASN A 1 288 ? 9.651 9.987 -6.554 1.00 97.69 288 ASN A O 1
ATOM 2279 N N . GLN A 1 289 ? 10.063 10.763 -8.625 1.00 96.94 289 GLN A N 1
ATOM 2280 C CA . GLN A 1 289 ? 10.208 12.169 -8.250 1.00 96.94 289 GLN A CA 1
ATOM 2281 C C . GLN A 1 289 ? 8.955 12.678 -7.535 1.00 96.94 289 GLN A C 1
ATOM 2283 O O . GLN A 1 289 ? 9.072 13.268 -6.465 1.00 96.94 289 GLN A O 1
ATOM 2288 N N . HIS A 1 290 ? 7.760 12.374 -8.056 1.00 98.25 290 HIS A N 1
ATOM 2289 C CA . HIS A 1 290 ? 6.506 12.750 -7.396 1.00 98.25 290 HIS A CA 1
ATOM 2290 C C . HIS A 1 290 ? 6.366 12.137 -5.999 1.00 98.25 290 HIS A C 1
ATOM 2292 O O . HIS A 1 290 ? 6.000 12.833 -5.056 1.00 98.25 290 HIS A O 1
ATOM 2298 N N . VAL A 1 291 ? 6.723 10.857 -5.827 1.00 98.56 291 VAL A N 1
ATOM 2299 C CA . VAL A 1 291 ? 6.733 10.228 -4.495 1.00 98.56 291 VAL A CA 1
ATOM 2300 C C . VAL A 1 291 ? 7.671 10.980 -3.553 1.00 98.56 291 VAL A C 1
ATOM 2302 O O . VAL A 1 291 ? 7.264 11.302 -2.443 1.00 98.56 291 VAL A O 1
ATOM 2305 N N . HIS A 1 292 ? 8.898 11.295 -3.975 1.00 97.25 292 HIS A N 1
ATOM 2306 C CA . HIS A 1 292 ? 9.841 12.036 -3.132 1.00 97.25 292 HIS A CA 1
ATOM 2307 C C . HIS A 1 292 ? 9.318 13.425 -2.761 1.00 97.25 292 HIS A C 1
ATOM 2309 O O . HIS A 1 292 ? 9.386 13.797 -1.592 1.00 97.25 292 HIS A O 1
ATOM 2315 N N . VAL A 1 293 ? 8.712 14.147 -3.708 1.00 97.56 293 VAL A N 1
ATOM 2316 C CA . VAL A 1 293 ? 8.061 15.436 -3.432 1.00 97.56 293 VAL A CA 1
ATOM 2317 C C . VAL A 1 293 ? 6.969 15.277 -2.372 1.00 97.56 293 VAL A C 1
ATOM 2319 O O . VAL A 1 293 ? 6.963 16.032 -1.400 1.00 97.56 293 VAL A O 1
ATOM 2322 N N . LEU A 1 294 ? 6.090 14.276 -2.493 1.00 98.00 294 LEU A N 1
ATOM 2323 C CA . LEU A 1 294 ? 5.054 14.006 -1.490 1.00 98.00 294 LEU A CA 1
ATOM 2324 C C . LEU A 1 294 ? 5.648 13.714 -0.105 1.00 98.00 294 LEU A C 1
ATOM 2326 O O . LEU A 1 294 ? 5.184 14.287 0.877 1.00 98.00 294 LEU A O 1
ATOM 2330 N N . LEU A 1 295 ? 6.675 12.861 -0.020 1.00 97.00 295 LEU A N 1
ATOM 2331 C CA . LEU A 1 295 ? 7.319 12.507 1.254 1.00 97.00 295 LEU A CA 1
ATOM 2332 C C . LEU A 1 295 ? 7.987 13.705 1.940 1.00 97.00 295 LEU A C 1
ATOM 2334 O O . LEU A 1 295 ? 8.096 13.721 3.163 1.00 97.00 295 LEU A O 1
ATOM 2338 N N . GLU A 1 296 ? 8.473 14.671 1.165 1.00 95.19 296 GLU A N 1
ATOM 2339 C CA . GLU A 1 296 ? 9.204 15.827 1.687 1.00 95.19 296 GLU A CA 1
ATOM 2340 C C . GLU A 1 296 ? 8.313 17.018 2.025 1.00 95.19 296 GLU A C 1
ATOM 2342 O O . GLU A 1 296 ? 8.645 17.793 2.920 1.00 95.19 296 GLU A O 1
ATOM 2347 N N . THR A 1 297 ? 7.217 17.195 1.289 1.00 95.94 297 THR A N 1
ATOM 2348 C CA . THR A 1 297 ? 6.479 18.467 1.286 1.00 95.94 297 THR A CA 1
ATOM 2349 C C . THR A 1 297 ? 5.025 18.341 1.712 1.00 95.94 297 THR A C 1
ATOM 2351 O O . THR A 1 297 ? 4.439 19.333 2.146 1.00 95.94 297 THR A O 1
ATOM 2354 N N . HIS A 1 298 ? 4.418 17.154 1.612 1.00 97.50 298 HIS A N 1
ATOM 2355 C CA . HIS A 1 298 ? 2.991 17.016 1.867 1.00 97.50 298 HIS A CA 1
ATOM 2356 C C . HIS A 1 298 ? 2.717 16.824 3.371 1.00 97.50 298 HIS A C 1
ATOM 2358 O O . HIS A 1 298 ? 3.105 15.802 3.936 1.00 97.50 298 HIS A O 1
ATOM 2364 N N . PRO A 1 299 ? 1.982 17.734 4.040 1.00 95.19 299 PRO A N 1
ATOM 2365 C CA . PRO A 1 299 ? 1.851 17.740 5.504 1.00 95.19 299 PRO A CA 1
ATOM 2366 C C . PRO A 1 299 ? 1.105 16.522 6.066 1.00 95.19 299 PRO A C 1
ATOM 2368 O O . PRO A 1 299 ? 1.302 16.148 7.218 1.00 95.19 299 PRO A O 1
ATOM 2371 N N . ASN A 1 300 ? 0.263 15.884 5.248 1.00 95.81 300 ASN A N 1
ATOM 2372 C CA . ASN A 1 300 ? -0.476 14.676 5.630 1.00 95.81 300 ASN A CA 1
ATOM 2373 C C . ASN A 1 300 ? 0.190 13.372 5.153 1.00 95.81 300 ASN A C 1
ATOM 2375 O O . ASN A 1 300 ? -0.449 12.317 5.174 1.00 95.81 300 ASN A O 1
ATOM 2379 N N . VAL A 1 301 ? 1.439 13.439 4.683 1.00 97.25 301 VAL A N 1
ATOM 2380 C CA . VAL A 1 301 ? 2.249 12.267 4.340 1.00 97.25 301 VAL A CA 1
ATOM 2381 C C . VAL A 1 301 ? 3.356 12.119 5.375 1.00 97.25 301 VAL A C 1
ATOM 2383 O O . VAL A 1 301 ? 4.110 13.051 5.623 1.00 97.25 301 VAL A O 1
ATOM 2386 N N . SER A 1 302 ? 3.471 10.937 5.978 1.00 95.31 302 SER A N 1
ATOM 2387 C CA . SER A 1 302 ? 4.518 10.649 6.964 1.00 95.31 302 SER A CA 1
ATOM 2388 C C . SER A 1 302 ? 5.394 9.487 6.513 1.00 95.31 302 SER A C 1
ATOM 2390 O O . SER A 1 302 ? 4.862 8.434 6.159 1.00 95.31 302 SER A O 1
ATOM 2392 N N . VAL A 1 303 ? 6.715 9.620 6.620 1.00 96.38 303 VAL A N 1
ATOM 2393 C CA . VAL A 1 303 ? 7.635 8.479 6.513 1.00 96.38 303 VAL A CA 1
ATOM 2394 C C . VAL A 1 303 ? 7.654 7.721 7.839 1.00 96.38 303 VAL A C 1
ATOM 2396 O O . VAL A 1 303 ? 7.807 8.339 8.890 1.00 96.38 303 VAL A O 1
ATOM 2399 N N . LEU A 1 304 ? 7.493 6.397 7.790 1.00 95.31 304 LEU A N 1
ATOM 2400 C CA . LEU A 1 304 ? 7.608 5.516 8.950 1.00 95.31 304 LEU A CA 1
ATOM 2401 C C . LEU A 1 304 ? 8.766 4.520 8.780 1.00 95.31 304 LEU A C 1
ATOM 2403 O O . LEU A 1 304 ? 8.923 3.957 7.688 1.00 95.31 304 LEU A O 1
ATOM 2407 N N . PRO A 1 305 ? 9.503 4.215 9.861 1.00 94.69 305 PRO A N 1
ATOM 2408 C CA . PRO A 1 305 ? 9.446 4.866 11.171 1.00 94.69 305 PRO A CA 1
ATOM 2409 C C . PRO A 1 305 ? 10.024 6.291 11.132 1.00 94.69 305 PRO A C 1
ATOM 2411 O O . PRO A 1 305 ? 10.895 6.602 10.317 1.00 94.69 305 PRO A O 1
ATOM 2414 N N . ALA A 1 306 ? 9.515 7.156 12.003 1.00 92.44 306 ALA A N 1
ATOM 2415 C CA . ALA A 1 306 ? 10.013 8.502 12.231 1.00 92.44 306 ALA A CA 1
ATOM 2416 C C . ALA A 1 306 ? 11.310 8.483 13.062 1.00 92.44 306 ALA A C 1
ATOM 2418 O O 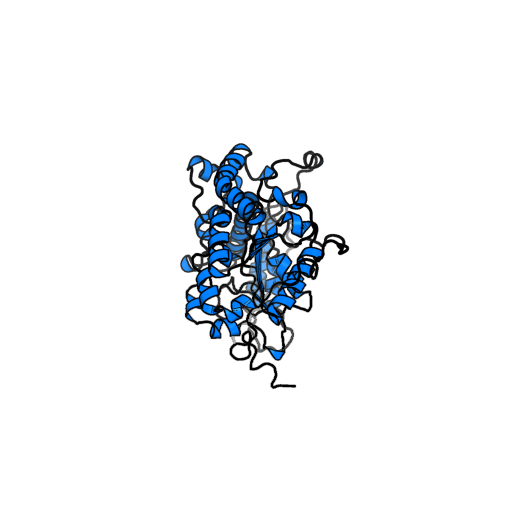. ALA A 1 306 ? 11.741 7.449 13.571 1.00 92.44 306 ALA A O 1
ATOM 2419 N N . GLY A 1 307 ? 11.964 9.641 13.174 1.00 89.94 307 GLY A N 1
ATOM 2420 C CA . GLY A 1 307 ? 13.196 9.800 13.959 1.00 89.94 307 GLY A CA 1
ATOM 2421 C C . GLY A 1 307 ? 14.478 9.322 13.263 1.00 89.94 307 GLY A C 1
ATOM 2422 O O . GLY A 1 307 ? 15.568 9.546 13.781 1.00 89.94 307 GLY A O 1
ATOM 2423 N N . PHE A 1 308 ? 14.374 8.734 12.068 1.00 91.50 308 PHE A N 1
ATOM 2424 C CA . PHE A 1 308 ? 15.517 8.328 11.247 1.00 91.50 308 PHE A CA 1
ATOM 2425 C C . PHE A 1 308 ? 15.888 9.386 10.204 1.00 91.50 308 PHE A C 1
ATOM 2427 O O . PHE A 1 308 ? 15.039 10.115 9.683 1.00 91.50 308 PHE A O 1
ATOM 2434 N N . GLY A 1 309 ? 17.181 9.473 9.885 1.00 89.56 309 GLY A N 1
ATOM 2435 C CA . GLY A 1 309 ? 17.701 10.510 8.995 1.00 89.56 309 GLY A CA 1
ATOM 2436 C C . GLY A 1 309 ? 17.203 10.345 7.557 1.00 89.56 309 GLY A C 1
ATOM 2437 O O . GLY A 1 309 ? 17.136 9.233 7.044 1.00 89.56 309 GLY A O 1
ATOM 2438 N N . LYS A 1 310 ? 16.934 11.454 6.851 1.00 90.81 310 LYS A N 1
ATOM 2439 C CA . LYS A 1 310 ? 16.503 11.446 5.433 1.00 90.81 310 LYS A CA 1
ATOM 2440 C C . LYS A 1 310 ? 17.402 10.581 4.535 1.00 90.81 310 LYS A C 1
ATOM 2442 O O . LYS A 1 310 ? 16.909 9.868 3.668 1.00 90.81 310 LYS A O 1
ATOM 2447 N N . GLN A 1 311 ? 18.711 10.580 4.793 1.00 90.69 311 GLN A N 1
ATOM 2448 C CA . GLN A 1 311 ? 19.705 9.778 4.063 1.00 90.69 311 GLN A CA 1
ATOM 2449 C C . GLN A 1 311 ? 19.427 8.267 4.092 1.00 90.69 311 GLN A C 1
ATOM 2451 O O . GLN A 1 311 ? 19.866 7.529 3.217 1.00 90.69 311 GLN A O 1
ATOM 2456 N N . GLU A 1 312 ? 18.675 7.790 5.081 1.00 90.88 312 GLU A N 1
ATOM 2457 C CA . GLU A 1 312 ? 18.354 6.377 5.235 1.00 90.88 312 GLU A CA 1
ATOM 2458 C C . GLU A 1 312 ? 17.283 5.878 4.264 1.00 90.88 312 GLU A C 1
ATOM 2460 O O . GLU A 1 312 ? 17.170 4.670 4.030 1.00 90.88 312 GLU A O 1
ATOM 2465 N N . TRP A 1 313 ? 16.496 6.787 3.698 1.00 91.06 313 TRP A N 1
ATOM 2466 C CA . TRP A 1 313 ? 15.392 6.424 2.827 1.00 91.06 313 TRP A CA 1
ATOM 2467 C C . TRP A 1 313 ? 15.319 7.243 1.548 1.00 91.06 313 TRP A C 1
ATOM 2469 O O . TRP A 1 313 ? 14.630 6.808 0.643 1.00 91.06 313 TRP A O 1
ATOM 2479 N N . ILE A 1 314 ? 16.019 8.366 1.396 1.00 90.69 314 ILE A N 1
ATOM 2480 C CA . ILE A 1 314 ? 15.797 9.267 0.256 1.00 90.69 314 ILE A CA 1
ATOM 2481 C C . ILE A 1 314 ? 16.048 8.636 -1.121 1.00 90.69 314 ILE A C 1
ATOM 2483 O O . ILE A 1 314 ? 15.338 8.958 -2.059 1.00 90.69 314 ILE A O 1
ATOM 2487 N N . HIS A 1 315 ? 16.957 7.669 -1.240 1.00 90.69 315 HIS A N 1
ATOM 2488 C CA . HIS A 1 315 ? 17.263 7.000 -2.514 1.00 90.69 315 HIS A CA 1
ATOM 2489 C C . HIS A 1 315 ? 16.548 5.646 -2.684 1.00 90.69 315 HIS A C 1
ATOM 2491 O O . HIS A 1 315 ? 16.927 4.826 -3.514 1.00 90.69 315 HIS A O 1
ATOM 2497 N N . PHE A 1 316 ? 15.522 5.342 -1.880 1.00 94.38 316 PHE A N 1
ATOM 2498 C CA . PHE A 1 316 ? 14.962 3.983 -1.812 1.00 94.38 316 PHE A CA 1
ATOM 2499 C C . PHE A 1 316 ? 14.212 3.504 -3.069 1.00 94.38 316 PHE A C 1
ATOM 2501 O O . PHE A 1 316 ? 13.989 2.298 -3.224 1.00 94.38 316 PHE A O 1
ATOM 2508 N N . LEU A 1 317 ? 13.787 4.432 -3.930 1.00 95.75 317 LEU A N 1
ATOM 2509 C CA . LEU A 1 317 ? 13.167 4.139 -5.226 1.00 95.75 317 LEU A CA 1
ATOM 2510 C C . LEU A 1 317 ? 14.177 4.129 -6.371 1.00 95.75 317 LEU A C 1
ATOM 2512 O O . LEU A 1 317 ? 13.816 3.784 -7.497 1.00 95.75 317 LEU A O 1
ATOM 2516 N N . GLU A 1 318 ? 15.423 4.506 -6.097 1.00 88.62 318 GLU A N 1
ATOM 2517 C CA . GLU A 1 318 ? 16.477 4.502 -7.090 1.00 88.62 318 GLU A CA 1
ATOM 2518 C C . GLU A 1 318 ? 17.057 3.095 -7.240 1.00 88.62 318 GLU A C 1
ATOM 2520 O O . GLU A 1 318 ? 17.223 2.345 -6.267 1.00 88.62 318 GLU A O 1
ATOM 2525 N N . PRO A 1 319 ? 17.390 2.699 -8.470 1.00 79.69 319 PRO A N 1
ATOM 2526 C CA . PRO A 1 319 ? 17.950 1.390 -8.704 1.00 79.69 319 PRO A CA 1
ATOM 2527 C C . PRO A 1 319 ? 19.389 1.285 -8.182 1.00 79.69 319 PRO A C 1
ATOM 2529 O O . PRO A 1 319 ? 20.327 1.885 -8.704 1.00 79.69 319 PRO A O 1
ATOM 2532 N N . ALA A 1 320 ? 19.597 0.412 -7.199 1.00 69.31 320 ALA A N 1
ATOM 2533 C CA . ALA A 1 320 ? 20.933 -0.015 -6.795 1.00 69.31 320 ALA A CA 1
ATOM 2534 C C . ALA A 1 320 ? 21.497 -1.030 -7.812 1.00 69.31 320 ALA A C 1
ATOM 2536 O O . ALA A 1 320 ? 21.263 -2.239 -7.689 1.00 69.31 320 ALA A O 1
ATOM 2537 N N . TYR A 1 321 ? 22.216 -0.538 -8.829 1.00 60.53 321 TYR A N 1
ATOM 2538 C CA . TYR A 1 321 ? 22.818 -1.348 -9.905 1.00 60.53 321 TYR A CA 1
ATOM 2539 C C . TYR A 1 321 ? 24.219 -1.898 -9.610 1.00 60.53 321 TYR A C 1
ATOM 2541 O O . TYR A 1 321 ? 24.808 -2.570 -10.461 1.00 60.53 321 TYR A O 1
ATOM 2549 N N . LEU A 1 322 ? 24.781 -1.624 -8.434 1.00 50.06 322 LEU A N 1
ATOM 2550 C CA . LEU A 1 322 ? 26.132 -2.064 -8.100 1.00 50.06 322 LEU A CA 1
ATOM 2551 C C . LEU A 1 322 ? 26.102 -3.377 -7.303 1.00 50.06 322 LEU A C 1
ATOM 2553 O O . LEU A 1 322 ? 25.348 -3.483 -6.333 1.00 50.06 322 LEU A O 1
ATOM 2557 N N . PRO A 1 323 ? 26.908 -4.390 -7.676 1.00 45.59 323 PRO A N 1
ATOM 2558 C CA . PRO A 1 323 ? 27.176 -5.501 -6.775 1.00 45.59 323 PRO A CA 1
ATOM 2559 C C . PRO A 1 323 ? 27.974 -4.982 -5.564 1.00 45.59 323 PRO A C 1
ATOM 2561 O O . PRO A 1 323 ? 28.833 -4.113 -5.749 1.00 45.59 323 PRO A O 1
ATOM 2564 N N . PRO A 1 324 ? 27.777 -5.519 -4.345 1.00 44.09 324 PRO A N 1
ATOM 2565 C CA . PRO A 1 324 ? 28.791 -5.369 -3.311 1.00 44.09 324 PRO A CA 1
ATOM 2566 C C . PRO A 1 324 ? 30.115 -5.968 -3.834 1.00 44.09 324 PRO A C 1
ATOM 2568 O O . PRO A 1 324 ? 30.072 -6.974 -4.555 1.00 44.09 324 PRO A O 1
ATOM 2571 N N . PRO A 1 325 ? 31.284 -5.378 -3.516 1.00 43.09 325 PRO A N 1
ATOM 2572 C CA . PRO A 1 325 ? 32.585 -5.781 -4.070 1.00 43.09 325 PRO A CA 1
ATOM 2573 C C . PRO A 1 325 ? 32.876 -7.291 -3.979 1.00 43.09 325 PRO A C 1
ATOM 2575 O O . PRO A 1 325 ? 33.523 -7.861 -4.857 1.00 43.09 325 PRO A O 1
ATOM 2578 N N . GLU A 1 326 ? 32.333 -7.951 -2.958 1.00 46.62 326 GLU A N 1
ATOM 2579 C CA . GLU A 1 326 ? 32.537 -9.364 -2.623 1.00 46.62 326 GLU A CA 1
ATOM 2580 C C . GLU A 1 326 ? 31.704 -10.347 -3.469 1.00 46.62 326 GLU A C 1
ATOM 2582 O O . GLU A 1 326 ? 32.044 -11.525 -3.565 1.00 46.62 326 GLU A O 1
ATOM 2587 N N . ALA A 1 327 ? 30.645 -9.890 -4.151 1.00 44.59 327 ALA A N 1
ATOM 2588 C CA . ALA A 1 327 ? 29.751 -10.759 -4.932 1.00 44.59 327 ALA A CA 1
ATOM 2589 C C . ALA A 1 327 ? 30.348 -11.237 -6.273 1.00 44.59 327 ALA A C 1
ATOM 2591 O O . ALA A 1 327 ? 29.705 -11.989 -7.005 1.00 44.59 327 ALA A O 1
ATOM 2592 N N . ARG A 1 328 ? 31.580 -10.827 -6.606 1.00 45.84 328 ARG A N 1
ATOM 2593 C CA . ARG A 1 328 ? 32.280 -11.241 -7.834 1.00 45.84 328 ARG A CA 1
ATOM 2594 C C . ARG A 1 328 ? 32.834 -12.671 -7.782 1.00 45.84 328 ARG A C 1
ATOM 2596 O O . ARG A 1 328 ? 33.189 -13.195 -8.830 1.00 45.84 328 ARG A O 1
ATOM 2603 N N . SER A 1 329 ? 32.912 -13.306 -6.608 1.00 36.69 329 SER A N 1
ATOM 2604 C CA . SER A 1 329 ? 33.670 -14.559 -6.433 1.00 36.69 329 SER A CA 1
ATOM 2605 C C . SER A 1 329 ? 32.838 -15.826 -6.210 1.00 36.69 329 SER A C 1
ATOM 2607 O O . SER A 1 329 ? 33.406 -16.916 -6.186 1.00 36.69 329 SER A O 1
ATOM 2609 N N . ARG A 1 330 ? 31.507 -15.745 -6.070 1.00 41.31 330 ARG A N 1
ATOM 2610 C CA . ARG A 1 330 ? 30.654 -16.934 -5.884 1.00 41.31 330 ARG A CA 1
ATOM 2611 C C . ARG A 1 330 ? 29.319 -16.775 -6.606 1.00 41.31 330 ARG A C 1
ATOM 2613 O O . ARG A 1 330 ? 28.389 -16.171 -6.080 1.00 41.31 330 ARG A O 1
ATOM 2620 N N . ALA A 1 331 ? 29.210 -17.343 -7.805 1.00 34.53 331 ALA A N 1
ATOM 2621 C CA . ALA A 1 331 ? 27.904 -17.588 -8.410 1.00 34.53 331 ALA A CA 1
ATOM 2622 C C . ALA A 1 331 ? 27.178 -18.673 -7.585 1.00 34.53 331 ALA A C 1
ATOM 2624 O O . ALA A 1 331 ? 27.746 -19.752 -7.399 1.00 34.53 331 ALA A O 1
ATOM 2625 N N . PRO A 1 332 ? 25.956 -18.439 -7.073 1.00 40.56 332 PRO A N 1
ATOM 2626 C CA . PRO A 1 332 ? 25.181 -19.501 -6.443 1.00 40.56 332 PRO A CA 1
ATOM 2627 C C . PRO A 1 332 ? 24.658 -20.476 -7.513 1.00 40.56 332 PRO A C 1
ATOM 2629 O O . PRO A 1 332 ? 24.367 -20.043 -8.632 1.00 40.56 332 PRO A O 1
ATOM 2632 N N . PRO A 1 333 ? 24.471 -21.767 -7.193 1.00 41.09 333 PRO A N 1
ATOM 2633 C CA . PRO A 1 333 ? 23.921 -22.747 -8.122 1.00 41.09 333 PRO A CA 1
ATOM 2634 C C . PRO A 1 333 ? 22.410 -22.513 -8.284 1.00 41.09 333 PRO A C 1
ATOM 2636 O O . PRO A 1 333 ? 21.589 -23.041 -7.542 1.00 41.09 333 PRO A O 1
ATOM 2639 N N . TRP A 1 334 ? 22.015 -21.697 -9.258 1.00 46.16 334 TRP A N 1
ATOM 2640 C CA . TRP A 1 334 ? 20.610 -21.372 -9.550 1.00 46.16 334 TRP A CA 1
ATOM 2641 C C . TRP A 1 334 ? 19.867 -22.469 -10.338 1.00 46.16 334 TRP A C 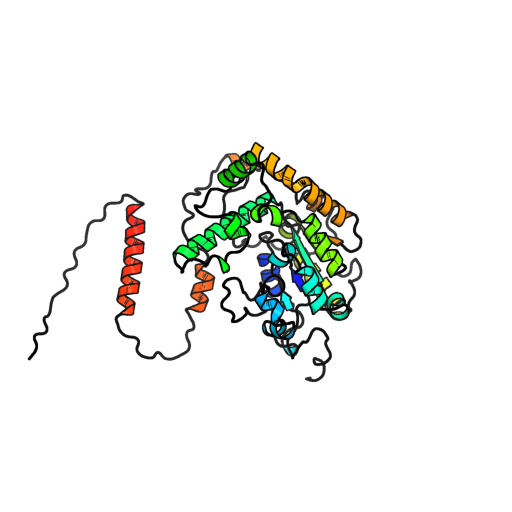1
ATOM 2643 O O . TRP A 1 334 ? 18.719 -22.277 -10.733 1.00 46.16 334 TRP A O 1
ATOM 2653 N N . LEU A 1 335 ? 20.478 -23.643 -10.527 1.00 37.28 335 LEU A N 1
ATOM 2654 C CA . LEU A 1 335 ? 19.875 -24.783 -11.230 1.00 37.28 335 LEU A CA 1
ATOM 2655 C C . LEU A 1 335 ? 18.886 -25.612 -10.383 1.00 37.28 335 LEU A C 1
ATOM 2657 O O . LEU A 1 335 ? 18.257 -26.514 -10.921 1.00 37.28 335 LEU A O 1
ATOM 2661 N N . ALA A 1 336 ? 18.682 -25.304 -9.096 1.00 33.91 336 ALA A N 1
ATOM 2662 C CA . ALA A 1 336 ? 17.792 -26.081 -8.218 1.00 33.91 336 ALA A CA 1
ATOM 2663 C C . ALA A 1 336 ? 16.348 -25.542 -8.095 1.00 33.91 336 ALA A C 1
ATOM 2665 O O . ALA A 1 336 ? 15.551 -26.094 -7.342 1.00 33.91 336 ALA A O 1
ATOM 2666 N N . TYR A 1 337 ? 15.972 -24.474 -8.809 1.00 46.31 337 TYR A N 1
ATOM 2667 C CA . TYR A 1 337 ? 14.651 -23.840 -8.658 1.00 46.31 337 TYR A CA 1
ATOM 2668 C C . TYR A 1 337 ? 13.556 -24.518 -9.495 1.00 46.31 337 TYR A C 1
ATOM 2670 O O . TYR A 1 337 ? 12.923 -23.912 -10.361 1.00 46.31 337 TYR A O 1
ATOM 2678 N N . GLY A 1 338 ? 13.318 -25.789 -9.190 1.00 37.28 338 GLY A N 1
ATOM 2679 C CA . GLY A 1 338 ? 12.077 -26.495 -9.465 1.00 37.28 338 GLY A CA 1
ATOM 2680 C C . GLY A 1 338 ? 11.570 -27.067 -8.145 1.00 37.28 338 GLY A C 1
ATOM 2681 O O . GLY A 1 338 ? 12.241 -27.903 -7.562 1.00 37.28 338 GLY A O 1
ATOM 2682 N N . ALA A 1 339 ? 10.391 -26.617 -7.711 1.00 35.47 339 ALA A N 1
ATOM 2683 C CA . ALA A 1 339 ? 9.614 -27.089 -6.558 1.00 35.47 339 ALA A CA 1
ATOM 2684 C C . ALA A 1 339 ? 9.769 -26.355 -5.193 1.00 35.47 339 ALA A C 1
ATOM 2686 O O . ALA A 1 339 ? 10.694 -26.569 -4.424 1.00 35.47 339 ALA A O 1
ATOM 2687 N N . ILE A 1 340 ? 8.715 -25.576 -4.888 1.00 42.19 340 ILE A N 1
ATOM 2688 C CA . ILE A 1 340 ? 7.937 -25.558 -3.628 1.00 42.19 340 ILE A CA 1
ATOM 2689 C C . ILE A 1 340 ? 8.548 -24.870 -2.385 1.00 42.19 340 ILE A C 1
ATOM 2691 O O . ILE A 1 340 ? 9.397 -25.419 -1.694 1.00 42.19 340 ILE A O 1
ATOM 2695 N N . PRO A 1 341 ? 7.904 -23.763 -1.958 1.00 35.25 341 PRO A N 1
ATOM 2696 C CA . PRO A 1 341 ? 7.485 -23.623 -0.561 1.00 35.25 341 PRO A CA 1
ATOM 2697 C C . PRO A 1 341 ? 5.975 -23.343 -0.420 1.00 35.25 341 PRO A C 1
ATOM 2699 O O . PRO A 1 341 ? 5.538 -22.773 0.572 1.00 35.25 341 PRO A O 1
ATOM 2702 N N . LEU A 1 342 ? 5.152 -23.749 -1.399 1.00 38.06 342 LEU A N 1
ATOM 2703 C CA . LEU A 1 342 ? 3.686 -23.636 -1.307 1.00 38.06 342 LEU A CA 1
ATOM 2704 C C . LEU A 1 342 ? 3.009 -24.834 -0.605 1.00 38.06 342 LEU A C 1
ATOM 2706 O O . LEU A 1 342 ? 1.816 -24.780 -0.335 1.00 38.06 342 LEU A O 1
ATOM 2710 N N . MET A 1 343 ? 3.734 -25.919 -0.294 1.00 32.81 343 MET A N 1
ATOM 2711 C CA . MET A 1 343 ? 3.133 -27.106 0.341 1.00 32.81 343 MET A CA 1
ATOM 2712 C C . MET A 1 343 ? 2.906 -26.961 1.850 1.00 32.81 343 MET A C 1
ATOM 2714 O O . MET A 1 343 ? 2.051 -27.663 2.376 1.00 32.81 343 MET A O 1
ATOM 2718 N N . GLN A 1 344 ? 3.606 -26.071 2.562 1.00 34.03 344 GLN A N 1
ATOM 2719 C CA . GLN A 1 344 ? 3.421 -25.957 4.018 1.00 34.03 344 GLN A CA 1
ATOM 2720 C C . GLN A 1 344 ? 2.056 -25.360 4.405 1.00 34.03 344 GLN A C 1
ATOM 2722 O O . GLN A 1 344 ? 1.448 -25.823 5.369 1.00 34.03 344 GLN A O 1
ATOM 2727 N N . ASP A 1 345 ? 1.524 -24.424 3.613 1.00 34.91 345 ASP A N 1
ATOM 2728 C CA . ASP A 1 345 ? 0.198 -23.832 3.858 1.00 34.91 345 ASP A CA 1
ATOM 2729 C C . ASP A 1 345 ? -0.955 -24.702 3.307 1.00 34.91 345 ASP A C 1
ATOM 2731 O O . ASP A 1 345 ? -2.087 -24.601 3.768 1.00 34.91 345 ASP A O 1
ATOM 2735 N N . VAL A 1 346 ? -0.684 -25.607 2.357 1.00 34.91 346 VAL A N 1
ATOM 2736 C CA . VAL A 1 346 ? -1.696 -26.538 1.811 1.00 34.91 346 VAL A CA 1
ATOM 2737 C C . VAL A 1 346 ? -1.806 -27.816 2.653 1.00 34.91 346 VAL A C 1
ATOM 2739 O O . VAL A 1 346 ? -2.906 -28.321 2.875 1.00 34.91 346 VAL A O 1
ATOM 2742 N N . LEU A 1 347 ? -0.692 -28.334 3.181 1.00 31.00 347 LEU A N 1
ATOM 2743 C CA . LEU A 1 347 ? -0.693 -29.555 3.999 1.00 31.00 347 LEU A CA 1
ATOM 2744 C C . LEU A 1 347 ? -1.313 -29.346 5.388 1.00 31.00 347 LEU A C 1
ATOM 2746 O O . LEU A 1 347 ? -1.897 -30.278 5.937 1.00 31.00 347 LEU A O 1
ATOM 2750 N N . THR A 1 348 ? -1.275 -28.127 5.929 1.00 37.41 348 THR A N 1
ATOM 2751 C CA . THR A 1 348 ? -1.978 -27.776 7.176 1.00 37.41 348 THR A CA 1
ATOM 2752 C C . THR A 1 348 ? -3.504 -27.794 7.024 1.00 37.41 348 THR A C 1
ATOM 2754 O O . THR A 1 348 ? -4.207 -28.026 8.005 1.00 37.41 348 THR A O 1
ATOM 2757 N N . HIS A 1 349 ? -4.036 -27.659 5.803 1.00 38.59 349 HIS A N 1
ATOM 2758 C CA . HIS A 1 349 ? -5.468 -27.818 5.526 1.00 38.59 349 HIS A CA 1
ATOM 2759 C C . HIS A 1 349 ? -5.911 -29.275 5.311 1.00 38.59 349 HIS A C 1
ATOM 2761 O O . HIS A 1 349 ? -7.098 -29.566 5.454 1.00 38.59 349 HIS A O 1
ATOM 2767 N N . LEU A 1 350 ? -4.983 -30.198 5.030 1.00 32.25 350 LEU A N 1
ATOM 2768 C CA . LEU A 1 350 ? -5.280 -31.623 4.820 1.00 32.25 350 LEU A CA 1
ATOM 2769 C C . LEU A 1 350 ? -5.110 -32.486 6.078 1.00 32.25 350 LEU A C 1
ATOM 2771 O O . LEU A 1 350 ? -5.482 -33.659 6.067 1.00 32.25 350 LEU A O 1
ATOM 2775 N N . TRP A 1 351 ? -4.603 -31.924 7.179 1.00 28.75 351 TRP A N 1
ATOM 2776 C CA . TRP A 1 351 ? -4.400 -32.661 8.425 1.00 28.75 351 TRP A CA 1
ATOM 2777 C C . TRP A 1 351 ? -5.174 -32.031 9.589 1.00 28.75 351 TRP A C 1
ATOM 2779 O O . TRP A 1 351 ? -4.654 -31.234 10.364 1.00 28.75 351 TRP A O 1
ATOM 2789 N N . ARG A 1 352 ? -6.449 -32.414 9.729 1.00 29.97 352 ARG A N 1
ATOM 2790 C CA . ARG A 1 352 ? -7.185 -32.314 10.999 1.00 29.97 352 ARG A CA 1
ATOM 2791 C C . ARG A 1 352 ? -7.290 -33.714 11.609 1.00 29.97 352 ARG A C 1
ATOM 2793 O O . ARG A 1 352 ? -8.083 -34.511 11.110 1.00 29.97 352 ARG A O 1
ATOM 2800 N N . PRO A 1 353 ? -6.555 -34.046 12.681 1.00 33.94 353 PRO A N 1
ATOM 2801 C CA . PRO A 1 353 ? -6.748 -35.306 13.381 1.00 33.94 353 PRO A CA 1
ATOM 2802 C C . PRO A 1 353 ? -7.897 -35.166 14.387 1.00 33.94 353 PRO A C 1
ATOM 2804 O O . PRO A 1 353 ? -7.654 -35.098 15.587 1.00 33.94 353 PRO A O 1
ATOM 2807 N N . SER A 1 354 ? -9.154 -35.067 13.934 1.00 33.22 354 SER A N 1
ATOM 2808 C CA . SER A 1 354 ? -10.326 -35.232 14.823 1.00 33.22 354 SER A CA 1
ATOM 2809 C C . SER A 1 354 ? -11.620 -35.531 14.043 1.00 33.22 354 SER A C 1
ATOM 2811 O O . SER A 1 354 ? -12.380 -34.615 13.753 1.00 33.22 354 SER A O 1
ATOM 2813 N N . ALA A 1 355 ? -11.862 -36.797 13.680 1.00 30.17 355 ALA A N 1
ATOM 2814 C CA . ALA A 1 355 ? -13.191 -37.436 13.565 1.00 30.17 355 ALA A CA 1
ATOM 2815 C C . ALA A 1 355 ? -13.053 -38.860 12.973 1.00 30.17 355 ALA A C 1
ATOM 2817 O O . ALA A 1 355 ? -12.181 -39.078 12.129 1.00 30.17 355 ALA A O 1
ATOM 2818 N N . PRO A 1 356 ? -13.879 -39.838 13.394 1.00 34.19 356 PRO A N 1
ATOM 2819 C CA . PRO A 1 356 ? -13.775 -41.225 12.947 1.00 34.19 356 PRO A CA 1
ATOM 2820 C C . PRO A 1 356 ? -14.212 -41.379 11.482 1.00 34.19 356 PRO A C 1
ATOM 2822 O O . PRO A 1 356 ? -15.195 -40.794 11.032 1.00 34.19 356 PRO A O 1
ATOM 2825 N N . THR A 1 357 ? -13.448 -42.170 10.736 1.00 34.44 357 THR A N 1
ATOM 2826 C CA . THR A 1 357 ? -13.588 -42.407 9.296 1.00 34.44 357 THR A CA 1
ATOM 2827 C C . THR A 1 357 ? -14.849 -43.205 8.937 1.00 34.44 357 THR A C 1
ATOM 2829 O O . THR A 1 357 ? -15.109 -44.243 9.547 1.00 34.44 357 THR A O 1
ATOM 2832 N N . PRO A 1 358 ? -15.583 -42.845 7.865 1.00 32.53 358 PRO A N 1
ATOM 2833 C CA . PRO A 1 358 ? -16.333 -43.824 7.097 1.00 32.53 358 PRO A CA 1
ATOM 2834 C C . PRO A 1 358 ? -15.394 -44.524 6.101 1.00 32.53 358 PRO A C 1
ATOM 2836 O O . PRO A 1 358 ? -14.466 -43.925 5.557 1.00 32.53 358 PRO A O 1
ATOM 2839 N N . ARG A 1 359 ? -15.620 -45.824 5.883 1.00 40.09 359 ARG A N 1
ATOM 2840 C CA . ARG A 1 359 ? -14.850 -46.688 4.973 1.00 40.09 359 ARG A CA 1
ATOM 2841 C C . ARG A 1 359 ? -14.827 -46.107 3.551 1.00 40.09 359 ARG A C 1
ATOM 2843 O O . ARG A 1 359 ? -15.824 -46.190 2.843 1.00 40.09 359 ARG A O 1
ATOM 2850 N N . VAL A 1 360 ? -13.679 -45.584 3.122 1.00 36.84 360 VAL A N 1
ATOM 2851 C CA . VAL A 1 360 ? -13.403 -45.252 1.714 1.00 36.84 360 VAL A CA 1
ATOM 2852 C C . VAL A 1 360 ? -12.674 -46.434 1.070 1.00 36.84 360 VAL A C 1
ATOM 2854 O O . VAL A 1 360 ? -11.726 -46.975 1.641 1.00 36.84 360 VAL A O 1
ATOM 2857 N N . GLY A 1 361 ? -13.170 -46.871 -0.091 1.00 35.50 361 GLY A N 1
ATOM 2858 C CA . GLY A 1 361 ? -12.714 -48.055 -0.820 1.00 35.50 361 GLY A CA 1
ATOM 2859 C C . GLY A 1 361 ? -11.237 -48.019 -1.226 1.00 35.50 361 GLY A C 1
ATOM 2860 O O . GLY A 1 361 ? -10.638 -46.962 -1.419 1.00 35.50 361 GLY A O 1
ATOM 2861 N N . ARG A 1 362 ? -10.657 -49.217 -1.378 1.00 40.09 362 ARG A N 1
ATOM 2862 C CA . ARG A 1 362 ? -9.240 -49.511 -1.685 1.00 40.09 362 ARG A CA 1
ATOM 2863 C C . ARG A 1 362 ? -8.695 -48.909 -2.998 1.00 40.09 362 ARG A C 1
ATOM 2865 O O . ARG A 1 362 ? -7.512 -49.075 -3.276 1.00 40.09 362 ARG A O 1
ATOM 2872 N N . GLU A 1 363 ? -9.500 -48.199 -3.779 1.00 41.41 363 GLU A N 1
ATOM 2873 C CA . GLU A 1 363 ? -9.158 -47.767 -5.142 1.00 41.41 363 GLU A CA 1
ATOM 2874 C C . GLU A 1 363 ? -8.352 -46.448 -5.197 1.00 41.41 363 GLU A C 1
ATOM 2876 O O . GLU A 1 363 ? -7.553 -46.256 -6.111 1.00 41.41 363 GLU A O 1
ATOM 2881 N N . ASN A 1 364 ? -8.415 -45.589 -4.167 1.00 43.72 364 ASN A N 1
ATOM 2882 C CA . ASN A 1 364 ? -7.680 -44.306 -4.146 1.00 43.72 364 ASN A CA 1
ATOM 2883 C C . ASN A 1 364 ? -6.196 -44.403 -3.737 1.00 43.72 364 ASN A C 1
ATOM 2885 O O . ASN A 1 364 ? -5.407 -43.491 -4.005 1.00 43.72 364 ASN A O 1
ATOM 2889 N N . TRP A 1 365 ? -5.776 -45.511 -3.121 1.00 40.78 365 TRP A N 1
ATOM 2890 C CA . TRP A 1 365 ? -4.375 -45.696 -2.718 1.00 40.78 365 TRP A CA 1
ATOM 2891 C C . TRP A 1 365 ? -3.473 -46.047 -3.903 1.00 40.78 365 TRP A C 1
ATOM 2893 O O . TRP A 1 365 ? -2.318 -45.628 -3.948 1.00 40.78 365 TRP A O 1
ATOM 2903 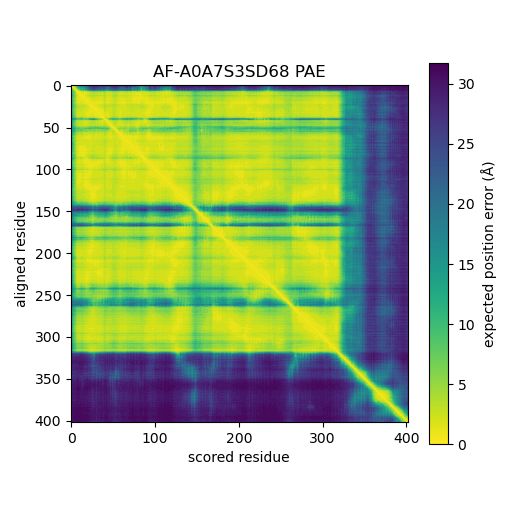N N . VAL A 1 366 ? -4.017 -46.753 -4.896 1.00 42.47 366 VAL A N 1
ATOM 2904 C CA . VAL A 1 366 ? -3.281 -47.175 -6.095 1.00 42.47 366 VAL A CA 1
ATOM 2905 C C . VAL A 1 366 ? -2.966 -45.977 -6.994 1.00 42.47 366 VAL A C 1
ATOM 2907 O O . VAL A 1 366 ? -1.843 -45.857 -7.472 1.00 42.47 366 VAL A O 1
ATOM 2910 N N . LEU A 1 367 ? -3.906 -45.036 -7.145 1.00 42.72 367 LEU A N 1
ATOM 2911 C CA . LEU A 1 367 ? -3.701 -43.783 -7.885 1.00 42.72 367 LEU A CA 1
ATOM 2912 C C . LEU A 1 367 ? -2.666 -42.870 -7.219 1.00 42.72 367 LEU A C 1
ATOM 2914 O O . LEU A 1 367 ? -1.794 -42.331 -7.898 1.00 42.72 367 LEU A O 1
ATOM 2918 N N . THR A 1 368 ? -2.708 -42.755 -5.890 1.00 49.09 368 THR A N 1
ATOM 2919 C CA . THR A 1 368 ? -1.720 -41.977 -5.125 1.00 49.09 368 THR A CA 1
ATOM 2920 C C . THR A 1 368 ? -0.312 -42.572 -5.253 1.00 49.09 368 THR A C 1
ATOM 2922 O O . THR A 1 368 ? 0.651 -41.839 -5.469 1.00 49.09 368 THR A O 1
ATOM 2925 N N . LEU A 1 369 ? -0.183 -43.903 -5.196 1.00 48.75 369 LEU A N 1
ATOM 2926 C CA . LEU A 1 369 ? 1.098 -44.597 -5.377 1.00 48.75 369 LEU A CA 1
ATOM 2927 C C . LEU A 1 369 ? 1.612 -44.534 -6.823 1.00 48.75 369 LEU A C 1
ATOM 2929 O O . LEU A 1 369 ? 2.813 -44.370 -7.025 1.00 48.75 369 LEU A O 1
ATOM 2933 N N . LEU A 1 370 ? 0.729 -44.606 -7.825 1.00 42.88 370 LEU A N 1
ATOM 2934 C CA . LEU A 1 370 ? 1.091 -44.458 -9.241 1.00 42.88 370 LEU A CA 1
ATOM 2935 C C . LEU A 1 370 ? 1.572 -43.040 -9.569 1.00 42.88 370 LEU A C 1
ATOM 2937 O O . LEU A 1 370 ? 2.567 -42.884 -10.273 1.00 42.88 370 LEU A O 1
ATOM 2941 N N . LEU A 1 371 ? 0.922 -42.012 -9.018 1.00 46.41 371 LEU A N 1
ATOM 2942 C CA . LEU A 1 371 ? 1.362 -40.619 -9.149 1.00 46.41 371 LEU A CA 1
ATOM 2943 C C . LEU A 1 371 ? 2.718 -40.388 -8.470 1.00 46.41 371 LEU A C 1
ATOM 2945 O O . LEU A 1 371 ? 3.577 -39.714 -9.036 1.00 46.41 371 LEU A O 1
ATOM 2949 N N . PHE A 1 372 ? 2.950 -41.003 -7.306 1.00 52.25 372 PHE A N 1
ATOM 2950 C CA . PHE A 1 372 ? 4.240 -40.939 -6.613 1.00 52.25 372 PHE A CA 1
ATOM 2951 C C . PHE A 1 372 ? 5.354 -41.678 -7.381 1.00 52.25 372 PHE A C 1
ATOM 2953 O O . PHE A 1 372 ? 6.483 -41.194 -7.466 1.00 52.25 372 PHE A O 1
ATOM 2960 N N . ALA A 1 373 ? 5.033 -42.816 -8.005 1.00 45.12 373 ALA A N 1
ATOM 2961 C CA . ALA A 1 373 ? 5.960 -43.575 -8.843 1.00 45.12 373 ALA A CA 1
ATOM 2962 C C . ALA A 1 373 ? 6.309 -42.843 -10.153 1.00 45.12 373 ALA A C 1
ATOM 2964 O O . ALA A 1 373 ? 7.467 -42.852 -10.565 1.00 45.12 373 ALA A O 1
ATOM 2965 N N . LEU A 1 374 ? 5.346 -42.153 -10.777 1.00 44.56 374 LEU A N 1
ATOM 2966 C CA . LEU A 1 374 ? 5.581 -41.309 -11.957 1.00 44.56 374 LEU A CA 1
ATOM 2967 C C . LEU A 1 374 ? 6.423 -40.067 -11.623 1.00 44.56 374 LEU A C 1
ATOM 2969 O O . LEU A 1 374 ? 7.275 -39.676 -12.419 1.00 44.56 374 LEU A O 1
ATOM 2973 N N . LEU A 1 375 ? 6.256 -39.499 -10.424 1.00 45.53 375 LEU A N 1
ATOM 2974 C CA . LEU A 1 375 ? 7.119 -38.440 -9.885 1.00 45.53 375 LEU A CA 1
ATOM 2975 C C . LEU A 1 375 ? 8.576 -38.910 -9.720 1.00 45.53 375 LEU A C 1
ATOM 2977 O O . LEU A 1 375 ? 9.498 -38.203 -10.124 1.00 45.53 375 LEU A O 1
ATOM 2981 N N . LEU A 1 376 ? 8.792 -40.120 -9.194 1.00 42.31 376 LEU A N 1
ATOM 2982 C CA . LEU A 1 376 ? 10.128 -40.721 -9.065 1.00 42.31 376 LEU A CA 1
ATOM 2983 C C . LEU A 1 376 ? 10.746 -41.101 -10.425 1.00 42.31 376 LEU A C 1
ATOM 2985 O O . LEU A 1 376 ? 11.952 -40.941 -10.624 1.00 42.31 376 LEU A O 1
ATOM 2989 N N . ALA A 1 377 ? 9.933 -41.552 -11.383 1.00 40.22 377 ALA A N 1
ATOM 2990 C CA . ALA A 1 377 ? 10.384 -41.864 -12.740 1.00 40.22 377 ALA A CA 1
ATOM 2991 C C . ALA A 1 377 ? 10.761 -40.600 -13.543 1.00 40.22 377 ALA A C 1
ATOM 2993 O O . ALA A 1 377 ? 11.762 -40.597 -14.254 1.00 40.22 377 ALA A O 1
ATOM 2994 N N . GLY A 1 378 ? 10.025 -39.494 -13.381 1.00 39.66 378 GLY A N 1
ATOM 2995 C CA . GLY A 1 378 ? 10.350 -38.216 -14.029 1.00 39.66 378 GLY A CA 1
ATOM 2996 C C . GLY A 1 378 ? 11.622 -37.551 -13.485 1.00 39.66 378 GLY A C 1
ATOM 2997 O O . GLY A 1 378 ? 12.344 -36.891 -14.231 1.00 39.66 378 GLY A O 1
ATOM 2998 N N . LEU A 1 379 ? 11.942 -37.769 -12.204 1.00 39.53 379 LEU A N 1
ATOM 2999 C CA . LEU A 1 379 ? 13.181 -37.292 -11.572 1.00 39.53 379 LEU A CA 1
ATOM 3000 C C . LEU A 1 379 ? 14.428 -38.081 -12.012 1.00 39.53 379 LEU A C 1
ATOM 3002 O O . LEU A 1 379 ? 15.531 -37.540 -11.991 1.00 39.53 379 LEU A O 1
ATOM 3006 N N . THR A 1 380 ? 14.274 -39.336 -12.443 1.00 38.06 380 THR A N 1
ATOM 3007 C CA . THR A 1 380 ? 15.405 -40.210 -12.811 1.00 38.06 380 THR A CA 1
ATOM 3008 C C . THR A 1 380 ? 15.838 -40.077 -14.271 1.00 38.06 380 THR A C 1
ATOM 3010 O O . THR A 1 380 ? 17.004 -40.303 -14.573 1.00 38.06 380 THR A O 1
ATOM 3013 N N . THR A 1 381 ? 14.985 -39.588 -15.177 1.00 35.78 381 THR A N 1
ATOM 3014 C CA . THR A 1 381 ? 15.407 -39.246 -16.552 1.00 35.78 381 THR A CA 1
ATOM 3015 C C . THR A 1 381 ? 16.240 -37.961 -16.652 1.00 35.78 381 THR A C 1
ATOM 3017 O O . THR A 1 381 ? 16.841 -37.710 -17.693 1.00 35.78 381 THR A O 1
ATOM 3020 N N . ALA A 1 382 ? 16.318 -37.157 -15.584 1.00 39.34 382 ALA A N 1
ATOM 3021 C CA . ALA A 1 382 ? 17.107 -35.919 -15.542 1.00 39.34 382 ALA A CA 1
ATOM 3022 C C . ALA A 1 382 ? 18.541 -36.101 -14.995 1.00 39.34 382 ALA A C 1
ATOM 3024 O O . ALA A 1 382 ? 19.384 -35.229 -15.193 1.00 39.34 382 ALA A O 1
ATOM 3025 N N . CYS A 1 383 ? 18.843 -37.236 -14.358 1.00 34.97 383 CYS A N 1
ATOM 3026 C CA . CYS A 1 383 ? 20.171 -37.574 -13.844 1.00 34.97 383 CYS A CA 1
ATOM 3027 C C . CYS A 1 383 ? 20.534 -38.972 -14.347 1.00 34.97 383 CYS A C 1
ATOM 3029 O O . CYS A 1 383 ? 20.005 -39.951 -13.834 1.00 34.97 383 CYS A O 1
ATOM 3031 N N . GLY A 1 384 ? 21.399 -39.072 -15.361 1.00 33.62 384 GLY A N 1
ATOM 3032 C CA . GLY A 1 384 ? 21.777 -40.323 -16.033 1.00 33.62 384 GLY A CA 1
ATOM 3033 C C . GLY A 1 384 ? 22.512 -41.346 -15.153 1.00 33.62 384 GLY A C 1
ATOM 3034 O O . GLY A 1 384 ? 23.680 -41.634 -15.390 1.00 33.62 384 GLY A O 1
ATOM 3035 N N . CYS A 1 385 ? 21.825 -41.922 -14.169 1.00 31.62 385 CYS A N 1
ATOM 3036 C CA . CYS A 1 385 ? 22.315 -43.002 -13.323 1.00 31.62 385 CYS A CA 1
ATOM 3037 C C . CYS A 1 385 ? 21.550 -44.295 -13.632 1.00 31.62 385 CYS A C 1
ATOM 3039 O O . CYS A 1 385 ? 20.332 -44.374 -13.485 1.00 31.62 385 CYS A O 1
ATOM 3041 N N . THR A 1 386 ? 22.280 -45.326 -14.050 1.00 30.84 386 THR A N 1
ATOM 3042 C CA . THR A 1 386 ? 21.768 -46.672 -14.323 1.00 30.84 386 THR A CA 1
ATOM 3043 C C . THR A 1 386 ? 21.318 -47.345 -13.023 1.00 30.84 386 THR A C 1
ATOM 3045 O O . THR A 1 386 ? 22.108 -47.471 -12.089 1.00 30.84 386 THR A O 1
ATOM 3048 N N . VAL A 1 387 ? 20.068 -47.816 -12.951 1.00 32.56 387 VAL A N 1
ATOM 3049 C CA . VAL A 1 387 ? 19.558 -48.584 -11.799 1.00 32.56 387 VAL A CA 1
ATOM 3050 C C . VAL A 1 387 ? 19.508 -50.073 -12.144 1.00 32.56 387 VAL A C 1
ATOM 3052 O O . VAL A 1 387 ? 18.872 -50.479 -13.116 1.00 32.56 387 VAL A O 1
ATOM 3055 N N . HIS A 1 388 ? 20.153 -50.903 -11.318 1.00 29.66 388 HIS A N 1
ATOM 3056 C CA . HIS A 1 388 ? 19.975 -52.355 -11.327 1.00 29.66 388 HIS A CA 1
ATOM 3057 C C . HIS A 1 388 ? 18.555 -52.714 -10.860 1.00 29.66 388 HIS A C 1
ATOM 3059 O O . HIS A 1 388 ? 18.157 -52.407 -9.738 1.00 29.66 388 HIS A O 1
ATOM 3065 N N . VAL A 1 389 ? 17.786 -53.378 -11.725 1.00 30.12 389 VAL A N 1
ATOM 3066 C CA . VAL A 1 389 ? 16.411 -53.809 -11.440 1.00 30.12 389 VAL A CA 1
ATOM 3067 C C . VAL A 1 389 ? 16.418 -54.998 -10.473 1.00 30.12 389 VAL A C 1
ATOM 3069 O O . VAL A 1 389 ? 16.767 -56.116 -10.852 1.00 30.12 389 VAL A O 1
ATOM 3072 N N . LEU A 1 390 ? 15.972 -54.779 -9.234 1.00 27.50 390 LEU A N 1
ATOM 3073 C CA . LEU A 1 390 ? 15.580 -55.850 -8.313 1.00 27.50 390 LEU A CA 1
ATOM 3074 C C . LEU A 1 390 ? 14.194 -56.379 -8.713 1.00 27.50 390 LEU A C 1
ATOM 3076 O O . LEU A 1 390 ? 13.184 -55.687 -8.586 1.00 27.50 390 LEU A O 1
ATOM 3080 N N . ARG A 1 391 ? 14.140 -57.618 -9.217 1.00 26.91 391 ARG A N 1
ATOM 3081 C CA . ARG A 1 391 ? 12.887 -58.326 -9.524 1.00 26.91 391 ARG A CA 1
ATOM 3082 C C . ARG A 1 391 ? 12.237 -58.830 -8.235 1.00 26.91 391 ARG A C 1
ATOM 3084 O O . ARG A 1 391 ? 12.759 -59.748 -7.609 1.00 26.91 391 ARG A O 1
ATOM 3091 N N . PHE A 1 392 ? 11.056 -58.315 -7.900 1.00 26.19 392 PHE A N 1
ATOM 3092 C CA . PHE A 1 392 ? 10.163 -58.949 -6.927 1.00 26.19 392 PHE A CA 1
ATOM 3093 C C . PHE A 1 392 ? 9.159 -59.862 -7.642 1.00 26.19 392 PHE A C 1
ATOM 3095 O O . PHE A 1 392 ? 8.495 -59.458 -8.595 1.00 26.19 392 PHE A O 1
ATOM 3102 N N . ARG A 1 393 ? 9.066 -61.114 -7.182 1.00 26.75 393 ARG A N 1
ATOM 3103 C CA . ARG A 1 393 ? 8.101 -62.124 -7.642 1.00 26.75 393 ARG A CA 1
ATOM 3104 C C . ARG A 1 393 ? 6.869 -62.049 -6.735 1.00 26.75 393 ARG A C 1
ATOM 3106 O O . ARG A 1 393 ? 6.995 -62.281 -5.537 1.00 26.75 393 ARG A O 1
ATOM 3113 N N . VAL A 1 394 ? 5.695 -61.750 -7.289 1.00 30.66 394 VAL A N 1
ATOM 3114 C CA . VAL A 1 394 ? 4.412 -61.845 -6.566 1.00 30.66 394 VAL A CA 1
ATOM 3115 C C . VAL A 1 394 ? 3.750 -63.185 -6.921 1.00 30.66 394 VAL A C 1
ATOM 3117 O O . VAL A 1 394 ? 3.672 -63.498 -8.111 1.00 30.66 394 VAL A O 1
ATOM 3120 N N . PRO A 1 395 ? 3.283 -64.001 -5.955 1.00 30.88 395 PRO A N 1
ATOM 3121 C CA . PRO A 1 395 ? 2.577 -65.244 -6.251 1.00 30.88 395 PRO A CA 1
ATOM 3122 C C . PRO A 1 395 ? 1.124 -64.967 -6.657 1.00 30.88 395 PRO A C 1
ATOM 3124 O O . PRO A 1 395 ? 0.380 -64.304 -5.937 1.00 30.88 395 PRO A O 1
ATOM 3127 N N . SER A 1 396 ? 0.707 -65.525 -7.790 1.00 31.36 396 SER A N 1
ATOM 3128 C CA . SER A 1 396 ? -0.686 -65.585 -8.229 1.00 31.36 396 SER A CA 1
ATOM 3129 C C . SER A 1 396 ? -1.482 -66.600 -7.401 1.00 31.36 396 SER A C 1
ATOM 3131 O O . SER A 1 396 ? -1.077 -67.760 -7.301 1.00 31.36 396 SER A O 1
ATOM 3133 N N . ARG A 1 397 ? -2.658 -66.216 -6.896 1.00 31.45 397 ARG A N 1
ATOM 3134 C CA . ARG A 1 397 ? -3.747 -67.168 -6.642 1.00 31.45 397 ARG A CA 1
ATOM 3135 C C . ARG A 1 397 ? -5.017 -66.693 -7.333 1.00 31.45 397 ARG A C 1
ATOM 3137 O O . ARG A 1 397 ? -5.531 -65.616 -7.051 1.00 31.45 397 ARG A O 1
ATOM 3144 N N . SER A 1 398 ? -5.451 -67.534 -8.259 1.00 31.44 398 SER A N 1
ATOM 3145 C CA . SER A 1 398 ? -6.684 -67.483 -9.026 1.00 31.44 398 SER A CA 1
ATOM 3146 C C . SER A 1 398 ? -7.902 -67.676 -8.122 1.00 31.44 398 SER A C 1
ATOM 3148 O O . SER A 1 398 ? -7.882 -68.534 -7.241 1.00 31.44 398 SER A O 1
ATOM 3150 N N . ALA A 1 399 ? -8.972 -66.931 -8.386 1.00 27.00 399 ALA A N 1
ATOM 3151 C CA . ALA A 1 399 ? -10.327 -67.315 -8.018 1.00 27.00 399 ALA A CA 1
ATOM 3152 C C . ALA A 1 399 ? -11.029 -67.780 -9.301 1.00 27.00 399 ALA A C 1
ATOM 3154 O O . ALA A 1 399 ? -11.118 -67.024 -10.268 1.00 27.00 399 ALA A O 1
ATOM 3155 N N . VAL A 1 400 ? -11.467 -69.037 -9.312 1.00 27.53 400 VAL A N 1
ATOM 3156 C CA . VAL A 1 400 ? -12.420 -69.586 -10.281 1.00 27.53 400 VAL A CA 1
ATOM 3157 C C . VAL A 1 400 ? -13.778 -69.584 -9.582 1.00 27.53 400 VAL A C 1
ATOM 3159 O O . VAL A 1 400 ? -13.868 -70.008 -8.432 1.00 27.53 400 VAL A O 1
ATOM 3162 N N . LEU A 1 401 ? -14.809 -69.069 -10.257 1.00 26.80 401 LEU A N 1
ATOM 3163 C CA . LEU A 1 401 ? -16.206 -69.272 -9.873 1.00 26.80 401 LEU A CA 1
ATOM 3164 C C . LEU A 1 401 ? -16.536 -70.772 -9.968 1.00 26.80 401 LEU A C 1
ATOM 3166 O O . LEU A 1 401 ? -16.499 -71.308 -11.074 1.00 26.80 401 LEU A O 1
ATOM 3170 N N . VAL A 1 402 ? -16.786 -71.420 -8.829 1.00 30.53 402 VAL A N 1
ATOM 3171 C CA . VAL A 1 402 ? -18.013 -72.114 -8.359 1.00 30.53 402 VAL A CA 1
ATOM 3172 C 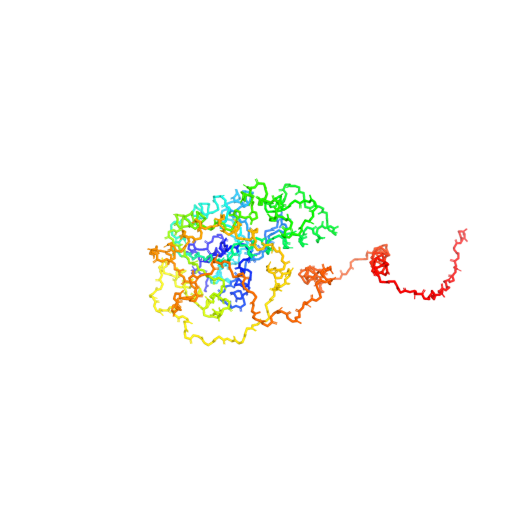C . VAL A 1 402 ? -17.696 -72.661 -6.970 1.00 30.53 402 VAL A C 1
ATOM 3174 O O . VAL A 1 402 ? -16.651 -73.337 -6.834 1.00 30.53 402 VAL A O 1
#

Radius of gyration: 25.02 Å; Cα contacts (8 Å, |Δi|>4): 510; chains: 1; bounding box: 57×91×59 Å

Organism: Emiliania huxleyi (NCBI:txid2903)

Sequence (402 aa):
MSDQYHDDIMCVDGRRLPTLFIVGAQKCATSSIAKQLFARSAFSPGRPFEDQLWFSSAKEHHFFDVPERWRRGLRYYATSFPRCSEAQLTLDATPNYLSSAGAAARLAQAYGPARLARTSFVVVLCEPIRRAQSALYHFRGVMLGAFIFPLVPAEQQTPTMRHIGWPWRSFRDRVHRDVRARTFSGALYAMGRYGAQLDAWLEATGRLSVVPLPLYSRHELATLREIECRVMHRSAHGTDPPADACDASRVHEPPPGARINSNSHPPLWADIDRADAATLATSFECSNQHVHVLLETHPNVSVLPAGFGKQEWIHFLEPAYLPPPEARSRAPPWLAYGAIPLMQDVLTHLWRPSAPTPRVGRENWVLTLLLFALLLAGLTTACGCTVHVLRFRVPSRSAVLV

Mean predicted aligned error: 12.28 Å